Protein 4B3F (pdb70)

Radius of gyration: 26.04 Å; Cα contacts (8 Å, |Δi|>4): 1246; chains: 1; bounding box: 72×70×63 Å

Nearest PDB structures (foldseek):
  4b3f-assembly1_X  TM=1.002E+00  e=0.000E+00  Homo sapiens
  4b3g-assembly2_B  TM=9.264E-01  e=0.000E+00  Homo sapiens
  4b3g-assembly1_A  TM=9.151E-01  e=0.000E+00  Homo sapiens
  8rd3-assembly1_A  TM=7.783E-01  e=5.101E-42  Saccharomyces cerevisiae S288C
  2xzl-assembly1_A  TM=6.946E-01  e=1.581E-42  Saccharomyces cerevisiae

Structure (mmCIF, N/CA/C/O backbone):
data_4B3F
#
_entry.id   4B3F
#
_cell.length_a   116.566
_cell.length_b   76.717
_cell.length_c   88.536
_cell.angle_alpha   90.00
_cell.angle_beta   107.33
_cell.angle_gamma   90.00
#
_symmetry.space_group_name_H-M   'C 1 2 1'
#
loop_
_entity.id
_entity.type
_entity.pdbx_description
1 polymer 'DNA-BINDING PROTEIN SMUBP-2'
2 non-polymer 'PHOSPHATE ION'
3 water water
#
loop_
_atom_site.group_PDB
_atom_site.id
_atom_site.type_symbol
_atom_site.label_atom_id
_atom_site.label_alt_id
_atom_site.label_comp_id
_atom_site.label_asym_id
_atom_site.label_entity_id
_atom_site.label_seq_id
_atom_site.pdbx_PDB_ins_code
_atom_site.Cartn_x
_atom_site.Cartn_y
_atom_site.Cartn_z
_atom_site.occupancy
_atom_site.B_iso_or_equiv
_atom_site.auth_seq_id
_atom_site.auth_comp_id
_atom_site.auth_asym_id
_atom_site.auth_atom_id
_atom_site.pdbx_PDB_model_num
ATOM 1 N N . SER A 1 1 ? 33.593 31.906 -2.792 1.00 105.36 3 SER X N 1
ATOM 2 C CA . SER A 1 1 ? 33.492 33.104 -3.618 1.00 110.87 3 SER X CA 1
ATOM 3 C C . SER A 1 1 ? 32.039 33.423 -3.935 1.00 120.39 3 SER X C 1
ATOM 4 O O . SER A 1 1 ? 31.719 34.519 -4.396 1.00 123.43 3 SER X O 1
ATOM 7 N N . ALA A 1 2 ? 31.161 32.456 -3.691 1.00 124.59 4 ALA X N 1
ATOM 8 C CA . ALA A 1 2 ? 29.733 32.644 -3.929 1.00 125.06 4 ALA X CA 1
ATOM 9 C C . ALA A 1 2 ? 29.022 33.037 -2.636 1.00 122.97 4 ALA X C 1
ATOM 10 O O . ALA A 1 2 ? 28.382 34.090 -2.558 1.00 117.46 4 ALA X O 1
ATOM 12 N N . ALA A 1 3 ? 29.139 32.178 -1.626 1.00 124.13 5 ALA X N 1
ATOM 13 C CA . ALA A 1 3 ? 28.620 32.471 -0.297 1.00 121.75 5 ALA X CA 1
ATOM 14 C C . ALA A 1 3 ? 29.197 33.796 0.185 1.00 120.11 5 ALA X C 1
ATOM 15 O O . ALA A 1 3 ? 28.577 34.513 0.976 1.00 119.80 5 ALA X O 1
ATOM 17 N N . VAL A 1 4 ? 30.392 34.109 -0.311 1.00 114.97 6 VAL X N 1
ATOM 18 C CA . VAL A 1 4 ? 31.072 35.357 0.003 1.00 107.91 6 VAL X CA 1
ATOM 19 C C . VAL A 1 4 ? 30.434 36.533 -0.722 1.00 107.47 6 VAL X C 1
ATOM 20 O O . VAL A 1 4 ? 30.199 37.590 -0.134 1.00 104.88 6 VAL X O 1
ATOM 24 N N . GLU A 1 5 ? 30.164 36.346 -2.008 1.00 109.59 7 GLU X N 1
ATOM 25 C CA . GLU A 1 5 ? 29.583 37.407 -2.811 1.00 115.24 7 GLU X CA 1
ATOM 26 C C . GLU A 1 5 ? 28.288 37.891 -2.181 1.00 111.68 7 GLU X C 1
ATOM 27 O O . GLU A 1 5 ? 28.104 39.088 -1.959 1.00 109.75 7 GLU X O 1
ATOM 33 N N . SER A 1 6 ? 27.405 36.944 -1.881 1.00 110.72 8 SER X N 1
ATOM 34 C CA . SER A 1 6 ? 26.075 37.248 -1.360 1.00 106.28 8 SER X CA 1
ATOM 35 C C . SER A 1 6 ? 26.095 37.832 0.047 1.00 97.58 8 SER X C 1
ATOM 36 O O . SER A 1 6 ? 25.521 38.891 0.292 1.00 93.59 8 SER X O 1
ATOM 39 N N . PHE A 1 7 ? 26.730 37.131 0.977 1.00 93.79 9 PHE X N 1
ATOM 40 C CA . PHE A 1 7 ? 26.892 37.670 2.317 1.00 94.95 9 PHE X CA 1
ATOM 41 C C . PHE A 1 7 ? 27.329 39.128 2.240 1.00 98.68 9 PHE X C 1
ATOM 42 O O . PHE A 1 7 ? 26.774 39.990 2.921 1.00 99.02 9 PHE X O 1
ATOM 50 N N . VAL A 1 8 ? 28.317 39.399 1.390 1.00 101.32 10 VAL X N 1
ATOM 51 C CA . VAL A 1 8 ? 28.854 40.749 1.224 1.00 95.78 10 VAL X CA 1
ATOM 52 C C . VAL A 1 8 ? 27.820 41.760 0.728 1.00 102.79 10 VAL X C 1
ATOM 53 O O . VAL A 1 8 ? 27.590 42.777 1.380 1.00 106.54 10 VAL X O 1
ATOM 57 N N . THR A 1 9 ? 27.204 41.492 -0.421 1.00 106.12 11 THR X N 1
ATOM 58 C CA . THR A 1 9 ? 26.178 42.394 -0.949 1.00 108.17 11 THR X CA 1
ATOM 59 C C . THR A 1 9 ? 25.053 42.591 0.066 1.00 104.31 11 THR X C 1
ATOM 60 O O . THR A 1 9 ? 24.492 43.682 0.183 1.00 100.78 11 THR X O 1
ATOM 64 N N . LYS A 1 10 ? 24.732 41.532 0.801 1.00 102.07 12 LYS X N 1
ATOM 65 C CA . LYS A 1 10 ? 23.710 41.607 1.832 1.00 102.16 12 LYS X CA 1
ATOM 66 C C . LYS A 1 10 ? 24.140 42.627 2.874 1.00 96.36 12 LYS X C 1
ATOM 67 O O . LYS A 1 10 ? 23.375 43.523 3.234 1.00 93.43 12 LYS X O 1
ATOM 73 N N . GLN A 1 11 ? 25.379 42.484 3.342 1.00 89.63 13 GLN X N 1
ATOM 74 C CA . GLN A 1 11 ? 25.950 43.369 4.354 1.00 86.50 13 GLN X CA 1
ATOM 75 C C . GLN A 1 11 ? 26.015 44.826 3.901 1.00 91.73 13 GLN X C 1
ATOM 76 O O . GLN A 1 11 ? 25.604 45.733 4.627 1.00 93.22 13 GLN X O 1
ATOM 82 N N . LEU A 1 12 ? 26.542 45.048 2.702 1.00 91.36 14 LEU X N 1
ATOM 83 C CA . LEU A 1 12 ? 26.691 46.396 2.180 1.00 91.52 14 LEU X CA 1
ATOM 84 C C . LEU A 1 12 ? 25.349 47.125 2.195 1.00 99.17 14 LEU X C 1
ATOM 85 O O . LEU A 1 12 ? 25.295 48.339 2.417 1.00 102.36 14 LEU X O 1
ATOM 90 N N . ASP A 1 13 ? 24.271 46.375 1.966 1.00 98.09 15 ASP X N 1
ATOM 91 C CA . ASP A 1 13 ? 22.918 46.919 2.034 1.00 99.70 15 ASP X CA 1
ATOM 92 C C . ASP A 1 13 ? 22.541 47.252 3.466 1.00 101.21 15 ASP X C 1
ATOM 93 O O . ASP A 1 13 ? 22.119 48.367 3.770 1.00 101.51 15 ASP X O 1
ATOM 98 N N . LEU A 1 14 ? 22.683 46.263 4.340 1.00 101.39 16 LEU X N 1
ATOM 99 C CA . LEU A 1 14 ? 22.329 46.423 5.740 1.00 99.03 16 LEU X CA 1
ATOM 100 C C . LEU A 1 14 ? 23.012 47.653 6.318 1.00 105.04 16 LEU X C 1
ATOM 101 O O . LEU A 1 14 ? 22.501 48.277 7.250 1.00 112.23 16 LEU X O 1
ATOM 106 N N . LEU A 1 15 ? 24.164 48.004 5.753 1.00 99.93 17 LEU X N 1
ATOM 107 C CA . LEU A 1 15 ? 24.933 49.141 6.241 1.00 96.73 17 LEU X CA 1
ATOM 108 C C . LEU A 1 15 ? 24.273 50.478 5.908 1.00 106.58 17 LEU X C 1
ATOM 109 O O . LEU A 1 15 ? 23.901 51.224 6.812 1.00 110.70 17 LEU X O 1
ATOM 114 N N . GLU A 1 16 ? 24.125 50.784 4.621 1.00 109.21 18 GLU X N 1
ATOM 115 C CA . GLU A 1 16 ? 23.539 52.067 4.230 1.00 114.42 18 GLU X CA 1
ATOM 116 C C . GLU A 1 16 ? 22.172 52.259 4.869 1.00 107.32 18 GLU X C 1
ATOM 117 O O . GLU A 1 16 ? 21.734 53.381 5.113 1.00 102.98 18 GLU X O 1
ATOM 123 N N . LEU A 1 17 ? 21.504 51.148 5.143 1.00 104.99 19 LEU X N 1
ATOM 124 C CA . LEU A 1 17 ? 20.285 51.184 5.921 1.00 101.00 19 LEU X CA 1
ATOM 125 C C . LEU A 1 17 ? 20.628 51.793 7.269 1.00 98.50 19 LEU X C 1
ATOM 126 O O . LEU A 1 17 ? 20.069 52.816 7.660 1.00 95.44 19 LEU X O 1
ATOM 131 N N . GLU A 1 18 ? 21.567 51.157 7.966 1.00 97.44 20 GLU X N 1
ATOM 132 C CA . GLU A 1 18 ? 22.058 51.653 9.244 1.00 89.82 20 GLU X CA 1
ATOM 133 C C . GLU A 1 18 ? 22.539 53.090 9.129 1.00 91.04 20 GLU X C 1
ATOM 134 O O . GLU A 1 18 ? 22.075 53.963 9.860 1.00 92.29 20 GLU X O 1
ATOM 140 N N . ARG A 1 19 ? 23.468 53.337 8.210 1.00 91.26 21 ARG X N 1
ATOM 141 C CA . ARG A 1 19 ? 24.049 54.667 8.078 1.00 94.76 21 ARG X CA 1
ATOM 142 C C . ARG A 1 19 ? 22.963 55.709 7.863 1.00 97.15 21 ARG X C 1
ATOM 143 O O . ARG A 1 19 ? 22.899 56.709 8.578 1.00 95.66 21 ARG X O 1
ATOM 151 N N . ASP A 1 20 ? 22.109 55.470 6.876 1.00 100.68 22 ASP X N 1
ATOM 152 C CA . ASP A 1 20 ? 20.987 56.363 6.636 1.00 99.68 22 ASP X CA 1
ATOM 153 C C . ASP A 1 20 ? 20.146 56.488 7.901 1.00 91.35 22 ASP X C 1
ATOM 154 O O . ASP A 1 20 ? 19.779 57.589 8.302 1.00 93.43 22 ASP X O 1
ATOM 159 N N . ALA A 1 21 ? 19.878 55.359 8.546 1.00 82.90 23 ALA X N 1
ATOM 160 C CA . ALA A 1 21 ? 19.059 55.353 9.750 1.00 82.48 23 ALA X CA 1
ATOM 161 C C . ALA A 1 21 ? 19.683 56.181 10.851 1.00 83.79 23 ALA X C 1
ATOM 162 O O . ALA A 1 21 ? 19.018 57.004 11.466 1.00 88.79 23 ALA X O 1
ATOM 164 N N . GLU A 1 22 ? 20.962 55.952 11.110 1.00 89.29 24 GLU X N 1
ATOM 165 C CA . GLU A 1 22 ? 21.661 56.704 12.145 1.00 95.74 24 GLU X CA 1
ATOM 166 C C . GLU A 1 22 ? 21.697 58.193 11.799 1.00 97.19 24 GLU X C 1
ATOM 167 O O . GLU A 1 22 ? 21.460 59.043 12.655 1.00 94.35 24 GLU X O 1
ATOM 173 N N . VAL A 1 23 ? 21.989 58.504 10.540 1.00 96.61 25 VAL X N 1
ATOM 174 C CA . VAL A 1 23 ? 22.050 59.892 10.106 1.00 96.18 25 VAL X CA 1
ATOM 175 C C . VAL A 1 23 ? 20.751 60.622 10.423 1.00 100.84 25 VAL X C 1
ATOM 176 O O . VAL A 1 23 ? 20.739 61.557 11.222 1.00 101.94 25 VAL X O 1
ATOM 180 N N . GLU A 1 24 ? 19.654 60.192 9.811 1.00 104.76 26 GLU X N 1
ATOM 181 C CA . GLU A 1 24 ? 18.370 60.825 10.070 1.00 110.40 26 GLU X CA 1
ATOM 182 C C . GLU A 1 24 ? 18.073 60.831 11.569 1.00 111.48 26 GLU X C 1
ATOM 183 O O . GLU A 1 24 ? 17.582 61.818 12.110 1.00 118.55 26 GLU X O 1
ATOM 189 N N . GLU A 1 25 ? 18.387 59.732 12.242 1.00 108.13 27 GLU X N 1
ATOM 190 C CA . GLU A 1 25 ? 18.211 59.657 13.687 1.00 111.03 27 GLU X CA 1
ATOM 191 C C . GLU A 1 25 ? 18.797 60.885 14.374 1.00 107.49 27 GLU X C 1
ATOM 192 O O . GLU A 1 25 ? 18.163 61.485 15.236 1.00 106.58 27 GLU X O 1
ATOM 198 N N . ARG A 1 26 ? 20.012 61.258 13.987 1.00 109.97 28 ARG X N 1
ATOM 199 C CA . ARG A 1 26 ? 20.680 62.398 14.605 1.00 112.85 28 ARG X CA 1
ATOM 200 C C . ARG A 1 26 ? 20.095 63.721 14.123 1.00 120.01 28 ARG X C 1
ATOM 201 O O . ARG A 1 26 ? 20.036 64.689 14.879 1.00 123.95 28 ARG X O 1
ATOM 209 N N . ARG A 1 27 ? 19.667 63.772 12.868 1.00 120.05 29 ARG X N 1
ATOM 210 C CA . ARG A 1 27 ? 19.082 65.002 12.354 1.00 122.55 29 ARG X CA 1
ATOM 211 C C . ARG A 1 27 ? 17.922 65.440 13.239 1.00 120.13 29 ARG X C 1
ATOM 212 O O . ARG A 1 27 ? 17.830 66.609 13.597 1.00 122.07 29 ARG X O 1
ATOM 220 N N . SER A 1 28 ? 17.057 64.501 13.615 1.00 114.52 30 SER X N 1
ATOM 221 C CA . SER A 1 28 ? 15.917 64.835 14.463 1.00 115.10 30 SER X CA 1
ATOM 222 C C . SER A 1 28 ? 16.370 65.410 15.807 1.00 110.23 30 SER X C 1
ATOM 223 O O . SER A 1 28 ? 15.888 66.464 16.229 1.00 108.97 30 SER X O 1
ATOM 226 N N . TRP A 1 29 ? 17.301 64.724 16.468 1.00 109.32 31 TRP X N 1
ATOM 227 C CA . TRP A 1 29 ? 17.838 65.191 17.748 1.00 109.39 31 TRP X CA 1
ATOM 228 C C . TRP A 1 29 ? 18.402 66.609 17.607 1.00 114.06 31 TRP X C 1
ATOM 229 O O . TRP A 1 29 ? 18.207 67.458 18.476 1.00 116.29 31 TRP X O 1
ATOM 240 N N . GLN A 1 30 ? 19.105 66.855 16.505 1.00 115.10 32 GLN X N 1
ATOM 241 C CA . GLN A 1 30 ? 19.746 68.144 16.269 1.00 113.90 32 GLN X CA 1
ATOM 242 C C . GLN A 1 30 ? 18.692 69.180 15.905 1.00 113.41 32 GLN X C 1
ATOM 243 O O . GLN A 1 30 ? 18.893 70.381 16.089 1.00 108.00 32 GLN X O 1
ATOM 249 N N . GLU A 1 31 ? 17.563 68.694 15.397 1.00 117.68 33 GLU X N 1
ATOM 250 C CA . GLU A 1 31 ? 16.442 69.543 15.016 1.00 117.14 33 GLU X CA 1
ATOM 251 C C . GLU A 1 31 ? 15.623 69.929 16.234 1.00 115.96 33 GLU X C 1
ATOM 252 O O . GLU A 1 31 ? 15.814 70.992 16.825 1.00 117.57 33 GLU X O 1
ATOM 258 N N . ASN A 1 32 ? 14.709 69.046 16.607 1.00 114.37 34 ASN X N 1
ATOM 259 C CA . ASN A 1 32 ? 13.746 69.342 17.652 1.00 115.19 34 ASN X CA 1
ATOM 260 C C . ASN A 1 32 ? 14.293 69.199 19.072 1.00 108.56 34 ASN X C 1
ATOM 261 O O . ASN A 1 32 ? 13.549 68.857 19.992 1.00 109.22 34 ASN X O 1
ATOM 266 N N . ILE A 1 33 ? 15.582 69.465 19.259 1.00 101.43 35 ILE X N 1
ATOM 267 C CA . ILE A 1 33 ? 16.173 69.349 20.594 1.00 100.82 35 ILE X CA 1
ATOM 268 C C . ILE A 1 33 ? 17.243 70.403 20.910 1.00 104.85 35 ILE X C 1
ATOM 269 O O . ILE A 1 33 ? 18.208 70.577 20.163 1.00 102.17 35 ILE X O 1
ATOM 274 N N . SER A 1 34 ? 17.058 71.095 22.035 1.00 109.91 36 SER X N 1
ATOM 275 C CA . SER A 1 34 ? 17.907 72.225 22.416 1.00 104.15 36 SER X CA 1
ATOM 276 C C . SER A 1 34 ? 19.349 71.815 22.693 1.00 101.93 36 SER X C 1
ATOM 277 O O . SER A 1 34 ? 19.624 70.712 23.181 1.00 97.74 36 SER X O 1
ATOM 280 N N . LEU A 1 35 ? 20.264 72.724 22.376 1.00 99.91 37 LEU X N 1
ATOM 281 C CA . LEU A 1 35 ? 21.675 72.537 22.665 1.00 100.75 37 LEU X CA 1
ATOM 282 C C . LEU A 1 35 ? 21.891 72.298 24.159 1.00 112.85 37 LEU X C 1
ATOM 283 O O . LEU A 1 35 ? 22.814 71.588 24.560 1.00 115.87 37 LEU X O 1
ATOM 288 N N . LYS A 1 36 ? 21.024 72.882 24.979 1.00 121.05 38 LYS X N 1
ATOM 289 C CA . LYS A 1 36 ? 21.231 72.885 26.424 1.00 124.98 38 LYS X CA 1
ATOM 290 C C . LYS A 1 36 ? 21.022 71.514 27.079 1.00 113.82 38 LYS X C 1
ATOM 291 O O . LYS A 1 36 ? 21.750 71.142 28.005 1.00 107.93 38 LYS X O 1
ATOM 297 N N . GLU A 1 37 ? 20.036 70.761 26.606 1.00 107.92 39 GLU X N 1
ATOM 298 C CA . GLU A 1 37 ? 19.791 69.446 27.186 1.00 100.90 39 GLU X CA 1
ATOM 299 C C . GLU A 1 37 ? 20.266 68.302 26.296 1.00 86.80 39 GLU X C 1
ATOM 300 O O . GLU A 1 37 ? 20.183 67.139 26.680 1.00 84.37 39 GLU X O 1
ATOM 306 N N . LEU A 1 38 ? 20.763 68.637 25.107 1.00 85.81 40 LEU X N 1
ATOM 307 C CA . LEU A 1 38 ? 21.514 67.674 24.306 1.00 83.75 40 LEU X CA 1
ATOM 308 C C . LEU A 1 38 ? 22.749 67.327 25.108 1.00 85.40 40 LEU X C 1
ATOM 309 O O . LEU A 1 38 ? 23.132 66.161 25.236 1.00 84.47 40 LEU X O 1
ATOM 314 N N . GLN A 1 39 ? 23.361 68.371 25.650 1.00 86.10 41 GLN X N 1
ATOM 315 C CA . GLN A 1 39 ? 24.440 68.226 26.603 1.00 89.83 41 GLN X CA 1
ATOM 316 C C . GLN A 1 39 ? 23.945 67.489 27.834 1.00 97.72 41 GLN X C 1
ATOM 317 O O . GLN A 1 39 ? 24.674 66.686 28.411 1.00 101.31 41 GLN X O 1
ATOM 323 N N . SER A 1 40 ? 22.706 67.766 28.238 1.00 105.26 42 SER X N 1
ATOM 324 C CA . SER A 1 40 ? 22.111 67.090 29.388 1.00 102.84 42 SER X CA 1
ATOM 325 C C . SER A 1 40 ? 22.149 65.587 29.190 1.00 95.15 42 SER X C 1
ATOM 326 O O . SER A 1 40 ? 22.243 64.831 30.155 1.00 96.52 42 SER X O 1
ATOM 329 N N . ARG A 1 41 ? 22.079 65.161 27.933 1.00 92.13 43 ARG X N 1
ATOM 330 C CA . ARG A 1 41 ? 22.157 63.742 27.601 1.00 93.14 43 ARG X CA 1
ATOM 331 C C . ARG A 1 41 ? 23.598 63.262 27.380 1.00 90.71 43 ARG X C 1
ATOM 332 O O . ARG A 1 41 ? 23.841 62.066 27.224 1.00 90.25 43 ARG X O 1
ATOM 340 N N . GLY A 1 42 ? 24.547 64.196 27.368 1.00 86.11 44 GLY X N 1
ATOM 341 C CA . GLY A 1 42 ? 25.957 63.868 27.212 1.00 77.44 44 GLY X CA 1
ATOM 342 C C . GLY A 1 42 ? 26.364 63.640 25.767 1.00 70.69 44 GLY X C 1
ATOM 343 O O . GLY A 1 42 ? 27.267 62.852 25.473 1.00 68.34 44 GLY X O 1
ATOM 344 N N . VAL A 1 43 ? 25.696 64.339 24.860 1.00 67.50 45 VAL X N 1
ATOM 345 C CA . VAL A 1 43 ? 25.932 64.143 23.440 1.00 70.52 45 VAL X CA 1
ATOM 346 C C . VAL A 1 43 ? 26.352 65.445 22.761 1.00 79.01 45 VAL X C 1
ATOM 347 O O . VAL A 1 43 ? 26.493 65.516 21.538 1.00 87.06 45 VAL X O 1
ATOM 351 N N . CYS A 1 44 ? 26.559 66.478 23.565 1.00 73.10 46 CYS X N 1
ATOM 352 C CA . CYS A 1 44 ? 27.170 67.701 23.072 1.00 66.68 46 CYS X CA 1
ATOM 353 C C . CYS A 1 44 ? 27.830 68.413 24.232 1.00 70.28 46 CYS X C 1
ATOM 354 O O . CYS A 1 44 ? 27.326 68.382 25.346 1.00 70.66 46 CYS X O 1
ATOM 357 N N . LEU A 1 45 ? 28.965 69.047 23.974 1.00 74.88 47 LEU X N 1
ATOM 358 C CA . LEU A 1 45 ? 29.667 69.767 25.021 1.00 82.77 47 LEU X CA 1
ATOM 359 C C . LEU A 1 45 ? 29.745 71.247 24.698 1.00 94.79 47 LEU X C 1
ATOM 360 O O . LEU A 1 45 ? 30.079 71.640 23.578 1.00 98.46 47 LEU X O 1
ATOM 365 N N . LEU A 1 46 ? 29.431 72.063 25.694 1.00 94.83 48 LEU X N 1
ATOM 366 C CA . LEU A 1 46 ? 29.481 73.504 25.549 1.00 95.62 48 LEU X CA 1
ATOM 367 C C . LEU A 1 46 ? 29.368 74.109 26.930 1.00 103.80 48 LEU X C 1
ATOM 368 O O . LEU A 1 46 ? 28.914 73.441 27.862 1.00 105.23 48 LEU X O 1
ATOM 373 N N . LYS A 1 47 ? 29.827 75.349 27.078 1.00 107.15 49 LYS X N 1
ATOM 374 C CA . LYS A 1 47 ? 30.627 76.000 26.055 1.00 102.72 49 LYS X CA 1
ATOM 375 C C . LYS A 1 47 ? 32.085 75.812 26.436 1.00 94.35 49 LYS X C 1
ATOM 376 O O . LYS A 1 47 ? 32.454 75.880 27.610 1.00 91.00 49 LYS X O 1
ATOM 382 N N . LEU A 1 48 ? 32.915 75.560 25.439 1.00 88.26 50 LEU X N 1
ATOM 383 C CA . LEU A 1 48 ? 34.248 75.072 25.713 1.00 87.07 50 LEU X CA 1
ATOM 384 C C . LEU A 1 48 ? 35.298 76.096 25.322 1.00 87.57 50 LEU X C 1
ATOM 385 O O . LEU A 1 48 ? 35.031 77.022 24.558 1.00 92.51 50 LEU X O 1
ATOM 390 N N . GLN A 1 49 ? 36.496 75.922 25.858 1.00 81.38 51 GLN X N 1
ATOM 391 C CA . GLN A 1 49 ? 37.569 76.859 25.620 1.00 84.51 51 GLN X CA 1
ATOM 392 C C . GLN A 1 49 ? 38.822 76.097 25.275 1.00 83.73 51 GLN X C 1
ATOM 393 O O . GLN A 1 49 ? 39.121 75.077 25.894 1.00 82.13 51 GLN X O 1
ATOM 399 N N . VAL A 1 50 ? 39.558 76.599 24.289 1.00 85.04 52 VAL X N 1
ATOM 400 C CA . VAL A 1 50 ? 40.809 75.977 23.871 1.00 77.47 52 VAL X CA 1
ATOM 401 C C . VAL A 1 50 ? 41.883 76.070 24.966 1.00 85.84 52 VAL X C 1
ATOM 402 O O . VAL A 1 50 ? 42.173 77.151 25.487 1.00 88.07 52 VAL X O 1
ATOM 406 N N . SER A 1 51 ? 42.461 74.925 25.319 1.00 90.47 53 SER X N 1
ATOM 407 C CA . SER A 1 51 ? 43.483 74.871 26.359 1.00 90.74 53 SER X CA 1
ATOM 408 C C . SER A 1 51 ? 44.875 74.681 25.762 1.00 83.44 53 SER X C 1
ATOM 409 O O . SER A 1 51 ? 45.875 75.098 26.347 1.00 74.83 53 SER X O 1
ATOM 412 N N . SER A 1 52 ? 44.925 74.046 24.597 1.00 83.55 54 SER X N 1
ATOM 413 C CA . SER A 1 52 ? 46.177 73.825 23.887 1.00 84.16 54 SER X CA 1
ATOM 414 C C . SER A 1 52 ? 45.896 73.347 22.474 1.00 81.25 54 SER X C 1
ATOM 415 O O . SER A 1 52 ? 44.881 72.695 22.229 1.00 82.06 54 SER X O 1
ATOM 418 N N . GLN A 1 53 ? 46.787 73.688 21.547 1.00 81.18 55 GLN X N 1
ATOM 419 C CA . GLN A 1 53 ? 46.717 73.164 20.183 1.00 84.31 55 GLN X CA 1
ATOM 420 C C . GLN A 1 53 ? 48.108 72.877 19.610 1.00 86.53 55 GLN X C 1
ATOM 421 O O . GLN A 1 53 ? 48.864 73.788 19.270 1.00 91.06 55 GLN X O 1
ATOM 427 N N . ARG A 1 54 ? 48.435 71.593 19.521 1.00 86.24 56 ARG X N 1
ATOM 428 C CA . ARG A 1 54 ? 49.723 71.147 19.013 1.00 87.28 56 ARG X CA 1
ATOM 429 C C . ARG A 1 54 ? 49.534 70.110 17.937 1.00 86.66 56 ARG X C 1
ATOM 430 O O . ARG A 1 54 ? 48.748 69.179 18.091 1.00 87.02 56 ARG X O 1
ATOM 438 N N . THR A 1 55 ? 50.260 70.271 16.844 1.00 86.14 57 THR X N 1
ATOM 439 C CA . THR A 1 55 ? 50.275 69.252 15.824 1.00 86.08 57 THR X CA 1
ATOM 440 C C . THR A 1 55 ? 50.817 67.985 16.482 1.00 81.97 57 THR X C 1
ATOM 441 O O . THR A 1 55 ? 51.829 68.021 17.172 1.00 80.28 57 THR X O 1
ATOM 445 N N . GLY A 1 56 ? 50.113 66.874 16.309 1.00 82.89 58 GLY X N 1
ATOM 446 C CA . GLY A 1 56 ? 50.475 65.642 16.985 1.00 80.88 58 GLY X CA 1
ATOM 447 C C . GLY A 1 56 ? 50.869 64.533 16.033 1.00 76.63 58 GLY X C 1
ATOM 448 O O . GLY A 1 56 ? 51.562 64.773 15.048 1.00 75.21 58 GLY X O 1
ATOM 449 N N . LEU A 1 57 ? 50.429 63.317 16.344 1.00 78.40 59 LEU X N 1
ATOM 450 C CA . LEU A 1 57 ? 50.662 62.140 15.507 1.00 75.47 59 LEU X CA 1
ATOM 451 C C . LEU A 1 57 ? 50.015 62.337 14.141 1.00 76.73 59 LEU X C 1
ATOM 452 O O . LEU A 1 57 ? 48.890 62.822 14.047 1.00 80.54 59 LEU X O 1
ATOM 457 N N . TYR A 1 58 ? 50.728 61.960 13.084 1.00 84.05 60 TYR X N 1
ATOM 458 C CA . TYR A 1 58 ? 50.359 62.350 11.727 1.00 91.02 60 TYR X CA 1
ATOM 459 C C . TYR A 1 58 ? 50.290 63.864 11.707 1.00 95.13 60 TYR X C 1
ATOM 460 O O . TYR A 1 58 ? 50.481 64.516 12.734 1.00 100.21 60 TYR X O 1
ATOM 469 N N . GLY A 1 59 ? 50.004 64.437 10.549 1.00 94.72 61 GLY X N 1
ATOM 470 C CA . GLY A 1 59 ? 49.914 65.883 10.468 1.00 97.44 61 GLY X CA 1
ATOM 471 C C . GLY A 1 59 ? 48.853 66.448 11.390 1.00 89.88 61 GLY X C 1
ATOM 472 O O . GLY A 1 59 ? 48.801 67.654 11.619 1.00 94.71 61 GLY X O 1
ATOM 473 N N . ARG A 1 60 ? 48.020 65.567 11.933 1.00 80.49 62 ARG X N 1
ATOM 474 C CA . ARG A 1 60 ? 46.807 65.986 12.617 1.00 88.37 62 ARG X CA 1
ATOM 475 C C . ARG A 1 60 ? 47.052 67.028 13.707 1.00 92.99 62 ARG X C 1
ATOM 476 O O . ARG A 1 60 ? 48.001 66.922 14.485 1.00 97.20 62 ARG X O 1
ATOM 484 N N . LEU A 1 61 ? 46.194 68.044 13.737 1.00 85.34 63 LEU X N 1
ATOM 485 C CA . LEU A 1 61 ? 46.294 69.101 14.731 1.00 83.29 63 LEU X CA 1
ATOM 486 C C . LEU A 1 61 ? 45.461 68.747 15.951 1.00 77.10 63 LEU X C 1
ATOM 487 O O . LEU A 1 61 ? 44.244 68.633 15.865 1.00 74.52 63 LEU X O 1
ATOM 492 N N . LEU A 1 62 ? 46.129 68.567 17.083 1.00 74.18 64 LEU X N 1
ATOM 493 C CA . LEU A 1 62 ? 45.468 68.160 18.315 1.00 73.27 64 LEU X CA 1
ATOM 494 C C . LEU A 1 62 ? 45.020 69.345 19.165 1.00 81.69 64 LEU X C 1
ATOM 495 O O . LEU A 1 62 ? 45.837 70.040 19.772 1.00 80.46 64 LEU X O 1
ATOM 500 N N . VAL A 1 63 ? 43.716 69.574 19.231 1.00 85.94 65 VAL X N 1
ATOM 501 C CA . VAL A 1 63 ? 43.223 70.658 20.061 1.00 83.51 65 VAL X CA 1
ATOM 502 C C . VAL A 1 63 ? 42.559 70.116 21.313 1.00 81.39 65 VAL X C 1
ATOM 503 O O . VAL A 1 63 ? 41.797 69.156 21.263 1.00 80.69 65 VAL X O 1
ATOM 507 N N . THR A 1 64 ? 42.870 70.734 22.443 1.00 83.93 66 THR X N 1
ATOM 508 C CA . THR A 1 64 ? 42.322 70.297 23.714 1.00 82.85 66 THR X CA 1
ATOM 509 C C . THR A 1 64 ? 41.336 71.335 24.231 1.00 85.23 66 THR X C 1
ATOM 510 O O . THR A 1 64 ? 41.620 72.534 24.248 1.00 90.21 66 THR X O 1
ATOM 514 N N . PHE A 1 65 ? 40.173 70.856 24.648 1.00 77.23 67 PHE X N 1
ATOM 515 C CA . PHE A 1 65 ? 39.089 71.719 25.053 1.00 71.42 67 PHE X CA 1
ATOM 516 C C . PHE A 1 65 ? 38.751 71.493 26.513 1.00 79.19 67 PHE X C 1
ATOM 517 O O . PHE A 1 65 ? 38.614 70.356 26.950 1.00 86.23 67 PHE X O 1
ATOM 525 N N . GLU A 1 66 ? 38.604 72.580 27.262 1.00 94.52 68 GLU X N 1
ATOM 526 C CA . GLU A 1 66 ? 38.157 72.513 28.651 1.00 95.45 68 GLU X CA 1
ATOM 527 C C . GLU A 1 66 ? 37.040 73.530 28.884 1.00 97.15 68 GLU X C 1
ATOM 528 O O . GLU A 1 66 ? 36.919 74.505 28.135 1.00 101.69 68 GLU X O 1
ATOM 534 N N . PRO A 1 67 ? 36.217 73.310 29.922 1.00 92.69 69 PRO X N 1
ATOM 535 C CA . PRO A 1 67 ? 35.203 74.305 30.291 1.00 91.70 69 PRO X CA 1
ATOM 536 C C . PRO A 1 67 ? 35.834 75.692 30.481 1.00 101.36 69 PRO X C 1
ATOM 537 O O . PRO A 1 67 ? 36.888 75.798 31.110 1.00 103.03 69 PRO X O 1
ATOM 541 N N . ARG A 1 68 ? 35.210 76.733 29.937 1.00 102.54 70 ARG X N 1
ATOM 542 C CA . ARG A 1 68 ? 35.739 78.082 30.088 1.00 109.14 70 ARG X CA 1
ATOM 543 C C . ARG A 1 68 ? 36.196 78.264 31.530 1.00 117.87 70 ARG X C 1
ATOM 544 O O . ARG A 1 68 ? 35.742 77.548 32.421 1.00 117.89 70 ARG X O 1
ATOM 552 N N . ARG A 1 69 ? 37.104 79.207 31.759 1.00 127.88 71 ARG X N 1
ATOM 553 C CA . ARG A 1 69 ? 37.566 79.504 33.113 1.00 137.97 71 ARG X CA 1
ATOM 554 C C . ARG A 1 69 ? 36.382 79.571 34.083 1.00 146.68 71 ARG X C 1
ATOM 555 O O . ARG A 1 69 ? 35.544 80.474 33.993 1.00 153.37 71 ARG X O 1
ATOM 563 N N . TYR A 1 70 ? 36.316 78.617 35.009 1.00 142.66 72 TYR X N 1
ATOM 564 C CA . TYR A 1 70 ? 35.182 78.523 35.930 1.00 135.90 72 TYR X CA 1
ATOM 565 C C . TYR A 1 70 ? 35.514 79.073 37.317 1.00 122.90 72 TYR X C 1
ATOM 566 O O . TYR A 1 70 ? 34.735 78.926 38.260 1.00 111.21 72 TYR X O 1
ATOM 575 N N . ALA A 1 74 ? 37.031 72.939 37.654 1.00 83.04 76 ALA X N 1
ATOM 576 C CA . ALA A 1 74 ? 36.079 72.997 36.552 1.00 89.09 76 ALA X CA 1
ATOM 577 C C . ALA A 1 74 ? 36.123 71.709 35.737 1.00 99.98 76 ALA X C 1
ATOM 578 O O . ALA A 1 74 ? 37.010 71.521 34.902 1.00 105.68 76 ALA X O 1
ATOM 580 N N . ALA A 1 75 ? 35.164 70.823 35.992 1.00 104.41 77 ALA X N 1
ATOM 581 C CA . ALA A 1 75 ? 35.082 69.542 35.294 1.00 104.32 77 ALA X CA 1
ATOM 582 C C . ALA A 1 75 ? 33.947 69.549 34.269 1.00 111.13 77 ALA X C 1
ATOM 583 O O . ALA A 1 75 ? 33.018 70.355 34.374 1.00 124.69 77 ALA X O 1
ATOM 585 N N . LEU A 1 76 ? 34.021 68.654 33.285 1.00 99.72 78 LEU X N 1
ATOM 586 C CA . LEU A 1 76 ? 32.998 68.562 32.238 1.00 90.88 78 LEU X CA 1
ATOM 587 C C . LEU A 1 76 ? 31.663 67.982 32.723 1.00 93.12 78 LEU X C 1
ATOM 588 O O . LEU A 1 76 ? 31.637 67.127 33.608 1.00 93.66 78 LEU X O 1
ATOM 593 N N . PRO A 1 77 ? 30.548 68.456 32.141 1.00 92.44 79 PRO X N 1
ATOM 594 C CA . PRO A 1 77 ? 29.234 67.851 32.375 1.00 94.74 79 PRO X CA 1
ATOM 595 C C . PRO A 1 77 ? 29.184 66.445 31.782 1.00 95.81 79 PRO X C 1
ATOM 596 O O . PRO A 1 77 ? 29.522 66.280 30.611 1.00 99.14 79 PRO X O 1
ATOM 600 N N . SER A 1 78 ? 28.764 65.460 32.579 1.00 94.83 80 SER X N 1
ATOM 601 C CA . SER A 1 78 ? 28.836 64.037 32.214 1.00 89.40 80 SER X CA 1
ATOM 602 C C . SER A 1 78 ? 28.343 63.716 30.797 1.00 81.51 80 SER X C 1
ATOM 603 O O . SER A 1 78 ? 27.344 64.274 30.332 1.00 74.80 80 SER X O 1
ATOM 606 N N . ASN A 1 79 ? 29.042 62.803 30.120 1.00 76.44 81 ASN X N 1
ATOM 607 C CA . ASN A 1 79 ? 28.783 62.561 28.705 1.00 72.77 81 ASN X CA 1
ATOM 608 C C . ASN A 1 79 ? 29.205 61.193 28.197 1.00 69.43 81 ASN X C 1
ATOM 609 O O . ASN A 1 79 ? 29.903 60.434 28.874 1.00 70.57 81 ASN X O 1
ATOM 614 N N . SER A 1 80 ? 28.796 60.908 26.968 1.00 64.83 82 SER X N 1
ATOM 615 C CA . SER A 1 80 ? 29.077 59.636 26.338 1.00 65.46 82 SER X CA 1
ATOM 616 C C . SER A 1 80 ? 30.088 59.843 25.226 1.00 70.91 82 SER X C 1
ATOM 617 O O . SER A 1 80 ? 30.100 59.117 24.226 1.00 69.13 82 SER X O 1
ATOM 620 N N . PHE A 1 81 ? 30.931 60.852 25.389 1.00 68.83 83 PHE X N 1
ATOM 621 C CA . PHE A 1 81 ? 32.019 61.025 24.448 1.00 69.33 83 PHE X CA 1
ATOM 622 C C . PHE A 1 81 ? 33.089 59.985 24.767 1.00 63.59 83 PHE X C 1
ATOM 623 O O . PHE A 1 81 ? 33.392 59.736 25.940 1.00 66.11 83 PHE X O 1
ATOM 631 N N . THR A 1 82 ? 33.641 59.364 23.729 1.00 60.63 84 THR X N 1
ATOM 632 C CA . THR A 1 82 ? 34.676 58.347 23.903 1.00 60.34 84 THR X CA 1
ATOM 633 C C . THR A 1 82 ? 35.710 58.420 22.789 1.00 64.16 84 THR X C 1
ATOM 634 O O . THR A 1 82 ? 35.378 58.705 21.637 1.00 67.39 84 THR X O 1
ATOM 638 N N . SER A 1 83 ? 36.968 58.165 23.134 1.00 67.69 85 SER X N 1
ATOM 639 C CA . SER A 1 83 ? 38.039 58.135 22.142 1.00 67.98 85 SER X CA 1
ATOM 640 C C . SER A 1 83 ? 37.555 57.441 20.890 1.00 64.83 85 SER X C 1
ATOM 641 O O . SER A 1 83 ? 36.947 56.379 20.965 1.00 67.83 85 SER X O 1
ATOM 644 N N . GLY A 1 84 ? 37.810 58.046 19.738 1.00 62.04 86 GLY X N 1
ATOM 645 C CA . GLY A 1 84 ? 37.366 57.483 18.477 1.00 56.32 86 GLY X CA 1
ATOM 646 C C . GLY A 1 84 ? 36.102 58.110 17.906 1.00 59.67 86 GLY X C 1
ATOM 647 O O . GLY A 1 84 ? 35.880 58.073 16.692 1.00 62.52 86 GLY X O 1
ATOM 648 N N . ASP A 1 85 ? 35.270 58.689 18.767 1.00 57.20 87 ASP X N 1
ATOM 649 C CA . ASP A 1 85 ? 34.048 59.347 18.302 1.00 67.84 87 ASP X CA 1
ATOM 650 C C . ASP A 1 85 ? 34.330 60.402 17.235 1.00 73.00 87 ASP X C 1
ATOM 651 O O . ASP A 1 85 ? 35.381 61.053 17.244 1.00 75.29 87 ASP X O 1
ATOM 656 N N . ILE A 1 86 ? 33.384 60.570 16.319 1.00 72.66 88 ILE X N 1
ATOM 657 C CA . ILE A 1 86 ? 33.423 61.687 15.387 1.00 72.07 88 ILE X CA 1
ATOM 658 C C . ILE A 1 86 ? 32.746 62.892 16.015 1.00 70.75 88 ILE X C 1
ATOM 659 O O . ILE A 1 86 ? 31.699 62.775 16.648 1.00 73.68 88 ILE X O 1
ATOM 664 N N . VAL A 1 87 ? 33.337 64.061 15.829 1.00 70.23 89 VAL X N 1
ATOM 665 C CA . VAL A 1 87 ? 32.882 65.225 16.559 1.00 68.98 89 VAL X CA 1
ATOM 666 C C . VAL A 1 87 ? 32.805 66.425 15.617 1.00 73.86 89 VAL X C 1
ATOM 667 O O . VAL A 1 87 ? 33.620 66.542 14.696 1.00 77.47 89 VAL X O 1
ATOM 671 N N . GLY A 1 88 ? 31.810 67.293 15.837 1.00 70.14 90 GLY X N 1
ATOM 672 C CA . GLY A 1 88 ? 31.606 68.495 15.041 1.00 57.61 90 GLY X CA 1
ATOM 673 C C . GLY A 1 88 ? 31.900 69.724 15.878 1.00 65.35 90 GLY X C 1
ATOM 674 O O . GLY A 1 88 ? 31.513 69.779 17.051 1.00 66.78 90 GLY X O 1
ATOM 675 N N . LEU A 1 89 ? 32.590 70.700 15.284 1.00 66.63 91 LEU X N 1
ATOM 676 C CA . LEU A 1 89 ? 33.056 71.888 16.013 1.00 75.62 91 LEU X CA 1
ATOM 677 C C . LEU A 1 89 ? 32.371 73.180 15.568 1.00 87.31 91 LEU X C 1
ATOM 678 O O . LEU A 1 89 ? 32.404 73.542 14.391 1.00 90.08 91 LEU X O 1
ATOM 683 N N . TYR A 1 90 ? 31.766 73.878 16.526 1.00 90.64 92 TYR X N 1
ATOM 684 C CA . TYR A 1 90 ? 31.035 75.111 16.251 1.00 85.68 92 TYR X CA 1
ATOM 685 C C . TYR A 1 90 ? 31.507 76.246 17.167 1.00 81.71 92 TYR X C 1
ATOM 686 O O . TYR A 1 90 ? 32.105 76.004 18.217 1.00 71.66 92 TYR X O 1
ATOM 695 N N . ASP A 1 91 ? 31.246 77.484 16.759 1.00 92.85 93 ASP X N 1
ATOM 696 C CA . ASP A 1 91 ? 31.562 78.654 17.582 1.00 103.09 93 ASP X CA 1
ATOM 697 C C . ASP A 1 91 ? 30.267 79.324 18.052 1.00 110.42 93 ASP X C 1
ATOM 698 O O . ASP A 1 91 ? 29.299 79.410 17.297 1.00 113.93 93 ASP X O 1
ATOM 703 N N . ALA A 1 92 ? 30.243 79.784 19.298 1.00 113.24 94 ALA X N 1
ATOM 704 C CA . ALA A 1 92 ? 29.044 80.411 19.844 1.00 118.05 94 ALA X CA 1
ATOM 705 C C . ALA A 1 92 ? 28.731 81.713 19.114 1.00 119.28 94 ALA X C 1
ATOM 706 O O . ALA A 1 92 ? 27.594 81.946 18.701 1.00 108.66 94 ALA X O 1
ATOM 708 N N . ALA A 1 93 ? 29.753 82.550 18.949 1.00 129.60 95 ALA X N 1
ATOM 709 C CA . ALA A 1 93 ? 29.603 83.839 18.279 1.00 135.98 95 ALA X CA 1
ATOM 710 C C . ALA A 1 93 ? 29.634 83.701 16.758 1.00 143.21 95 ALA X C 1
ATOM 711 O O . ALA A 1 93 ? 29.521 84.691 16.036 1.00 145.09 95 ALA X O 1
ATOM 713 N N . ASN A 1 94 ? 29.794 82.471 16.278 1.00 150.43 96 ASN X N 1
ATOM 714 C CA . ASN A 1 94 ? 29.747 82.182 14.846 1.00 156.92 96 ASN X CA 1
ATOM 715 C C . ASN A 1 94 ? 28.309 81.896 14.413 1.00 160.19 96 ASN X C 1
ATOM 716 O O . ASN A 1 94 ? 27.420 81.735 15.253 1.00 160.65 96 ASN X O 1
ATOM 721 N N . GLU A 1 95 ? 28.094 81.819 13.103 1.00 161.43 97 GLU X N 1
ATOM 722 C CA . GLU A 1 95 ? 26.754 81.677 12.534 1.00 159.35 97 GLU X CA 1
ATOM 723 C C . GLU A 1 95 ? 26.170 80.267 12.660 1.00 153.79 97 GLU X C 1
ATOM 724 O O . GLU A 1 95 ? 25.432 79.827 11.779 1.00 157.57 97 GLU X O 1
ATOM 730 N N . GLY A 1 96 ? 26.484 79.569 13.750 1.00 141.54 98 GLY X N 1
ATOM 731 C CA . GLY A 1 96 ? 26.022 78.202 13.935 1.00 129.82 98 GLY X CA 1
ATOM 732 C C . GLY A 1 96 ? 26.498 77.298 12.810 1.00 120.17 98 GLY X C 1
ATOM 733 O O . GLY A 1 96 ? 26.026 76.166 12.669 1.00 114.68 98 GLY X O 1
ATOM 734 N N . SER A 1 97 ? 27.429 77.814 12.004 1.00 115.99 99 SER X N 1
ATOM 735 C CA . SER A 1 97 ? 28.004 77.086 10.871 1.00 111.47 99 SER X CA 1
ATOM 736 C C . SER A 1 97 ? 29.074 76.125 11.361 1.00 103.26 99 SER X C 1
ATOM 737 O O . SER A 1 97 ? 29.884 76.482 12.218 1.00 105.42 99 SER X O 1
ATOM 740 N N . GLN A 1 98 ? 29.092 74.913 10.814 1.00 91.77 100 GLN X N 1
ATOM 741 C CA . GLN A 1 98 ? 30.013 73.895 11.306 1.00 85.57 100 GLN X CA 1
ATOM 742 C C . GLN A 1 98 ? 31.455 74.147 10.888 1.00 84.14 100 GLN X C 1
ATOM 743 O O . GLN A 1 98 ? 31.829 73.949 9.730 1.00 86.45 100 GLN X O 1
ATOM 749 N N . LEU A 1 99 ? 32.267 74.558 11.853 1.00 81.46 101 LEU X N 1
ATOM 750 C CA . LEU A 1 99 ? 33.638 74.971 11.585 1.00 84.81 101 LEU X CA 1
ATOM 751 C C . LEU A 1 99 ? 34.528 73.819 11.127 1.00 82.58 101 LEU X C 1
ATOM 752 O O . LEU A 1 99 ? 35.386 73.999 10.257 1.00 79.03 101 LEU X O 1
ATOM 757 N N . ALA A 1 100 ? 34.328 72.638 11.702 1.00 78.85 102 ALA X N 1
ATOM 758 C CA . ALA A 1 100 ? 35.181 71.513 11.362 1.00 75.48 102 ALA X CA 1
ATOM 759 C C . ALA A 1 100 ? 34.668 70.210 11.924 1.00 74.28 102 ALA X C 1
ATOM 760 O O . ALA A 1 100 ? 33.655 70.175 12.623 1.00 74.30 102 ALA X O 1
ATOM 762 N N . THR A 1 101 ? 35.401 69.145 11.614 1.00 75.04 103 THR X N 1
ATOM 763 C CA . THR A 1 101 ? 35.058 67.790 12.024 1.00 77.58 103 THR X CA 1
ATOM 764 C C . THR A 1 101 ? 36.302 67.096 12.553 1.00 73.88 103 THR X C 1
ATOM 765 O O . THR A 1 101 ? 37.403 67.349 12.072 1.00 74.80 103 THR X O 1
ATOM 769 N N . GLY A 1 102 ? 36.134 66.219 13.536 1.00 71.07 104 GLY X N 1
ATOM 770 C CA . GLY A 1 102 ? 37.289 65.645 14.193 1.00 71.04 104 GLY X CA 1
ATOM 771 C C . GLY A 1 102 ? 37.067 64.318 14.882 1.00 78.08 104 GLY X C 1
ATOM 772 O O . GLY A 1 102 ? 36.015 63.693 14.729 1.00 83.95 104 GLY X O 1
ATOM 773 N N . ILE A 1 103 ? 38.078 63.909 15.651 1.00 74.71 105 ILE X N 1
ATOM 774 C CA . ILE A 1 103 ? 38.137 62.606 16.295 1.00 65.46 105 ILE X CA 1
ATOM 775 C C . ILE A 1 103 ? 38.646 62.737 17.724 1.00 62.51 105 ILE X C 1
ATOM 776 O O . ILE A 1 103 ? 39.727 63.276 17.961 1.00 62.95 105 ILE X O 1
ATOM 781 N N . LEU A 1 104 ? 37.881 62.229 18.682 1.00 63.11 106 LEU X N 1
ATOM 782 C CA . LEU A 1 104 ? 38.344 62.222 20.062 1.00 67.60 106 LEU X CA 1
ATOM 783 C C . LEU A 1 104 ? 39.586 61.351 20.217 1.00 77.42 106 LEU X C 1
ATOM 784 O O . LEU A 1 104 ? 39.689 60.275 19.618 1.00 80.51 106 LEU X O 1
ATOM 789 N N . THR A 1 105 ? 40.534 61.817 21.017 1.00 72.54 107 THR X N 1
ATOM 790 C CA . THR A 1 105 ? 41.732 61.033 21.252 1.00 61.71 107 THR X CA 1
ATOM 791 C C . THR A 1 105 ? 41.910 60.833 22.737 1.00 64.04 107 THR X C 1
ATOM 792 O O . THR A 1 105 ? 42.766 60.073 23.176 1.00 74.25 107 THR X O 1
ATOM 796 N N . ARG A 1 106 ? 41.110 61.522 23.526 1.00 62.63 108 ARG X N 1
ATOM 797 C CA . ARG A 1 106 ? 41.321 61.451 24.954 1.00 66.96 108 ARG X CA 1
ATOM 798 C C . ARG A 1 106 ? 40.276 62.266 25.653 1.00 68.98 108 ARG X C 1
ATOM 799 O O . ARG A 1 106 ? 40.175 63.471 25.448 1.00 79.20 108 ARG X O 1
ATOM 807 N N . VAL A 1 107 ? 39.494 61.599 26.485 1.00 64.05 109 VAL X N 1
ATOM 808 C CA . VAL A 1 107 ? 38.373 62.247 27.124 1.00 68.75 109 VAL X CA 1
ATOM 809 C C . VAL A 1 107 ? 38.425 62.081 28.644 1.00 71.68 109 VAL X C 1
ATOM 810 O O . VAL A 1 107 ? 38.064 61.044 29.183 1.00 77.61 109 VAL X O 1
ATOM 814 N N . THR A 1 108 ? 38.889 63.117 29.328 1.00 68.44 110 THR X N 1
ATOM 815 C CA . THR A 1 108 ? 38.976 63.091 30.773 1.00 73.91 110 THR X CA 1
ATOM 816 C C . THR A 1 108 ? 37.748 63.755 31.380 1.00 90.83 110 THR X C 1
ATOM 817 O O . THR A 1 108 ? 36.964 64.407 30.685 1.00 97.09 110 THR X O 1
ATOM 821 N N . GLN A 1 109 ? 37.594 63.594 32.688 1.00 97.60 111 GLN X N 1
ATOM 822 C CA . GLN A 1 109 ? 36.470 64.176 33.412 1.00 100.40 111 GLN X CA 1
ATOM 823 C C . GLN A 1 109 ? 36.402 65.696 33.277 1.00 90.86 111 GLN X C 1
ATOM 824 O O . GLN A 1 109 ? 35.369 66.295 33.564 1.00 84.32 111 GLN X O 1
ATOM 830 N N . LYS A 1 110 ? 37.497 66.314 32.838 1.00 90.88 112 LYS X N 1
ATOM 831 C CA . LYS A 1 110 ? 37.546 67.770 32.725 1.00 96.18 112 LYS X CA 1
ATOM 832 C C . LYS A 1 110 ? 38.390 68.296 31.560 1.00 89.62 112 LYS X C 1
ATOM 833 O O . LYS A 1 110 ? 38.904 69.418 31.603 1.00 83.28 112 LYS X O 1
ATOM 839 N N . SER A 1 111 ? 38.522 67.485 30.518 1.00 82.18 113 SER X N 1
ATOM 840 C CA . SER A 1 111 ? 39.149 67.939 29.290 1.00 77.95 113 SER X CA 1
ATOM 841 C C . SER A 1 111 ? 38.726 67.022 28.166 1.00 73.06 113 SER X C 1
ATOM 842 O O . SER A 1 111 ? 38.261 65.918 28.419 1.00 78.84 113 SER X O 1
ATOM 845 N N . VAL A 1 112 ? 38.881 67.488 26.931 1.00 69.77 114 VAL X N 1
ATOM 846 C CA . VAL A 1 112 ? 38.526 66.708 25.747 1.00 70.32 114 VAL X CA 1
ATOM 847 C C . VAL A 1 112 ? 39.426 67.061 24.571 1.00 79.54 114 VAL X C 1
ATOM 848 O O . VAL A 1 112 ? 39.602 68.238 24.239 1.00 84.08 114 VAL X O 1
ATOM 852 N N . THR A 1 113 ? 39.989 66.038 23.933 1.00 74.41 115 THR X N 1
ATOM 853 C CA . THR A 1 113 ? 40.984 66.261 22.890 1.00 65.99 115 THR X CA 1
ATOM 854 C C . THR A 1 113 ? 40.523 65.744 21.538 1.00 63.59 115 THR X C 1
ATOM 855 O O . THR A 1 113 ? 40.122 64.588 21.396 1.00 72.13 115 THR X O 1
ATOM 859 N N . VAL A 1 114 ? 40.598 66.616 20.541 1.00 65.08 116 VAL X N 1
ATOM 860 C CA . VAL A 1 114 ? 40.135 66.309 19.198 1.00 69.59 116 VAL X CA 1
ATOM 861 C C . VAL A 1 114 ? 41.312 66.416 18.229 1.00 78.67 116 VAL X C 1
ATOM 862 O O . VAL A 1 114 ? 42.150 67.313 18.360 1.00 83.70 116 VAL X O 1
ATOM 866 N N . ALA A 1 115 ? 41.391 65.494 17.271 1.00 75.63 117 ALA X N 1
ATOM 867 C CA . ALA A 1 115 ? 42.393 65.576 16.211 1.00 75.37 117 ALA X CA 1
ATOM 868 C C . ALA A 1 115 ? 41.727 66.056 14.923 1.00 79.93 117 ALA X C 1
ATOM 869 O O . ALA A 1 115 ? 40.591 65.675 14.635 1.00 82.97 117 ALA X O 1
ATOM 871 N N . PHE A 1 116 ? 42.428 66.878 14.144 1.00 77.21 118 PHE X N 1
ATOM 872 C CA . PHE A 1 116 ? 41.812 67.482 12.968 1.00 80.51 118 PHE X CA 1
ATOM 873 C C . PHE A 1 116 ? 42.517 67.197 11.635 1.00 90.05 118 PHE X C 1
ATOM 874 O O . PHE A 1 116 ? 43.502 66.463 11.578 1.00 93.13 118 PHE X O 1
ATOM 882 N N . ASP A 1 117 ? 41.983 67.795 10.568 1.00 100.41 119 ASP X N 1
ATOM 883 C CA . ASP A 1 117 ? 42.474 67.632 9.192 1.00 104.01 119 ASP X CA 1
ATOM 884 C C . ASP A 1 117 ? 42.309 66.204 8.674 1.00 99.72 119 ASP X C 1
ATOM 885 O O . ASP A 1 117 ? 43.132 65.333 8.955 1.00 97.24 119 ASP X O 1
ATOM 890 N N . SER A 1 125 ? 41.406 81.325 12.734 1.00 121.53 127 SER X N 1
ATOM 891 C CA . SER A 1 125 ? 41.240 79.932 13.136 1.00 115.81 127 SER X CA 1
ATOM 892 C C . SER A 1 125 ? 40.735 79.829 14.576 1.00 116.45 127 SER X C 1
ATOM 893 O O . SER A 1 125 ? 39.739 80.460 14.939 1.00 118.14 127 SER X O 1
ATOM 896 N N . LEU A 1 126 ? 41.423 79.043 15.399 1.00 114.08 128 LEU X N 1
ATOM 897 C CA . LEU A 1 126 ? 40.964 78.810 16.766 1.00 112.51 128 LEU X CA 1
ATOM 898 C C . LEU A 1 126 ? 41.600 79.729 17.807 1.00 119.51 128 LEU X C 1
ATOM 899 O O . LEU A 1 126 ? 42.823 79.757 17.969 1.00 116.20 128 LEU X O 1
ATOM 904 N N . ASP A 1 127 ? 40.745 80.457 18.523 1.00 129.28 129 ASP X N 1
ATOM 905 C CA . ASP A 1 127 ? 41.175 81.434 19.520 1.00 134.84 129 ASP X CA 1
ATOM 906 C C . ASP A 1 127 ? 41.016 80.926 20.959 1.00 132.56 129 ASP X C 1
ATOM 907 O O . ASP A 1 127 ? 40.025 80.274 21.301 1.00 132.69 129 ASP X O 1
ATOM 912 N N . ARG A 1 128 ? 41.999 81.244 21.797 1.00 128.71 130 ARG X N 1
ATOM 913 C CA . ARG A 1 128 ? 42.015 80.821 23.194 1.00 125.48 130 ARG X CA 1
ATOM 914 C C . ARG A 1 128 ? 40.856 81.408 23.999 1.00 127.18 130 ARG X C 1
ATOM 915 O O . ARG A 1 128 ? 40.722 81.139 25.193 1.00 127.24 130 ARG X O 1
ATOM 923 N N . GLU A 1 129 ? 40.012 82.201 23.346 1.00 128.06 131 GLU X N 1
ATOM 924 C CA . GLU A 1 129 ? 38.953 82.904 24.057 1.00 132.02 131 GLU X CA 1
ATOM 925 C C . GLU A 1 129 ? 37.549 82.539 23.596 1.00 132.11 131 GLU X C 1
ATOM 926 O O . GLU A 1 129 ? 36.768 83.423 23.241 1.00 137.27 131 GLU X O 1
ATOM 932 N N . ASN A 1 130 ? 37.219 81.252 23.603 1.00 122.91 132 ASN X N 1
ATOM 933 C CA . ASN A 1 130 ? 35.828 80.851 23.426 1.00 115.44 132 ASN X CA 1
ATOM 934 C C . ASN A 1 130 ? 35.210 81.353 22.113 1.00 105.96 132 ASN X C 1
ATOM 935 O O . ASN A 1 130 ? 35.869 82.044 21.334 1.00 100.12 132 ASN X O 1
ATOM 940 N N . SER A 1 131 ? 33.954 80.985 21.859 1.00 104.10 133 SER X N 1
ATOM 941 C CA . SER A 1 131 ? 33.219 80.058 22.717 1.00 100.16 133 SER X CA 1
ATOM 942 C C . SER A 1 131 ? 32.714 78.864 21.937 1.00 97.48 133 SER X C 1
ATOM 943 O O . SER A 1 131 ? 31.722 78.957 21.214 1.00 104.61 133 SER X O 1
ATOM 946 N N . TYR A 1 132 ? 33.378 77.730 22.116 1.00 84.58 134 TYR X N 1
ATOM 947 C CA . TYR A 1 132 ? 33.168 76.589 21.236 1.00 74.64 134 TYR X CA 1
ATOM 948 C C . TYR A 1 132 ? 32.129 75.573 21.714 1.00 70.89 134 TYR X C 1
ATOM 949 O O . TYR A 1 132 ? 31.825 75.471 22.903 1.00 63.14 134 TYR X O 1
ATOM 958 N N . ARG A 1 133 ? 31.588 74.837 20.749 1.00 79.35 135 ARG X N 1
ATOM 959 C CA . ARG A 1 133 ? 30.600 73.786 20.971 1.00 81.69 135 ARG X CA 1
ATOM 960 C C . ARG A 1 133 ? 31.179 72.486 20.416 1.00 67.44 135 ARG X C 1
ATOM 961 O O . ARG A 1 133 ? 32.034 72.520 19.538 1.00 63.72 135 ARG X O 1
ATOM 969 N N . LEU A 1 134 ? 30.711 71.345 20.907 1.00 67.98 136 LEU X N 1
ATOM 970 C CA . LEU A 1 134 ? 31.195 70.051 20.408 1.00 72.49 136 LEU X CA 1
ATOM 971 C C . LEU A 1 134 ? 30.027 69.086 20.267 1.00 77.50 136 LEU X C 1
ATOM 972 O O . LEU A 1 134 ? 29.331 68.790 21.239 1.00 76.98 136 LEU X O 1
ATOM 977 N N . LEU A 1 135 ? 29.823 68.593 19.050 1.00 77.94 137 LEU X N 1
ATOM 978 C CA . LEU A 1 135 ? 28.615 67.846 18.732 1.00 76.95 137 LEU X CA 1
ATOM 979 C C . LEU A 1 135 ? 28.903 66.452 18.183 1.00 76.98 137 LEU X C 1
ATOM 980 O O . LEU A 1 135 ? 29.507 66.304 17.119 1.00 75.17 137 LEU X O 1
ATOM 985 N N . LYS A 1 136 ? 28.453 65.434 18.911 1.00 77.35 138 LYS X N 1
ATOM 986 C CA . LYS A 1 136 ? 28.618 64.053 18.484 1.00 73.23 138 LYS X CA 1
ATOM 987 C C . LYS A 1 136 ? 27.851 63.754 17.210 1.00 77.43 138 LYS X C 1
ATOM 988 O O . LYS A 1 136 ? 26.629 63.887 17.156 1.00 75.17 138 LYS X O 1
ATOM 994 N N . LEU A 1 137 ? 28.583 63.324 16.190 1.00 84.16 139 LEU X N 1
ATOM 995 C CA . LEU A 1 137 ? 28.000 63.055 14.887 1.00 81.54 139 LEU X CA 1
ATOM 996 C C . LEU A 1 137 ? 28.230 61.603 14.486 1.00 80.60 139 LEU X C 1
ATOM 997 O O . LEU A 1 137 ? 29.070 60.917 15.061 1.00 78.15 139 LEU X O 1
ATOM 1002 N N . ALA A 1 138 ? 27.465 61.148 13.499 1.00 81.72 140 ALA X N 1
ATOM 1003 C CA . ALA A 1 138 ? 27.643 59.831 12.908 1.00 74.96 140 ALA X CA 1
ATOM 1004 C C . ALA A 1 138 ? 29.117 59.570 12.621 1.00 79.18 140 ALA X C 1
ATOM 1005 O O . ALA A 1 138 ? 29.837 60.480 12.216 1.00 84.74 140 ALA X O 1
ATOM 1007 N N . ASN A 1 139 ? 29.567 58.334 12.829 1.00 73.50 141 ASN X N 1
ATOM 1008 C CA . ASN A 1 139 ? 30.961 57.997 12.569 1.00 69.93 141 ASN X CA 1
ATOM 1009 C C . ASN A 1 139 ? 31.153 57.494 11.144 1.00 75.62 141 ASN X C 1
ATOM 1010 O O . ASN A 1 139 ? 31.059 56.295 10.877 1.00 77.31 141 ASN X O 1
ATOM 1015 N N . ASP A 1 140 ? 31.424 58.423 10.234 1.00 74.56 142 ASP X N 1
ATOM 1016 C CA . ASP A 1 140 ? 31.512 58.099 8.823 1.00 77.36 142 ASP X CA 1
ATOM 1017 C C . ASP A 1 140 ? 32.768 57.313 8.513 1.00 77.00 142 ASP X C 1
ATOM 1018 O O . ASP A 1 140 ? 32.847 56.624 7.501 1.00 82.71 142 ASP X O 1
ATOM 1023 N N . VAL A 1 141 ? 33.758 57.411 9.387 1.00 78.45 143 VAL X N 1
ATOM 1024 C CA . VAL A 1 141 ? 34.989 56.649 9.204 1.00 83.72 143 VAL X CA 1
ATOM 1025 C C . VAL A 1 141 ? 34.716 55.155 9.358 1.00 85.81 143 VAL X C 1
ATOM 1026 O O . VAL A 1 141 ? 35.124 54.345 8.518 1.00 83.03 143 VAL X O 1
ATOM 1030 N N . THR A 1 142 ? 34.023 54.801 10.440 1.00 82.55 144 THR X N 1
ATOM 1031 C CA . THR A 1 142 ? 33.625 53.423 10.685 1.00 70.82 144 THR X CA 1
ATOM 1032 C C . THR A 1 142 ? 32.849 52.899 9.487 1.00 68.71 144 THR X C 1
ATOM 1033 O O . THR A 1 142 ? 33.162 51.839 8.947 1.00 69.72 144 THR X O 1
ATOM 1037 N N . TYR A 1 143 ? 31.845 53.649 9.054 1.00 70.19 145 TYR X N 1
ATOM 1038 C CA . TYR A 1 143 ? 31.086 53.237 7.881 1.00 79.85 145 TYR X CA 1
ATOM 1039 C C . TYR A 1 143 ? 32.004 52.986 6.704 1.00 81.25 145 TYR X C 1
ATOM 1040 O O . TYR A 1 143 ? 31.916 51.944 6.056 1.00 84.91 145 TYR X O 1
ATOM 1049 N N . ARG A 1 144 ? 32.907 53.928 6.451 1.00 83.34 146 ARG X N 1
ATOM 1050 C CA . ARG A 1 144 ? 33.822 53.827 5.315 1.00 85.44 146 ARG X CA 1
ATOM 1051 C C . ARG A 1 144 ? 34.784 52.634 5.414 1.00 76.55 146 ARG X C 1
ATOM 1052 O O . ARG A 1 144 ? 35.070 51.984 4.409 1.00 75.12 146 ARG X O 1
ATOM 1060 N N . ARG A 1 145 ? 35.257 52.338 6.624 1.00 75.76 147 ARG X N 1
ATOM 1061 C CA . ARG A 1 145 ? 36.100 51.159 6.861 1.00 78.49 147 ARG X CA 1
ATOM 1062 C C . ARG A 1 145 ? 35.333 49.848 6.685 1.00 79.68 147 ARG X C 1
ATOM 1063 O O . ARG A 1 145 ? 35.714 49.008 5.874 1.00 83.03 147 ARG X O 1
ATOM 1071 N N . LEU A 1 146 ? 34.260 49.676 7.453 1.00 78.32 148 LEU X N 1
ATOM 1072 C CA . LEU A 1 146 ? 33.378 48.519 7.310 1.00 75.41 148 LEU X CA 1
ATOM 1073 C C . LEU A 1 146 ? 33.051 48.225 5.853 1.00 77.11 148 LEU X C 1
ATOM 1074 O O . LEU A 1 146 ? 33.123 47.082 5.410 1.00 73.11 148 LEU X O 1
ATOM 1079 N N . LYS A 1 147 ? 32.677 49.261 5.110 1.00 81.67 149 LYS X N 1
ATOM 1080 C CA . LYS A 1 147 ? 32.326 49.094 3.704 1.00 86.65 149 LYS X CA 1
ATOM 1081 C C . LYS A 1 147 ? 33.495 48.519 2.904 1.00 87.51 149 LYS X C 1
ATOM 1082 O O . LYS A 1 147 ? 33.296 47.886 1.872 1.00 86.68 149 LYS X O 1
ATOM 1088 N N . LYS A 1 148 ? 34.712 48.732 3.396 1.00 89.36 150 LYS X N 1
ATOM 1089 C CA . LYS A 1 148 ? 35.913 48.382 2.644 1.00 86.32 150 LYS X CA 1
ATOM 1090 C C . LYS A 1 148 ? 36.495 47.029 3.016 1.00 84.56 150 LYS X C 1
ATOM 1091 O O . LYS A 1 148 ? 36.978 46.307 2.152 1.00 90.96 150 LYS X O 1
ATOM 1097 N N . ALA A 1 149 ? 36.465 46.679 4.294 1.00 80.54 151 ALA X N 1
ATOM 1098 C CA . ALA A 1 149 ? 36.882 45.338 4.678 1.00 81.65 151 ALA X CA 1
ATOM 1099 C C . ALA A 1 149 ? 35.917 44.363 4.034 1.00 83.04 151 ALA X C 1
ATOM 1100 O O . ALA A 1 149 ? 36.233 43.186 3.857 1.00 84.13 151 ALA X O 1
ATOM 1102 N N . LEU A 1 150 ? 34.736 44.869 3.683 1.00 81.27 152 LEU X N 1
ATOM 1103 C CA . LEU A 1 150 ? 33.699 44.061 3.048 1.00 84.03 152 LEU X CA 1
ATOM 1104 C C . LEU A 1 150 ? 33.984 43.828 1.569 1.00 88.43 152 LEU X C 1
ATOM 1105 O O . LEU A 1 150 ? 33.862 42.707 1.075 1.00 91.64 152 LEU X O 1
ATOM 1110 N N . ILE A 1 151 ? 34.365 44.885 0.862 1.00 93.36 153 ILE X N 1
ATOM 1111 C CA . ILE A 1 151 ? 34.779 44.735 -0.527 1.00 101.07 153 ILE X CA 1
ATOM 1112 C C . ILE A 1 151 ? 36.088 43.941 -0.583 1.00 101.80 153 ILE X C 1
ATOM 1113 O O . ILE A 1 151 ? 36.262 43.070 -1.435 1.00 105.18 153 ILE X O 1
ATOM 1118 N N . ALA A 1 152 ? 36.995 44.238 0.344 1.00 99.23 154 ALA X N 1
ATOM 1119 C CA . ALA A 1 152 ? 38.302 43.583 0.397 1.00 99.52 154 ALA X CA 1
ATOM 1120 C C . ALA A 1 152 ? 38.167 42.083 0.624 1.00 95.94 154 ALA X C 1
ATOM 1121 O O . ALA A 1 152 ? 38.939 41.288 0.080 1.00 95.46 154 ALA X O 1
ATOM 1123 N N . LEU A 1 153 ? 37.185 41.707 1.438 1.00 90.89 155 LEU X N 1
ATOM 1124 C CA . LEU A 1 153 ? 36.871 40.308 1.656 1.00 90.70 155 LEU X CA 1
ATOM 1125 C C . LEU A 1 153 ? 36.423 39.659 0.353 1.00 103.29 155 LEU X C 1
ATOM 1126 O O . LEU A 1 153 ? 37.073 38.740 -0.148 1.00 105.28 155 LEU X O 1
ATOM 1131 N N . LYS A 1 154 ? 35.308 40.142 -0.190 1.00 110.06 156 LYS X N 1
ATOM 1132 C CA . LYS A 1 154 ? 34.733 39.552 -1.395 1.00 117.52 156 LYS X CA 1
ATOM 1133 C C . LYS A 1 154 ? 35.755 39.502 -2.530 1.00 121.89 156 LYS X C 1
ATOM 1134 O O . LYS A 1 154 ? 35.712 38.607 -3.376 1.00 122.12 156 LYS X O 1
ATOM 1140 N N . LYS A 1 155 ? 36.682 40.457 -2.532 1.00 123.33 157 LYS X N 1
ATOM 1141 C CA . LYS A 1 155 ? 37.756 40.479 -3.521 1.00 123.31 157 LYS X CA 1
ATOM 1142 C C . LYS A 1 155 ? 39.045 39.891 -2.954 1.00 118.28 157 LYS X C 1
ATOM 1143 O O . LYS A 1 155 ? 40.142 40.330 -3.306 1.00 113.50 157 LYS X O 1
ATOM 1149 N N . TYR A 1 156 ? 38.910 38.894 -2.081 1.00 115.08 158 TYR X N 1
ATOM 1150 C CA . TYR A 1 156 ? 40.079 38.237 -1.515 1.00 114.27 158 TYR X CA 1
ATOM 1151 C C . TYR A 1 156 ? 40.596 37.153 -2.441 1.00 119.57 158 TYR X C 1
ATOM 1152 O O . TYR A 1 156 ? 39.828 36.498 -3.144 1.00 121.50 158 TYR X O 1
ATOM 1161 N N . HIS A 1 157 ? 41.910 36.967 -2.410 1.00 125.49 159 HIS X N 1
ATOM 1162 C CA . HIS A 1 157 ? 42.629 36.152 -3.380 1.00 132.52 159 HIS X CA 1
ATOM 1163 C C . HIS A 1 157 ? 43.006 34.790 -2.815 1.00 127.38 159 HIS X C 1
ATOM 1164 O O . HIS A 1 157 ? 42.204 34.126 -2.163 1.00 129.12 159 HIS X O 1
ATOM 1171 N N . SER A 1 158 ? 44.237 34.379 -3.086 1.00 119.39 160 SER X N 1
ATOM 1172 C CA . SER A 1 158 ? 44.805 33.202 -2.457 1.00 115.44 160 SER X CA 1
ATOM 1173 C C . SER A 1 158 ? 45.818 33.662 -1.426 1.00 112.94 160 SER X C 1
ATOM 1174 O O . SER A 1 158 ? 46.858 34.215 -1.779 1.00 117.31 160 SER X O 1
ATOM 1177 N N . GLY A 1 159 ? 45.517 33.444 -0.151 1.00 107.77 161 GLY X N 1
ATOM 1178 C CA . GLY A 1 159 ? 46.420 33.859 0.905 1.00 103.31 161 GLY X CA 1
ATOM 1179 C C . GLY A 1 159 ? 46.252 33.085 2.196 1.00 98.62 161 GLY X C 1
ATOM 1180 O O . GLY A 1 159 ? 45.440 32.163 2.277 1.00 94.64 161 GLY X O 1
ATOM 1181 N N . PRO A 1 160 ? 47.031 33.459 3.220 1.00 99.47 162 PRO X N 1
ATOM 1182 C CA . PRO A 1 160 ? 46.975 32.840 4.547 1.00 101.44 162 PRO X CA 1
ATOM 1183 C C . PRO A 1 160 ? 45.539 32.726 5.036 1.00 98.76 162 PRO X C 1
ATOM 1184 O O . PRO A 1 160 ? 45.155 31.704 5.600 1.00 102.40 162 PRO X O 1
ATOM 1188 N N . ALA A 1 161 ? 44.756 33.773 4.806 1.00 91.99 163 ALA X N 1
ATOM 1189 C CA . ALA A 1 161 ? 43.375 33.817 5.267 1.00 95.97 163 ALA X CA 1
ATOM 1190 C C . ALA A 1 161 ? 42.437 32.848 4.530 1.00 95.04 163 ALA X C 1
ATOM 1191 O O . ALA A 1 161 ? 41.300 32.636 4.957 1.00 86.87 163 ALA X O 1
ATOM 1193 N N . SER A 1 162 ? 42.918 32.255 3.441 1.00 98.57 164 SER X N 1
ATOM 1194 C CA . SER A 1 162 ? 42.087 31.385 2.604 1.00 98.17 164 SER X CA 1
ATOM 1195 C C . SER A 1 162 ? 41.293 30.325 3.371 1.00 89.52 164 SER X C 1
ATOM 1196 O O . SER A 1 162 ? 40.068 30.258 3.261 1.00 82.52 164 SER X O 1
ATOM 1199 N N . SER A 1 163 ? 41.989 29.496 4.139 1.00 88.63 165 SER X N 1
ATOM 1200 C CA . SER A 1 163 ? 41.345 28.386 4.838 1.00 90.02 165 SER X CA 1
ATOM 1201 C C . SER A 1 163 ? 40.330 28.839 5.887 1.00 97.48 165 SER X C 1
ATOM 1202 O O . SER A 1 163 ? 39.224 28.295 5.974 1.00 101.57 165 SER X O 1
ATOM 1205 N N . LEU A 1 164 ? 40.710 29.825 6.690 1.00 95.14 166 LEU X N 1
ATOM 1206 C CA . LEU A 1 164 ? 39.817 30.334 7.715 1.00 91.59 166 LEU X CA 1
ATOM 1207 C C . LEU A 1 164 ? 38.463 30.677 7.109 1.00 89.68 166 LEU X C 1
ATOM 1208 O O . LEU A 1 164 ? 37.414 30.424 7.704 1.00 87.30 166 LEU X O 1
ATOM 1213 N N . ILE A 1 165 ? 38.503 31.245 5.910 1.00 87.70 167 ILE X N 1
ATOM 1214 C CA . ILE A 1 165 ? 37.309 31.751 5.255 1.00 86.29 167 ILE X CA 1
ATOM 1215 C C . ILE A 1 165 ? 36.364 30.636 4.836 1.00 92.91 167 ILE X C 1
ATOM 1216 O O . ILE A 1 165 ? 35.149 30.748 5.006 1.00 92.15 167 ILE X O 1
ATOM 1221 N N . GLU A 1 166 ? 36.926 29.569 4.277 1.00 103.50 168 GLU X N 1
ATOM 1222 C CA . GLU A 1 166 ? 36.146 28.389 3.936 1.00 107.62 168 GLU X CA 1
ATOM 1223 C C . GLU A 1 166 ? 35.382 27.957 5.174 1.00 99.88 168 GLU X C 1
ATOM 1224 O O . GLU A 1 166 ? 34.151 27.926 5.188 1.00 101.88 168 GLU X O 1
ATOM 1230 N N . VAL A 1 167 ? 36.133 27.632 6.218 1.00 88.64 169 VAL X N 1
ATOM 1231 C CA . VAL A 1 167 ? 35.553 27.182 7.467 1.00 81.64 169 VAL X CA 1
ATOM 1232 C C . VAL A 1 167 ? 34.492 28.150 7.962 1.00 84.28 169 VAL X C 1
ATOM 1233 O O . VAL A 1 167 ? 33.391 27.740 8.327 1.00 82.74 169 VAL X O 1
ATOM 1237 N N . LEU A 1 168 ? 34.827 29.435 7.963 1.00 84.49 170 LEU X N 1
ATOM 1238 C CA . LEU A 1 168 ? 33.906 30.467 8.422 1.00 89.55 170 LEU X CA 1
ATOM 1239 C C . LEU A 1 168 ? 32.622 30.531 7.590 1.00 99.00 170 LEU X C 1
ATOM 1240 O O . LEU A 1 168 ? 31.537 30.766 8.129 1.00 101.92 170 LEU X O 1
ATOM 1245 N N . PHE A 1 169 ? 32.747 30.319 6.283 1.00 100.84 171 PHE X N 1
ATOM 1246 C CA . PHE A 1 169 ? 31.588 30.360 5.393 1.00 101.43 171 PHE X CA 1
ATOM 1247 C C . PHE A 1 169 ? 31.061 28.979 4.981 1.00 102.57 171 PHE X C 1
ATOM 1248 O O . PHE A 1 169 ? 30.421 28.836 3.935 1.00 95.95 171 PHE X O 1
ATOM 1256 N N . GLY A 1 170 ? 31.333 27.972 5.806 1.00 107.47 172 GLY X N 1
ATOM 1257 C CA . GLY A 1 170 ? 30.770 26.648 5.612 1.00 115.54 172 GLY X CA 1
ATOM 1258 C C . GLY A 1 170 ? 31.317 25.837 4.448 1.00 121.46 172 GLY X C 1
ATOM 1259 O O . GLY A 1 170 ? 31.199 24.610 4.448 1.00 126.34 172 GLY X O 1
ATOM 1260 N N . ARG A 1 171 ? 31.907 26.504 3.458 1.00 122.81 173 ARG X N 1
ATOM 1261 C CA . ARG A 1 171 ? 32.439 25.810 2.280 1.00 126.56 173 ARG X CA 1
ATOM 1262 C C . ARG A 1 171 ? 33.309 24.599 2.645 1.00 126.72 173 ARG X C 1
ATOM 1263 O O . ARG A 1 171 ? 33.358 23.616 1.903 1.00 131.22 173 ARG X O 1
ATOM 1271 N N . SER A 1 172 ? 33.991 24.674 3.785 1.00 118.79 174 SER X N 1
ATOM 1272 C CA . SER A 1 172 ? 34.805 23.565 4.274 1.00 107.29 174 SER X CA 1
ATOM 1273 C C . SER A 1 172 ? 34.457 23.258 5.722 1.00 102.76 174 SER X C 1
ATOM 1274 O O . SER A 1 172 ? 33.443 23.728 6.236 1.00 104.60 174 SER X O 1
ATOM 1277 N N . ALA A 1 173 ? 35.309 22.482 6.382 1.00 98.20 175 ALA X N 1
ATOM 1278 C CA . ALA A 1 173 ? 35.063 22.092 7.766 1.00 95.82 175 ALA X CA 1
ATOM 1279 C C . ALA A 1 173 ? 36.305 22.238 8.639 1.00 90.11 175 ALA X C 1
ATOM 1280 O O . ALA A 1 173 ? 37.428 22.060 8.164 1.00 91.56 175 ALA X O 1
ATOM 1282 N N . PRO A 1 174 ? 36.098 22.565 9.924 1.00 83.31 176 PRO X N 1
ATOM 1283 C CA . PRO A 1 174 ? 37.179 22.676 10.906 1.00 86.18 176 PRO X CA 1
ATOM 1284 C C . PRO A 1 174 ? 38.164 21.526 10.780 1.00 97.28 176 PRO X C 1
ATOM 1285 O O . PRO A 1 174 ? 37.820 20.394 11.122 1.00 103.90 176 PRO X O 1
ATOM 1289 N N . SER A 1 175 ? 39.365 21.821 10.290 1.00 96.36 177 SER X N 1
ATOM 1290 C CA . SER A 1 175 ? 40.427 20.828 10.159 1.00 94.17 177 SER X CA 1
ATOM 1291 C C . SER A 1 175 ? 40.753 20.174 11.510 1.00 97.60 177 SER X C 1
ATOM 1292 O O . SER A 1 175 ? 40.514 20.768 12.561 1.00 105.13 177 SER X O 1
ATOM 1295 N N . PRO A 1 176 ? 41.281 18.936 11.486 1.00 93.47 178 PRO X N 1
ATOM 1296 C CA . PRO A 1 176 ? 41.623 18.195 12.710 1.00 88.48 178 PRO X CA 1
ATOM 1297 C C . PRO A 1 176 ? 42.588 18.939 13.627 1.00 86.10 178 PRO X C 1
ATOM 1298 O O . PRO A 1 176 ? 43.616 19.438 13.180 1.00 82.66 178 PRO X O 1
ATOM 1302 N N . ALA A 1 177 ? 42.255 18.986 14.912 1.00 87.37 179 ALA X N 1
ATOM 1303 C CA . ALA A 1 177 ? 43.007 19.773 15.881 1.00 92.63 179 ALA X CA 1
ATOM 1304 C C . ALA A 1 177 ? 44.375 19.186 16.222 1.00 93.90 179 ALA X C 1
ATOM 1305 O O . ALA A 1 177 ? 44.469 18.111 16.807 1.00 95.63 179 ALA X O 1
ATOM 1307 N N . SER A 1 178 ? 45.427 19.921 15.871 1.00 96.26 180 SER X N 1
ATOM 1308 C CA . SER A 1 178 ? 46.807 19.539 16.183 1.00 100.92 180 SER X CA 1
ATOM 1309 C C . SER A 1 178 ? 46.947 18.885 17.561 1.00 104.68 180 SER X C 1
ATOM 1310 O O . SER A 1 178 ? 46.173 19.169 18.475 1.00 105.74 180 SER X O 1
ATOM 1313 N N . GLU A 1 179 ? 47.942 18.015 17.710 1.00 105.41 181 GLU X N 1
ATOM 1314 C CA . GLU A 1 179 ? 48.121 17.294 18.964 1.00 102.47 181 GLU X CA 1
ATOM 1315 C C . GLU A 1 179 ? 48.535 18.221 20.096 1.00 101.04 181 GLU X C 1
ATOM 1316 O O . GLU A 1 179 ? 49.369 19.117 19.925 1.00 89.24 181 GLU X O 1
ATOM 1322 N N . ILE A 1 180 ? 47.943 17.975 21.258 1.00 111.16 182 ILE X N 1
ATOM 1323 C CA . ILE A 1 180 ? 48.107 18.828 22.429 1.00 114.16 182 ILE X CA 1
ATOM 1324 C C . ILE A 1 180 ? 49.441 18.590 23.156 1.00 113.01 182 ILE X C 1
ATOM 1325 O O . ILE A 1 180 ? 49.633 17.564 23.811 1.00 115.46 182 ILE X O 1
ATOM 1330 N N . HIS A 1 181 ? 50.361 19.542 23.026 1.00 105.59 183 HIS X N 1
ATOM 1331 C CA . HIS A 1 181 ? 51.670 19.448 23.672 1.00 104.46 183 HIS X CA 1
ATOM 1332 C C . HIS A 1 181 ? 51.675 20.173 25.028 1.00 93.70 183 HIS X C 1
ATOM 1333 O O . HIS A 1 181 ? 51.751 21.408 25.076 1.00 74.94 183 HIS X O 1
ATOM 1340 N N . PRO A 1 182 ? 51.637 19.390 26.128 1.00 91.22 184 PRO X N 1
ATOM 1341 C CA . PRO A 1 182 ? 51.345 19.769 27.520 1.00 89.20 184 PRO X CA 1
ATOM 1342 C C . PRO A 1 182 ? 51.665 21.223 27.859 1.00 95.95 184 PRO X C 1
ATOM 1343 O O . PRO A 1 182 ? 52.693 21.739 27.429 1.00 99.82 184 PRO X O 1
ATOM 1347 N N . LEU A 1 183 ? 50.794 21.872 28.629 1.00 80.68 185 LEU X N 1
ATOM 1348 C CA . LEU A 1 183 ? 50.982 23.284 28.932 1.00 77.50 185 LEU X CA 1
ATOM 1349 C C . LEU A 1 183 ? 51.398 23.597 30.363 1.00 76.40 185 LEU X C 1
ATOM 1350 O O . LEU A 1 183 ? 50.884 23.001 31.318 1.00 76.19 185 LEU X O 1
ATOM 1355 N N . THR A 1 184 ? 52.349 24.528 30.483 1.00 65.72 186 THR X N 1
ATOM 1356 C CA . THR A 1 184 ? 52.626 25.223 31.736 1.00 63.81 186 THR X CA 1
ATOM 1357 C C . THR A 1 184 ? 51.841 26.549 31.740 1.00 67.45 186 THR X C 1
ATOM 1358 O O . THR A 1 184 ? 51.992 27.380 30.840 1.00 59.31 186 THR X O 1
ATOM 1360 N N . PHE A 1 185 ? 50.989 26.738 32.742 1.00 71.14 187 PHE X N 1
ATOM 1361 C CA . PHE A 1 185 ? 50.148 27.933 32.799 1.00 66.48 187 PHE X CA 1
ATOM 1362 C C . PHE A 1 185 ? 50.825 29.095 33.516 1.00 64.52 187 PHE X C 1
ATOM 1363 O O . PHE A 1 185 ? 51.345 28.943 34.626 1.00 59.65 187 PHE X O 1
ATOM 1371 N N . PHE A 1 186 ? 50.816 30.259 32.875 1.00 69.88 188 PHE X N 1
ATOM 1372 C CA . PHE A 1 186 ? 51.345 31.461 33.505 1.00 65.04 188 PHE X CA 1
ATOM 1373 C C . PHE A 1 186 ? 50.454 31.744 34.703 1.00 65.09 188 PHE X C 1
ATOM 1374 O O . PHE A 1 186 ? 50.946 31.955 35.815 1.00 58.86 188 PHE X O 1
ATOM 1382 N N . ASN A 1 187 ? 49.137 31.707 34.478 1.00 68.95 189 ASN X N 1
ATOM 1383 C CA . ASN A 1 187 ? 48.173 31.870 35.569 1.00 68.60 189 ASN X CA 1
ATOM 1384 C C . ASN A 1 187 ? 47.925 30.554 36.289 1.00 67.01 189 ASN X C 1
ATOM 1385 O O . ASN A 1 187 ? 47.470 29.581 35.703 1.00 74.85 189 ASN X O 1
ATOM 1390 N N . THR A 1 188 ? 48.228 30.544 37.575 1.00 73.02 190 THR X N 1
ATOM 1391 C CA . THR A 1 188 ? 48.364 29.306 38.318 1.00 78.90 190 THR X CA 1
ATOM 1392 C C . THR A 1 188 ? 47.049 28.913 38.978 1.00 86.56 190 THR X C 1
ATOM 1393 O O . THR A 1 188 ? 46.877 27.770 39.410 1.00 92.37 190 THR X O 1
ATOM 1397 N N . CYS A 1 189 ? 46.115 29.861 39.023 1.00 82.40 191 CYS X N 1
ATOM 1398 C CA . CYS A 1 189 ? 44.860 29.681 39.746 1.00 77.43 191 CYS X CA 1
ATOM 1399 C C . CYS A 1 189 ? 43.666 29.429 38.823 1.00 67.16 191 CYS X C 1
ATOM 1400 O O . CYS A 1 189 ? 42.529 29.796 39.143 1.00 59.60 191 CYS X O 1
ATOM 1403 N N . LEU A 1 190 ? 43.923 28.802 37.683 1.00 58.13 192 LEU X N 1
ATOM 1404 C CA . LEU A 1 190 ? 42.871 28.530 36.711 1.00 49.53 192 LEU X CA 1
ATOM 1405 C C . LEU A 1 190 ? 42.059 27.282 37.036 1.00 52.39 192 LEU X C 1
ATOM 1406 O O . LEU A 1 190 ? 42.619 26.228 37.245 1.00 57.12 192 LEU X O 1
ATOM 1411 N N . ASP A 1 191 ? 40.734 27.402 37.056 1.00 55.99 193 ASP X N 1
ATOM 1412 C CA . ASP A 1 191 ? 39.871 26.233 37.209 1.00 58.58 193 ASP X CA 1
ATOM 1413 C C . ASP A 1 191 ? 39.969 25.282 35.998 1.00 55.62 193 ASP X C 1
ATOM 1414 O O . ASP A 1 191 ? 40.309 25.711 34.891 1.00 52.45 193 ASP X O 1
ATOM 1419 N N . THR A 1 192 ? 39.619 24.010 36.198 1.00 58.73 194 THR X N 1
ATOM 1420 C CA . THR A 1 192 ? 39.736 22.987 35.146 1.00 64.34 194 THR X CA 1
ATOM 1421 C C . THR A 1 192 ? 39.046 23.369 33.833 1.00 55.70 194 THR X C 1
ATOM 1422 O O . THR A 1 192 ? 39.560 23.105 32.737 1.00 58.98 194 THR X O 1
ATOM 1426 N N . SER A 1 193 ? 37.878 23.984 33.971 1.00 43.73 195 SER X N 1
ATOM 1427 C CA . SER A 1 193 ? 37.106 24.533 32.859 1.00 46.91 195 SER X CA 1
ATOM 1428 C C . SER A 1 193 ? 37.918 25.484 31.962 1.00 53.07 195 SER X C 1
ATOM 1429 O O . SER A 1 193 ? 37.782 25.451 30.729 1.00 52.61 195 SER X O 1
ATOM 1432 N N . GLN A 1 194 ? 38.762 26.321 32.575 1.00 47.67 196 GLN X N 1
ATOM 1433 C CA . GLN A 1 194 ? 39.552 27.308 31.830 1.00 49.26 196 GLN X CA 1
ATOM 1434 C C . GLN A 1 194 ? 40.790 26.678 31.235 1.00 53.49 196 GLN X C 1
ATOM 1435 O O . GLN A 1 194 ? 41.192 27.000 30.109 1.00 62.15 196 GLN X O 1
ATOM 1441 N N . LYS A 1 195 ? 41.405 25.787 32.002 1.00 47.76 197 LYS X N 1
ATOM 1442 C CA . LYS A 1 195 ? 42.592 25.082 31.534 1.00 50.78 197 LYS X CA 1
ATOM 1443 C C . LYS A 1 195 ? 42.317 24.348 30.235 1.00 58.29 197 LYS X C 1
ATOM 1444 O O . LYS A 1 195 ? 43.208 24.204 29.387 1.00 72.35 197 LYS X O 1
ATOM 1450 N N . GLU A 1 196 ? 41.088 23.875 30.084 1.00 55.41 198 GLU X N 1
ATOM 1451 C CA . GLU A 1 196 ? 40.722 23.105 28.907 1.00 59.34 198 GLU X CA 1
ATOM 1452 C C . GLU A 1 196 ? 40.379 23.996 27.718 1.00 67.97 198 GLU X C 1
ATOM 1453 O O . GLU A 1 196 ? 40.737 23.671 26.583 1.00 76.48 198 GLU X O 1
ATOM 1459 N N . ALA A 1 197 ? 39.676 25.105 27.978 1.00 53.79 199 ALA X N 1
ATOM 1460 C CA . ALA A 1 197 ? 39.445 26.121 26.958 1.00 46.68 199 ALA X CA 1
ATOM 1461 C C . ALA A 1 197 ? 40.773 26.592 26.376 1.00 49.46 199 ALA X C 1
ATOM 1462 O O . ALA A 1 197 ? 40.954 26.623 25.158 1.00 54.06 199 ALA X O 1
ATOM 1464 N N . VAL A 1 198 ? 41.708 26.957 27.245 1.00 46.13 200 VAL X N 1
ATOM 1465 C CA . VAL A 1 198 ? 43.049 27.314 26.794 1.00 45.04 200 VAL X CA 1
ATOM 1466 C C . VAL A 1 198 ? 43.668 26.238 25.892 1.00 58.35 200 VAL X C 1
ATOM 1467 O O . VAL A 1 198 ? 43.968 26.493 24.724 1.00 63.24 200 VAL X O 1
ATOM 1471 N N . LEU A 1 199 ? 43.864 25.041 26.444 1.00 70.96 201 LEU X N 1
ATOM 1472 C CA . LEU A 1 199 ? 44.424 23.904 25.701 1.00 66.55 201 LEU X CA 1
ATOM 1473 C C . LEU A 1 199 ? 43.711 23.690 24.369 1.00 67.21 201 LEU X C 1
ATOM 1474 O O . LEU A 1 199 ? 44.338 23.523 23.336 1.00 69.11 201 LEU X O 1
ATOM 1479 N N . PHE A 1 200 ? 42.388 23.666 24.395 1.00 59.98 202 PHE X N 1
ATOM 1480 C CA . PHE A 1 200 ? 41.646 23.467 23.161 1.00 66.12 202 PHE X CA 1
ATOM 1481 C C . PHE A 1 200 ? 42.012 24.538 22.136 1.00 73.66 202 PHE X C 1
ATOM 1482 O O . PHE A 1 200 ? 42.330 24.227 20.985 1.00 77.61 202 PHE X O 1
ATOM 1490 N N . ALA A 1 201 ? 41.991 25.794 22.584 1.00 68.30 203 ALA X N 1
ATOM 1491 C CA . ALA A 1 201 ? 42.130 26.962 21.713 1.00 66.44 203 ALA X CA 1
ATOM 1492 C C . ALA A 1 201 ? 43.458 27.011 20.992 1.00 68.20 203 ALA X C 1
ATOM 1493 O O . ALA A 1 201 ? 43.522 27.387 19.821 1.00 65.90 203 ALA X O 1
ATOM 1495 N N . LEU A 1 202 ? 44.519 26.648 21.702 1.00 68.73 204 LEU X N 1
ATOM 1496 C CA . LEU A 1 202 ? 45.835 26.573 21.099 1.00 67.50 204 LEU X CA 1
ATOM 1497 C C . LEU A 1 202 ? 45.911 25.474 20.041 1.00 78.67 204 LEU X C 1
ATOM 1498 O O . LEU A 1 202 ? 46.724 25.550 19.116 1.00 87.83 204 LEU X O 1
ATOM 1503 N N . SER A 1 203 ? 45.053 24.464 20.180 1.00 79.54 205 SER X N 1
ATOM 1504 C CA . SER A 1 203 ? 45.109 23.255 19.354 1.00 74.21 205 SER X CA 1
ATOM 1505 C C . SER A 1 203 ? 44.455 23.429 18.000 1.00 73.11 205 SER X C 1
ATOM 1506 O O . SER A 1 203 ? 44.908 22.868 17.006 1.00 75.57 205 SER X O 1
ATOM 1509 N N . GLN A 1 204 ? 43.375 24.195 17.966 1.00 73.72 206 GLN X N 1
ATOM 1510 C CA . GLN A 1 204 ? 42.706 24.456 16.708 1.00 80.17 206 GLN X CA 1
ATOM 1511 C C . GLN A 1 204 ? 43.722 25.068 15.770 1.00 86.05 206 GLN X C 1
ATOM 1512 O O . GLN A 1 204 ? 44.644 25.749 16.215 1.00 86.76 206 GLN X O 1
ATOM 1518 N N . LYS A 1 205 ? 43.578 24.821 14.477 1.00 95.17 207 LYS X N 1
ATOM 1519 C CA . LYS A 1 205 ? 44.439 25.505 13.524 1.00 110.80 207 LYS X CA 1
ATOM 1520 C C . LYS A 1 205 ? 43.597 26.202 12.471 1.00 110.45 207 LYS X C 1
ATOM 1521 O O . LYS A 1 205 ? 43.794 26.014 11.277 1.00 120.15 207 LYS X O 1
ATOM 1527 N N . GLU A 1 206 ? 42.663 27.025 12.928 1.00 103.74 208 GLU X N 1
ATOM 1528 C CA . GLU A 1 206 ? 41.663 27.585 12.039 1.00 96.33 208 GLU X CA 1
ATOM 1529 C C . GLU A 1 206 ? 40.751 28.567 12.781 1.00 82.29 208 GLU X C 1
ATOM 1530 O O . GLU A 1 206 ? 40.822 29.785 12.606 1.00 77.60 208 GLU X O 1
ATOM 1536 N N . LEU A 1 207 ? 39.896 27.999 13.620 1.00 71.68 209 LEU X N 1
ATOM 1537 C CA . LEU A 1 207 ? 38.841 28.726 14.282 1.00 70.13 209 LEU X CA 1
ATOM 1538 C C . LEU A 1 207 ? 38.652 28.161 15.679 1.00 76.05 209 LEU X C 1
ATOM 1539 O O . LEU A 1 207 ? 38.579 26.948 15.861 1.00 78.39 209 LEU X O 1
ATOM 1544 N N . ALA A 1 208 ? 38.588 29.043 16.670 1.00 74.37 210 ALA X N 1
ATOM 1545 C CA . ALA A 1 208 ? 38.275 28.618 18.024 1.00 61.02 210 ALA X CA 1
ATOM 1546 C C . ALA A 1 208 ? 37.364 29.644 18.650 1.00 56.91 210 ALA X C 1
ATOM 1547 O O . ALA A 1 208 ? 37.499 30.839 18.397 1.00 69.10 210 ALA X O 1
ATOM 1549 N N . ILE A 1 209 ? 36.422 29.163 19.450 1.00 50.68 211 ILE X N 1
ATOM 1550 C CA . ILE A 1 209 ? 35.500 30.021 20.165 1.00 55.68 211 ILE X CA 1
ATOM 1551 C C . ILE A 1 209 ? 35.452 29.604 21.615 1.00 59.16 211 ILE X C 1
ATOM 1552 O O . ILE A 1 209 ? 35.195 28.453 21.927 1.00 60.43 211 ILE X O 1
ATOM 1557 N N . ILE A 1 210 ? 35.690 30.532 22.519 1.00 62.07 212 ILE X N 1
ATOM 1558 C CA . ILE A 1 210 ? 35.514 30.179 23.902 1.00 60.24 212 ILE X CA 1
ATOM 1559 C C . ILE A 1 210 ? 34.356 31.002 24.409 1.00 61.76 212 ILE X C 1
ATOM 1560 O O . ILE A 1 210 ? 34.251 32.192 24.136 1.00 69.13 212 ILE X O 1
ATOM 1565 N N . HIS A 1 211 ? 33.463 30.336 25.116 1.00 51.56 213 HIS X N 1
ATOM 1566 C CA . HIS A 1 211 ? 32.210 30.910 25.501 1.00 43.36 213 HIS X CA 1
ATOM 1567 C C . HIS A 1 211 ? 32.264 31.142 26.994 1.00 55.34 213 HIS X C 1
ATOM 1568 O O . HIS A 1 211 ? 32.498 30.207 27.751 1.00 60.31 213 HIS X O 1
ATOM 1575 N N . GLY A 1 212 ? 32.047 32.388 27.419 1.00 53.02 214 GLY X N 1
ATOM 1576 C CA . GLY A 1 212 ? 32.172 32.744 28.820 1.00 42.14 214 GLY X CA 1
ATOM 1577 C C . GLY A 1 212 ? 30.918 33.382 29.405 1.00 50.29 214 GLY X C 1
ATOM 1578 O O . GLY A 1 212 ? 30.696 34.588 29.295 1.00 49.11 214 GLY X O 1
ATOM 1579 N N . PRO A 1 213 ? 30.088 32.569 30.061 1.00 52.05 215 PRO X N 1
ATOM 1580 C CA . PRO A 1 213 ? 28.898 33.088 30.744 1.00 48.27 215 PRO X CA 1
ATOM 1581 C C . PRO A 1 213 ? 29.311 34.092 31.822 1.00 50.25 215 PRO X C 1
ATOM 1582 O O . PRO A 1 213 ? 30.485 34.123 32.195 1.00 49.42 215 PRO X O 1
ATOM 1586 N N . PRO A 1 214 ? 28.364 34.915 32.301 1.00 47.04 216 PRO X N 1
ATOM 1587 C CA . PRO A 1 214 ? 28.578 35.865 33.391 1.00 47.13 216 PRO X CA 1
ATOM 1588 C C . PRO A 1 214 ? 29.487 35.328 34.508 1.00 48.02 216 PRO X C 1
ATOM 1589 O O . PRO A 1 214 ? 29.172 34.305 35.115 1.00 43.59 216 PRO X O 1
ATOM 1593 N N . GLY A 1 215 ? 30.589 36.019 34.790 1.00 37.04 217 GLY X N 1
ATOM 1594 C CA . GLY A 1 215 ? 31.375 35.727 35.982 1.00 30.06 217 GLY X CA 1
ATOM 1595 C C . GLY A 1 215 ? 32.294 34.518 35.900 1.00 36.60 217 GLY X C 1
ATOM 1596 O O . GLY A 1 215 ? 32.874 34.109 36.919 1.00 35.86 217 GLY X O 1
ATOM 1597 N N . THR A 1 216 ? 32.428 33.939 34.706 1.00 39.94 218 THR X N 1
ATOM 1598 C CA . THR A 1 216 ? 33.254 32.727 34.545 1.00 49.46 218 THR X CA 1
ATOM 1599 C C . THR A 1 216 ? 34.734 32.953 34.241 1.00 53.99 218 THR X C 1
ATOM 1600 O O . THR A 1 216 ? 35.477 31.986 34.129 1.00 66.86 218 THR X O 1
ATOM 1604 N N . GLY A 1 217 ? 35.170 34.202 34.086 1.00 52.77 219 GLY X N 1
ATOM 1605 C CA . GLY A 1 217 ? 36.593 34.459 33.906 1.00 38.03 219 GLY X CA 1
ATOM 1606 C C . GLY A 1 217 ? 37.057 34.321 32.472 1.00 38.05 219 GLY X C 1
ATOM 1607 O O . GLY A 1 217 ? 38.148 33.833 32.204 1.00 48.82 219 GLY X O 1
ATOM 1608 N N . LYS A 1 218 ? 36.220 34.757 31.541 1.00 38.14 220 LYS X N 1
ATOM 1609 C CA . LYS A 1 218 ? 36.589 34.762 30.132 1.00 40.74 220 LYS X CA 1
ATOM 1610 C C . LYS A 1 218 ? 37.925 35.472 29.913 1.00 50.54 220 LYS X C 1
ATOM 1611 O O . LYS A 1 218 ? 38.894 34.855 29.459 1.00 55.62 220 LYS X O 1
ATOM 1617 N N . THR A 1 219 ? 37.987 36.760 30.245 1.00 48.61 221 THR X N 1
ATOM 1618 C CA . THR A 1 219 ? 39.147 37.576 29.870 1.00 56.02 221 THR X CA 1
ATOM 1619 C C . THR A 1 219 ? 40.487 37.030 30.439 1.00 40.54 221 THR X C 1
ATOM 1620 O O . THR A 1 219 ? 41.460 36.909 29.708 1.00 46.67 221 THR X O 1
ATOM 1624 N N . THR A 1 220 ? 40.504 36.673 31.723 1.00 42.54 222 THR X N 1
ATOM 1625 C CA . THR A 1 220 ? 41.530 35.792 32.312 1.00 37.13 222 THR X CA 1
ATOM 1626 C C . THR A 1 220 ? 41.938 34.579 31.435 1.00 51.16 222 THR X C 1
ATOM 1627 O O . THR A 1 220 ? 43.108 34.197 31.396 1.00 57.54 222 THR X O 1
ATOM 1631 N N . THR A 1 221 ? 40.979 33.950 30.764 1.00 45.08 223 THR X N 1
ATOM 1632 C CA . THR A 1 221 ? 41.296 32.798 29.910 1.00 45.63 223 THR X CA 1
ATOM 1633 C C . THR A 1 221 ? 41.783 33.253 28.541 1.00 47.79 223 THR X C 1
ATOM 1634 O O . THR A 1 221 ? 42.597 32.576 27.904 1.00 44.12 223 THR X O 1
ATOM 1638 N N . VAL A 1 222 ? 41.274 34.394 28.075 1.00 52.81 224 VAL X N 1
ATOM 1639 C CA . VAL A 1 222 ? 41.776 34.982 26.830 1.00 57.37 224 VAL X CA 1
ATOM 1640 C C . VAL A 1 222 ? 43.239 35.388 27.002 1.00 58.39 224 VAL X C 1
ATOM 1641 O O . VAL A 1 222 ? 44.051 35.246 26.087 1.00 57.08 224 VAL X O 1
ATOM 1645 N N . VAL A 1 223 ? 43.572 35.872 28.193 1.00 52.84 225 VAL X N 1
ATOM 1646 C CA . VAL A 1 223 ? 44.913 36.355 28.472 1.00 51.82 225 VAL X CA 1
ATOM 1647 C C . VAL A 1 223 ? 45.925 35.218 28.497 1.00 62.29 225 VAL X C 1
ATOM 1648 O O . VAL A 1 223 ? 46.953 35.273 27.813 1.00 66.69 225 VAL X O 1
ATOM 1652 N N . GLU A 1 224 ? 45.624 34.184 29.274 1.00 62.50 226 GLU X N 1
ATOM 1653 C CA . GLU A 1 224 ? 46.434 32.972 29.273 1.00 56.44 226 GLU X CA 1
ATOM 1654 C C . GLU A 1 224 ? 46.684 32.476 27.854 1.00 47.87 226 GLU X C 1
ATOM 1655 O O . GLU A 1 224 ? 47.815 32.215 27.458 1.00 54.29 226 GLU X O 1
ATOM 1661 N N . ILE A 1 225 ? 45.614 32.343 27.089 1.00 45.00 227 ILE X N 1
ATOM 1662 C CA . ILE A 1 225 ? 45.737 31.874 25.722 1.00 47.61 227 ILE X CA 1
ATOM 1663 C C . ILE A 1 225 ? 46.714 32.726 24.950 1.00 43.47 227 ILE X C 1
ATOM 1664 O O . ILE A 1 225 ? 47.499 32.220 24.164 1.00 57.08 227 ILE X O 1
ATOM 1669 N N . ILE A 1 226 ? 46.668 34.030 25.178 1.00 53.61 228 ILE X N 1
ATOM 1670 C CA . ILE A 1 226 ? 47.564 34.950 24.488 1.00 50.44 228 ILE X CA 1
ATOM 1671 C C . ILE A 1 226 ? 48.992 34.781 24.954 1.00 51.05 228 ILE X C 1
ATOM 1672 O O . ILE A 1 226 ? 49.902 34.704 24.138 1.00 53.68 228 ILE X O 1
ATOM 1677 N N . LEU A 1 227 ? 49.190 34.722 26.265 1.00 53.19 229 LEU X N 1
ATOM 1678 C CA . LEU A 1 227 ? 50.513 34.403 26.795 1.00 53.97 229 LEU X CA 1
ATOM 1679 C C . LEU A 1 227 ? 51.066 33.113 26.201 1.00 58.85 229 LEU X C 1
ATOM 1680 O O . LEU A 1 227 ? 52.251 33.042 25.878 1.00 66.23 229 LEU X O 1
ATOM 1685 N N . GLN A 1 228 ? 50.223 32.092 26.051 1.00 53.09 230 GLN X N 1
ATOM 1686 C CA . GLN A 1 228 ? 50.715 30.814 25.524 1.00 55.59 230 GLN X CA 1
ATOM 1687 C C . GLN A 1 228 ? 51.135 30.941 24.068 1.00 62.17 230 GLN X C 1
ATOM 1688 O O . GLN A 1 228 ? 52.079 30.276 23.623 1.00 72.81 230 GLN X O 1
ATOM 1694 N N . ALA A 1 229 ? 50.432 31.782 23.318 1.00 56.41 231 ALA X N 1
ATOM 1695 C CA . ALA A 1 229 ? 50.758 31.948 21.906 1.00 63.09 231 ALA X CA 1
ATOM 1696 C C . ALA A 1 229 ? 52.039 32.771 21.716 1.00 66.32 231 ALA X C 1
ATOM 1697 O O . ALA A 1 229 ? 52.824 32.521 20.800 1.00 71.60 231 ALA X O 1
ATOM 1699 N N . VAL A 1 230 ? 52.263 33.743 22.589 1.00 61.19 232 VAL X N 1
ATOM 1700 C CA . VAL A 1 230 ? 53.530 34.453 22.567 1.00 62.41 232 VAL X CA 1
ATOM 1701 C C . VAL A 1 230 ? 54.668 33.507 22.914 1.00 64.48 232 VAL X C 1
ATOM 1702 O O . VAL A 1 230 ? 55.763 33.605 22.359 1.00 63.27 232 VAL X O 1
ATOM 1706 N N . LYS A 1 231 ? 54.393 32.594 23.841 1.00 65.41 233 LYS X N 1
ATOM 1707 C CA . LYS A 1 231 ? 55.389 31.638 24.304 1.00 74.55 233 LYS X CA 1
ATOM 1708 C C . LYS A 1 231 ? 55.789 30.651 23.198 1.00 75.76 233 LYS X C 1
ATOM 1709 O O . LYS A 1 231 ? 56.935 30.234 23.116 1.00 67.55 233 LYS X O 1
ATOM 1715 N N . GLN A 1 232 ? 54.840 30.298 22.339 1.00 80.27 234 GLN X N 1
ATOM 1716 C CA . GLN A 1 232 ? 55.145 29.521 21.140 1.00 82.62 234 GLN X CA 1
ATOM 1717 C C . GLN A 1 232 ? 55.860 30.386 20.105 1.00 80.57 234 GLN X C 1
ATOM 1718 O O . GLN A 1 232 ? 56.138 29.935 19.001 1.00 80.72 234 GLN X O 1
ATOM 1724 N N . GLY A 1 233 ? 56.133 31.638 20.453 1.00 83.09 235 GLY X N 1
ATOM 1725 C CA . GLY A 1 233 ? 56.772 32.559 19.530 1.00 80.91 235 GLY X CA 1
ATOM 1726 C C . GLY A 1 233 ? 55.893 32.974 18.362 1.00 77.37 235 GLY X C 1
ATOM 1727 O O . GLY A 1 233 ? 56.355 33.134 17.232 1.00 72.00 235 GLY X O 1
ATOM 1728 N N . LEU A 1 234 ? 54.608 33.152 18.621 1.00 78.42 236 LEU X N 1
ATOM 1729 C CA . LEU A 1 234 ? 53.710 33.579 17.556 1.00 78.84 236 LEU X CA 1
ATOM 1730 C C . LEU A 1 234 ? 53.367 35.069 17.715 1.00 72.66 236 LEU X C 1
ATOM 1731 O O . LEU A 1 234 ? 53.472 35.619 18.808 1.00 69.75 236 LEU X O 1
ATOM 1736 N N . LYS A 1 235 ? 52.989 35.715 16.615 1.00 67.09 237 LYS X N 1
ATOM 1737 C CA . LYS A 1 235 ? 52.564 37.106 16.637 1.00 63.47 237 LYS X CA 1
ATOM 1738 C C . LYS A 1 235 ? 51.044 37.162 16.649 1.00 67.25 237 LYS X C 1
ATOM 1739 O O . LYS A 1 235 ? 50.395 36.423 15.907 1.00 71.01 237 LYS X O 1
ATOM 1745 N N . VAL A 1 236 ? 50.494 38.046 17.481 1.00 62.37 238 VAL X N 1
ATOM 1746 C CA . VAL A 1 236 ? 49.056 38.128 17.736 1.00 58.44 238 VAL X CA 1
ATOM 1747 C C . VAL A 1 236 ? 48.478 39.539 17.536 1.00 58.71 238 VAL X C 1
ATOM 1748 O O . VAL A 1 236 ? 48.917 40.486 18.184 1.00 50.60 238 VAL X O 1
ATOM 1752 N N . LEU A 1 237 ? 47.488 39.667 16.656 1.00 53.83 239 LEU X N 1
ATOM 1753 C CA . LEU A 1 237 ? 46.684 40.877 16.572 1.00 52.94 239 LEU X CA 1
ATOM 1754 C C . LEU A 1 237 ? 45.460 40.600 17.422 1.00 59.27 239 LEU X C 1
ATOM 1755 O O . LEU A 1 237 ? 44.677 39.695 17.136 1.00 60.46 239 LEU X O 1
ATOM 1757 N N . CYS A 1 238 ? 45.296 41.351 18.489 1.00 53.22 240 CYS X N 1
ATOM 1758 C CA . CYS A 1 238 ? 44.200 41.079 19.397 1.00 52.12 240 CYS X CA 1
ATOM 1759 C C . CYS A 1 238 ? 43.190 42.228 19.345 1.00 60.28 240 CYS X C 1
ATOM 1760 O O . CYS A 1 238 ? 43.553 43.397 19.501 1.00 62.35 240 CYS X O 1
ATOM 1763 N N . CYS A 1 239 ? 41.926 41.908 19.118 1.00 54.20 241 CYS X N 1
ATOM 1764 C CA . CYS A 1 239 ? 40.948 42.965 18.958 1.00 55.69 241 CYS X CA 1
ATOM 1765 C C . CYS A 1 239 ? 39.708 42.779 19.805 1.00 63.92 241 CYS X C 1
ATOM 1766 O O . CYS A 1 239 ? 39.451 41.694 20.330 1.00 68.15 241 CYS X O 1
ATOM 1769 N N . ALA A 1 240 ? 38.961 43.871 19.944 1.00 58.82 242 ALA X N 1
ATOM 1770 C CA . ALA A 1 240 ? 37.608 43.842 20.466 1.00 54.42 242 ALA X CA 1
ATOM 1771 C C . ALA A 1 240 ? 36.835 44.959 19.763 1.00 60.44 242 ALA X C 1
ATOM 1772 O O . ALA A 1 240 ? 37.437 45.825 19.135 1.00 63.07 242 ALA X O 1
ATOM 1774 N N . PRO A 1 241 ? 35.499 44.925 19.840 1.00 66.05 243 PRO X N 1
ATOM 1775 C CA . PRO A 1 241 ? 34.675 46.017 19.301 1.00 66.96 243 PRO X CA 1
ATOM 1776 C C . PRO A 1 241 ? 34.696 47.313 20.125 1.00 58.25 243 PRO X C 1
ATOM 1777 O O . PRO A 1 241 ? 34.404 48.357 19.560 1.00 59.38 243 PRO X O 1
ATOM 1781 N N . SER A 1 242 ? 35.037 47.260 21.410 1.00 54.91 244 SER X N 1
ATOM 1782 C CA . SER A 1 242 ? 35.050 48.471 22.238 1.00 52.21 244 SER X CA 1
ATOM 1783 C C . SER A 1 242 ? 36.434 48.839 22.770 1.00 59.30 244 SER X C 1
ATOM 1784 O O . SER A 1 242 ? 37.270 47.976 23.035 1.00 63.59 244 SER X O 1
ATOM 1787 N N . ASN A 1 243 ? 36.655 50.136 22.933 1.00 57.07 245 ASN X N 1
ATOM 1788 C CA . ASN A 1 243 ? 37.837 50.639 23.597 1.00 60.42 245 ASN X CA 1
ATOM 1789 C C . ASN A 1 243 ? 38.016 49.956 24.930 1.00 61.63 245 ASN X C 1
ATOM 1790 O O . ASN A 1 243 ? 39.120 49.564 25.289 1.00 60.03 245 ASN X O 1
ATOM 1795 N N . ILE A 1 244 ? 36.923 49.853 25.681 1.00 58.38 246 ILE X N 1
ATOM 1796 C CA . ILE A 1 244 ? 37.005 49.399 27.058 1.00 51.66 246 ILE X CA 1
ATOM 1797 C C . ILE A 1 244 ? 37.458 47.956 27.107 1.00 48.80 246 ILE X C 1
ATOM 1798 O O . ILE A 1 244 ? 38.207 47.572 28.009 1.00 49.65 246 ILE X O 1
ATOM 1803 N N . ALA A 1 245 ? 36.990 47.161 26.142 1.00 40.86 247 ALA X N 1
ATOM 1804 C CA . ALA A 1 245 ? 37.355 45.758 26.084 1.00 49.43 247 ALA X CA 1
ATOM 1805 C C . ALA A 1 245 ? 38.842 45.692 25.792 1.00 55.30 247 ALA X C 1
ATOM 1806 O O . ALA A 1 245 ? 39.567 44.956 26.456 1.00 55.89 247 ALA X O 1
ATOM 1808 N N . VAL A 1 246 ? 39.287 46.486 24.815 1.00 53.39 248 VAL X N 1
ATOM 1809 C CA . VAL A 1 246 ? 40.705 46.560 24.441 1.00 60.10 248 VAL X CA 1
ATOM 1810 C C . VAL A 1 246 ? 41.610 46.977 25.618 1.00 56.12 248 VAL X C 1
ATOM 1811 O O . VAL A 1 246 ? 42.691 46.412 25.811 1.00 60.74 248 VAL X O 1
ATOM 1815 N N . ASP A 1 247 ? 41.149 47.939 26.414 1.00 48.50 249 ASP X N 1
ATOM 1816 C CA . ASP A 1 247 ? 41.948 48.494 27.511 1.00 52.13 249 ASP X CA 1
ATOM 1817 C C . ASP A 1 247 ? 42.069 47.514 28.663 1.00 53.10 249 ASP X C 1
ATOM 1818 O O . ASP A 1 247 ? 43.002 47.594 29.458 1.00 52.36 249 ASP X O 1
ATOM 1823 N N . ASN A 1 248 ? 41.095 46.629 28.807 1.00 51.00 250 ASN X N 1
ATOM 1824 C CA . ASN A 1 248 ? 41.163 45.711 29.922 1.00 48.73 250 ASN X CA 1
ATOM 1825 C C . ASN A 1 248 ? 42.201 44.656 29.621 1.00 48.48 250 ASN X C 1
ATOM 1826 O O . ASN A 1 248 ? 42.912 44.196 30.511 1.00 50.16 250 ASN X O 1
ATOM 1831 N N . LEU A 1 249 ? 42.284 44.296 28.347 1.00 41.44 251 LEU X N 1
ATOM 1832 C CA . LEU A 1 249 ? 43.269 43.355 27.884 1.00 44.28 251 LEU X CA 1
ATOM 1833 C C . LEU A 1 249 ? 44.622 44.010 28.030 1.00 60.24 251 LEU X C 1
ATOM 1834 O O . LEU A 1 249 ? 45.570 43.375 28.488 1.00 71.96 251 LEU X O 1
ATOM 1839 N N . VAL A 1 250 ? 44.714 45.289 27.670 1.00 51.59 252 VAL X N 1
ATOM 1840 C CA . VAL A 1 250 ? 46.003 45.968 27.727 1.00 46.89 252 VAL X CA 1
ATOM 1841 C C . VAL A 1 250 ? 46.526 45.962 29.163 1.00 44.44 252 VAL X C 1
ATOM 1842 O O . VAL A 1 250 ? 47.660 45.562 29.434 1.00 46.12 252 VAL X O 1
ATOM 1846 N N . GLU A 1 251 ? 45.671 46.363 30.086 1.00 44.07 253 GLU X N 1
ATOM 1847 C CA . GLU A 1 251 ? 45.987 46.328 31.506 1.00 48.88 253 GLU X CA 1
ATOM 1848 C C . GLU A 1 251 ? 46.527 44.946 31.915 1.00 56.78 253 GLU X C 1
ATOM 1849 O O . GLU A 1 251 ? 47.576 44.843 32.546 1.00 61.31 253 GLU X O 1
ATOM 1855 N N . ARG A 1 252 ? 45.813 43.887 31.538 1.00 51.16 254 ARG X N 1
ATOM 1856 C CA . ARG A 1 252 ? 46.154 42.525 31.949 1.00 39.69 254 ARG X CA 1
ATOM 1857 C C . ARG A 1 252 ? 47.518 42.091 31.413 1.00 46.69 254 ARG X C 1
ATOM 1858 O O . ARG A 1 252 ? 48.420 41.726 32.175 1.00 53.49 254 ARG X O 1
ATOM 1866 N N . LEU A 1 253 ? 47.648 42.119 30.090 1.00 47.17 255 LEU X N 1
ATOM 1867 C CA . LEU A 1 253 ? 48.907 41.825 29.427 1.00 52.61 255 LEU X CA 1
ATOM 1868 C C . LEU A 1 253 ? 50.062 42.627 30.029 1.00 65.33 255 LEU X C 1
ATOM 1869 O O . LEU A 1 253 ? 51.148 42.094 30.230 1.00 73.03 255 LEU X O 1
ATOM 1874 N N . ALA A 1 254 ? 49.819 43.901 30.326 1.00 63.76 256 ALA X N 1
ATOM 1875 C CA . ALA A 1 254 ? 50.845 44.767 30.901 1.00 56.01 256 ALA X CA 1
ATOM 1876 C C . ALA A 1 254 ? 51.296 44.269 32.264 1.00 49.51 256 ALA X C 1
ATOM 1877 O O . ALA A 1 254 ? 52.486 44.263 32.561 1.00 62.79 256 ALA X O 1
ATOM 1879 N N . LEU A 1 255 ? 50.354 43.864 33.104 1.00 41.19 257 LEU X N 1
ATOM 1880 C CA . LEU A 1 255 ? 50.727 43.328 34.406 1.00 50.00 257 LEU X CA 1
ATOM 1881 C C . LEU A 1 255 ? 51.547 42.039 34.258 1.00 54.95 257 LEU X C 1
ATOM 1882 O O . LEU A 1 255 ? 52.398 41.731 35.095 1.00 55.06 257 LEU X O 1
ATOM 1887 N N . CYS A 1 256 ? 51.287 41.299 33.184 1.00 39.01 258 CYS X N 1
ATOM 1888 C CA . CYS A 1 256 ? 52.019 40.082 32.886 1.00 44.73 258 CYS X CA 1
ATOM 1889 C C . CYS A 1 256 ? 53.258 40.377 32.049 1.00 57.39 258 CYS X C 1
ATOM 1890 O O . CYS A 1 256 ? 53.744 39.529 31.293 1.00 47.47 258 CYS X O 1
ATOM 1893 N N . LYS A 1 257 ? 53.744 41.609 32.205 1.00 62.42 259 LYS X N 1
ATOM 1894 C CA . LYS A 1 257 ? 54.948 42.111 31.557 1.00 53.50 259 LYS X CA 1
ATOM 1895 C C . LYS A 1 257 ? 55.154 41.623 30.113 1.00 55.96 259 LYS X C 1
ATOM 1896 O O . LYS A 1 257 ? 56.226 41.144 29.749 1.00 55.92 259 LYS X O 1
ATOM 1902 N N . GLN A 1 258 ? 54.117 41.763 29.293 1.00 57.25 260 GLN X N 1
ATOM 1903 C CA . GLN A 1 258 ? 54.193 41.375 27.886 1.00 60.41 260 GLN X CA 1
ATOM 1904 C C . GLN A 1 258 ? 54.559 42.541 26.961 1.00 60.86 260 GLN X C 1
ATOM 1905 O O . GLN A 1 258 ? 54.459 43.725 27.330 1.00 61.30 260 GLN X O 1
ATOM 1911 N N . ARG A 1 259 ? 54.964 42.190 25.747 1.00 53.45 261 ARG X N 1
ATOM 1912 C CA . ARG A 1 259 ? 55.461 43.166 24.791 1.00 58.91 261 ARG X CA 1
ATOM 1913 C C . ARG A 1 259 ? 54.354 43.520 23.826 1.00 59.41 261 ARG X C 1
ATOM 1914 O O . ARG A 1 259 ? 54.140 42.829 22.828 1.00 54.61 261 ARG X O 1
ATOM 1922 N N . ILE A 1 260 ? 53.658 44.608 24.134 1.00 63.88 262 ILE X N 1
ATOM 1923 C CA . ILE A 1 260 ? 52.414 44.940 23.462 1.00 53.84 262 ILE X CA 1
ATOM 1924 C C . ILE A 1 260 ? 52.399 46.349 22.930 1.00 57.06 262 ILE X C 1
ATOM 1925 O O . ILE A 1 260 ? 53.170 47.217 23.343 1.00 59.42 262 ILE X O 1
ATOM 1930 N N . LEU A 1 261 ? 51.490 46.577 22.004 1.00 62.26 263 LEU X N 1
ATOM 1931 C CA . LEU A 1 261 ? 51.326 47.893 21.439 1.00 60.92 263 LEU X CA 1
ATOM 1932 C C . LEU A 1 261 ? 49.860 48.067 21.133 1.00 60.15 263 LEU X C 1
ATOM 1933 O O . LEU A 1 261 ? 49.274 47.294 20.382 1.00 59.93 263 LEU X O 1
ATOM 1938 N N . ARG A 1 262 ? 49.263 49.078 21.738 1.00 62.61 264 ARG X N 1
ATOM 1939 C CA . ARG A 1 262 ? 47.875 49.376 21.474 1.00 62.20 264 ARG X CA 1
ATOM 1940 C C . ARG A 1 262 ? 47.788 50.491 20.448 1.00 62.87 264 ARG X C 1
ATOM 1941 O O . ARG A 1 262 ? 48.275 51.590 20.672 1.00 60.03 264 ARG X O 1
ATOM 1949 N N . LEU A 1 263 ? 47.194 50.189 19.304 1.00 69.59 265 LEU X N 1
ATOM 1950 C CA . LEU A 1 263 ? 46.783 51.224 18.376 1.00 67.15 265 LEU X CA 1
ATOM 1951 C C . LEU A 1 263 ? 45.718 52.044 19.100 1.00 70.33 265 LEU X C 1
ATOM 1952 O O . LEU A 1 263 ? 44.560 51.625 19.184 1.00 60.50 265 LEU X O 1
ATOM 1957 N N . GLY A 1 264 ? 46.140 53.198 19.635 1.00 86.33 266 GLY X N 1
ATOM 1958 C CA . GLY A 1 264 ? 45.367 54.020 20.566 1.00 83.33 266 GLY X CA 1
ATOM 1959 C C . GLY A 1 264 ? 44.094 54.574 19.973 1.00 86.62 266 GLY X C 1
ATOM 1960 O O . GLY A 1 264 ? 43.784 54.268 18.823 1.00 97.85 266 GLY X O 1
ATOM 1961 N N . HIS A 1 265 ? 43.350 55.382 20.731 1.00 78.95 267 HIS X N 1
ATOM 1962 C CA . HIS A 1 265 ? 43.710 55.782 22.090 1.00 76.05 267 HIS X CA 1
ATOM 1963 C C . HIS A 1 265 ? 42.798 55.088 23.092 1.00 69.28 267 HIS X C 1
ATOM 1964 O O . HIS A 1 265 ? 41.706 54.665 22.737 1.00 69.01 267 HIS X O 1
ATOM 1971 N N . PRO A 1 266 ? 43.241 54.982 24.354 1.00 65.13 268 PRO X N 1
ATOM 1972 C CA . PRO A 1 266 ? 42.477 54.283 25.393 1.00 63.92 268 PRO X CA 1
ATOM 1973 C C . PRO A 1 266 ? 41.263 55.092 25.822 1.00 69.96 268 PRO X C 1
ATOM 1974 O O . PRO A 1 266 ? 41.266 56.320 25.697 1.00 69.56 268 PRO X O 1
ATOM 1978 N N . ALA A 1 267 ? 40.251 54.408 26.341 1.00 66.09 269 ALA X N 1
ATOM 1979 C CA . ALA A 1 267 ? 39.125 55.071 26.976 1.00 59.62 269 ALA X CA 1
ATOM 1980 C C . ALA A 1 267 ? 39.334 55.168 28.490 1.00 66.05 269 ALA X C 1
ATOM 1981 O O . ALA A 1 267 ? 38.947 56.154 29.117 1.00 74.41 269 ALA X O 1
ATOM 1983 N N . ARG A 1 268 ? 39.925 54.137 29.086 1.00 66.67 270 ARG X N 1
ATOM 1984 C CA . ARG A 1 268 ? 40.260 54.192 30.504 1.00 66.02 270 ARG X CA 1
ATOM 1985 C C . ARG A 1 268 ? 41.564 54.965 30.691 1.00 74.55 270 ARG X C 1
ATOM 1986 O O . ARG A 1 268 ? 42.437 54.973 29.819 1.00 81.03 270 ARG X O 1
ATOM 1994 N N . LEU A 1 269 ? 41.715 55.610 31.833 1.00 73.03 271 LEU X N 1
ATOM 1995 C CA . LEU A 1 269 ? 42.804 56.557 31.958 1.00 74.57 271 LEU X CA 1
ATOM 1996 C C . LEU A 1 269 ? 43.954 56.043 32.810 1.00 78.46 271 LEU X C 1
ATOM 1997 O O . LEU A 1 269 ? 44.986 56.702 32.940 1.00 84.42 271 LEU X O 1
ATOM 2002 N N . LEU A 1 270 ? 43.781 54.849 33.362 1.00 76.98 272 LEU X N 1
ATOM 2003 C CA . LEU A 1 270 ? 44.827 54.198 34.143 1.00 80.05 272 LEU X CA 1
ATOM 2004 C C . LEU A 1 270 ? 46.219 54.354 33.501 1.00 83.03 272 LEU X C 1
ATOM 2005 O O . LEU A 1 270 ? 46.397 54.102 32.307 1.00 83.81 272 LEU X O 1
ATOM 2010 N N . GLU A 1 271 ? 47.200 54.774 34.295 1.00 80.26 273 GLU X N 1
ATOM 2011 C CA . GLU A 1 271 ? 48.541 55.006 33.778 1.00 83.24 273 GLU X CA 1
ATOM 2012 C C . GLU A 1 271 ? 49.084 53.776 33.083 1.00 82.95 273 GLU X C 1
ATOM 2013 O O . GLU A 1 271 ? 49.558 53.849 31.951 1.00 85.42 273 GLU X O 1
ATOM 2019 N N . SER A 1 272 ? 49.038 52.651 33.787 1.00 79.74 274 SER X N 1
ATOM 2020 C CA . SER A 1 272 ? 49.461 51.375 33.233 1.00 80.25 274 SER X CA 1
ATOM 2021 C C . SER A 1 272 ? 49.068 51.264 31.756 1.00 75.35 274 SER X C 1
ATOM 2022 O O . SER A 1 272 ? 49.856 50.810 30.928 1.00 78.96 274 SER X O 1
ATOM 2025 N N . ILE A 1 273 ? 47.856 51.713 31.432 1.00 63.76 275 ILE X N 1
ATOM 2026 C CA . ILE A 1 273 ? 47.287 51.531 30.097 1.00 58.65 275 ILE X CA 1
ATOM 2027 C C . ILE A 1 273 ? 47.712 52.580 29.093 1.00 57.32 275 ILE X C 1
ATOM 2028 O O . ILE A 1 273 ? 47.863 52.288 27.909 1.00 55.83 275 ILE X O 1
ATOM 2033 N N . GLN A 1 274 ? 47.874 53.811 29.562 1.00 66.27 276 GLN X N 1
ATOM 2034 C CA . GLN A 1 274 ? 48.305 54.908 28.705 1.00 68.56 276 GLN X CA 1
ATOM 2035 C C . GLN A 1 274 ? 49.735 54.687 28.197 1.00 65.77 276 GLN X C 1
ATOM 2036 O O . GLN A 1 274 ? 50.076 55.102 27.082 1.00 59.19 276 GLN X O 1
ATOM 2042 N N . GLN A 1 275 ? 50.559 54.025 29.013 1.00 65.55 277 GLN X N 1
ATOM 2043 C CA . GLN A 1 275 ? 51.935 53.691 28.640 1.00 69.38 277 GLN X CA 1
ATOM 2044 C C . GLN A 1 275 ? 52.034 52.978 27.291 1.00 64.31 277 GLN X C 1
ATOM 2045 O O . GLN A 1 275 ? 52.988 53.177 26.548 1.00 63.62 277 GLN X O 1
ATOM 2051 N N . HIS A 1 276 ? 51.060 52.132 26.974 1.00 62.67 278 HIS X N 1
ATOM 2052 C CA . HIS A 1 276 ? 51.245 51.191 25.868 1.00 62.08 278 HIS X CA 1
ATOM 2053 C C . HIS A 1 276 ? 50.545 51.549 24.559 1.00 62.96 278 HIS X C 1
ATOM 2054 O O . HIS A 1 276 ? 50.399 50.700 23.676 1.00 63.09 278 HIS X O 1
ATOM 2061 N N . SER A 1 277 ? 50.130 52.803 24.423 1.00 61.93 279 SER X N 1
ATOM 2062 C CA . SER A 1 277 ? 49.505 53.239 23.181 1.00 68.13 279 SER X CA 1
ATOM 2063 C C . SER A 1 277 ? 50.590 53.772 22.256 1.00 66.12 279 SER X C 1
ATOM 2064 O O . SER A 1 277 ? 51.599 54.294 22.719 1.00 65.84 279 SER X O 1
ATOM 2067 N N . LEU A 1 278 ? 50.376 53.629 20.955 1.00 61.57 280 LEU X N 1
ATOM 2068 C CA . LEU A 1 278 ? 51.350 54.029 19.951 1.00 63.20 280 LEU X CA 1
ATOM 2069 C C . LEU A 1 278 ? 52.087 55.337 20.246 1.00 75.50 280 LEU X C 1
ATOM 2070 O O . LEU A 1 278 ? 53.320 55.360 20.247 1.00 84.80 280 LEU X O 1
ATOM 2075 N N . ASP A 1 279 ? 51.355 56.426 20.482 1.00 76.36 281 ASP X N 1
ATOM 2076 C CA . ASP A 1 279 ? 52.016 57.729 20.622 1.00 85.11 281 ASP X CA 1
ATOM 2077 C C . ASP A 1 279 ? 53.010 57.795 21.794 1.00 83.03 281 ASP X C 1
ATOM 2078 O O . ASP A 1 279 ? 54.038 58.464 21.702 1.00 83.96 281 ASP X O 1
ATOM 2083 N N . ALA A 1 280 ? 52.714 57.071 22.871 1.00 76.65 282 ALA X N 1
ATOM 2084 C CA . ALA A 1 280 ? 53.564 57.053 24.058 1.00 70.58 282 ALA X CA 1
ATOM 2085 C C . ALA A 1 280 ? 54.619 55.961 23.956 1.00 71.77 282 ALA X C 1
ATOM 2086 O O . ALA A 1 280 ? 55.463 55.797 24.844 1.00 76.45 282 ALA X O 1
ATOM 2088 N N . VAL A 1 281 ? 54.551 55.196 22.876 1.00 65.16 283 VAL X N 1
ATOM 2089 C CA . VAL A 1 281 ? 55.567 54.204 22.595 1.00 64.44 283 VAL X CA 1
ATOM 2090 C C . VAL A 1 281 ? 56.623 54.900 21.752 1.00 79.44 283 VAL X C 1
ATOM 2091 O O . VAL A 1 281 ? 57.828 54.782 22.004 1.00 84.59 283 VAL X O 1
ATOM 2095 N N . LEU A 1 282 ? 56.159 55.646 20.756 1.00 78.35 284 LEU X N 1
ATOM 2096 C CA . LEU A 1 282 ? 57.060 56.410 19.915 1.00 78.24 284 LEU X CA 1
ATOM 2097 C C . LEU A 1 282 ? 57.745 57.472 20.766 1.00 82.79 284 LEU X C 1
ATOM 2098 O O . LEU A 1 282 ? 58.980 57.569 20.780 1.00 85.55 284 LEU X O 1
ATOM 2103 N N . ALA A 1 283 ? 56.936 58.243 21.492 1.00 78.97 285 ALA X N 1
ATOM 2104 C CA . ALA A 1 283 ? 57.435 59.326 22.336 1.00 76.14 285 ALA X CA 1
ATOM 2105 C C . ALA A 1 283 ? 58.471 58.849 23.356 1.00 88.01 285 ALA X C 1
ATOM 2106 O O . ALA A 1 283 ? 59.158 59.666 23.974 1.00 96.73 285 ALA X O 1
ATOM 2108 N N . ARG A 1 284 ? 58.573 57.530 23.528 1.00 91.25 286 ARG X N 1
ATOM 2109 C CA . ARG A 1 284 ? 59.633 56.919 24.332 1.00 88.06 286 ARG X CA 1
ATOM 2110 C C . ARG A 1 284 ? 60.801 56.527 23.435 1.00 93.81 286 ARG X C 1
ATOM 2111 O O . ARG A 1 284 ? 61.188 55.361 23.366 1.00 97.42 286 ARG X O 1
ATOM 2119 N N . SER A 1 285 ? 61.348 57.515 22.735 1.00 107.27 287 SER X N 1
ATOM 2120 C CA . SER A 1 285 ? 62.535 57.313 21.915 1.00 109.25 287 SER X CA 1
ATOM 2121 C C . SER A 1 285 ? 62.262 56.277 20.821 1.00 102.06 287 SER X C 1
ATOM 2122 O O . SER A 1 285 ? 61.204 55.642 20.813 1.00 86.86 287 SER X O 1
ATOM 2125 N N . ASP A 1 286 ? 63.192 56.144 19.878 1.00 105.00 288 ASP X N 1
ATOM 2126 C CA . ASP A 1 286 ? 64.357 57.022 19.821 1.00 107.61 288 ASP X CA 1
ATOM 2127 C C . ASP A 1 286 ? 64.074 58.252 18.978 1.00 106.46 288 ASP X C 1
ATOM 2128 O O . ASP A 1 286 ? 64.816 58.542 18.042 1.00 107.27 288 ASP X O 1
ATOM 2133 N N . SER A 1 287 ? 63.007 58.980 19.302 1.00 101.80 289 SER X N 1
ATOM 2134 C CA . SER A 1 287 ? 62.703 60.202 18.558 1.00 94.09 289 SER X CA 1
ATOM 2135 C C . SER A 1 287 ? 62.229 61.384 19.405 1.00 91.94 289 SER X C 1
ATOM 2136 O O . SER A 1 287 ? 61.081 61.429 19.863 1.00 80.35 289 SER X O 1
ATOM 2139 N N . ALA A 1 288 ? 63.156 62.319 19.618 1.00 99.20 290 ALA X N 1
ATOM 2140 C CA . ALA A 1 288 ? 62.867 63.658 20.118 1.00 100.63 290 ALA X CA 1
ATOM 2141 C C . ALA A 1 288 ? 62.945 64.566 18.899 1.00 99.87 290 ALA X C 1
ATOM 2142 O O . ALA A 1 288 ? 62.739 65.783 18.972 1.00 98.67 290 ALA X O 1
ATOM 2144 N N . GLN A 1 289 ? 63.245 63.930 17.773 1.00 96.26 291 GLN X N 1
ATOM 2145 C CA . GLN A 1 289 ? 63.358 64.587 16.485 1.00 95.00 291 GLN X CA 1
ATOM 2146 C C . GLN A 1 289 ? 61.987 64.912 15.923 1.00 93.56 291 GLN X C 1
ATOM 2147 O O . GLN A 1 289 ? 61.747 66.027 15.466 1.00 94.00 291 GLN X O 1
ATOM 2153 N N . ILE A 1 290 ? 61.088 63.931 15.975 1.00 88.24 292 ILE X N 1
ATOM 2154 C CA . ILE A 1 290 ? 59.776 64.030 15.334 1.00 87.05 292 ILE X CA 1
ATOM 2155 C C . ILE A 1 290 ? 58.863 65.097 15.951 1.00 89.08 292 ILE X C 1
ATOM 2156 O O . ILE A 1 290 ? 57.953 65.611 15.289 1.00 83.68 292 ILE X O 1
ATOM 2161 N N . VAL A 1 291 ? 59.104 65.425 17.216 1.00 92.80 293 VAL X N 1
ATOM 2162 C CA . VAL A 1 291 ? 58.398 66.526 17.847 1.00 96.18 293 VAL X CA 1
ATOM 2163 C C . VAL A 1 291 ? 59.072 67.838 17.457 1.00 90.05 293 VAL X C 1
ATOM 2164 O O . VAL A 1 291 ? 58.459 68.909 17.530 1.00 90.00 293 VAL X O 1
ATOM 2168 N N . ALA A 1 292 ? 60.336 67.745 17.044 1.00 79.65 294 ALA X N 1
ATOM 2169 C CA . ALA A 1 292 ? 61.028 68.891 16.469 1.00 79.40 294 ALA X CA 1
ATOM 2170 C C . ALA A 1 292 ? 60.619 69.106 15.000 1.00 92.16 294 ALA X C 1
ATOM 2171 O O . ALA A 1 292 ? 61.025 70.081 14.375 1.00 100.68 294 ALA X O 1
ATOM 2173 N N . ASP A 1 293 ? 59.816 68.195 14.450 1.00 92.50 295 ASP X N 1
ATOM 2174 C CA . ASP A 1 293 ? 59.163 68.443 13.163 1.00 90.71 295 ASP X CA 1
ATOM 2175 C C . ASP A 1 293 ? 57.807 69.058 13.451 1.00 89.40 295 ASP X C 1
ATOM 2176 O O . ASP A 1 293 ? 57.406 70.044 12.834 1.00 93.62 295 ASP X O 1
ATOM 2181 N N . ILE A 1 294 ? 57.105 68.451 14.401 1.00 85.62 296 ILE X N 1
ATOM 2182 C CA . ILE A 1 294 ? 55.835 68.967 14.875 1.00 78.46 296 ILE X CA 1
ATOM 2183 C C . ILE A 1 294 ? 56.013 70.413 15.291 1.00 76.99 296 ILE X C 1
ATOM 2184 O O . ILE A 1 294 ? 55.435 71.318 14.689 1.00 74.96 296 ILE X O 1
ATOM 2189 N N . ARG A 1 295 ? 56.825 70.637 16.315 1.00 79.26 297 ARG X N 1
ATOM 2190 C CA . ARG A 1 295 ? 57.083 71.999 16.734 1.00 84.71 297 ARG X CA 1
ATOM 2191 C C . ARG A 1 295 ? 57.342 72.804 15.478 1.00 83.62 297 ARG X C 1
ATOM 2192 O O . ARG A 1 295 ? 56.566 73.675 15.141 1.00 84.23 297 ARG X O 1
ATOM 2200 N N . LYS A 1 296 ? 58.393 72.464 14.746 1.00 87.01 298 LYS X N 1
ATOM 2201 C CA . LYS A 1 296 ? 58.742 73.220 13.548 1.00 94.46 298 LYS X CA 1
ATOM 2202 C C . LYS A 1 296 ? 57.558 73.706 12.701 1.00 92.79 298 LYS X C 1
ATOM 2203 O O . LYS A 1 296 ? 57.577 74.826 12.202 1.00 100.83 298 LYS X O 1
ATOM 2209 N N . ASP A 1 297 ? 56.519 72.902 12.546 1.00 89.47 299 ASP X N 1
ATOM 2210 C CA . ASP A 1 297 ? 55.406 73.361 11.719 1.00 98.41 299 ASP X CA 1
ATOM 2211 C C . ASP A 1 297 ? 54.218 73.941 12.511 1.00 103.65 299 ASP X C 1
ATOM 2212 O O . ASP A 1 297 ? 53.511 74.828 12.026 1.00 98.69 299 ASP X O 1
ATOM 2217 N N . ILE A 1 298 ? 53.996 73.444 13.724 1.00 108.39 300 ILE X N 1
ATOM 2218 C CA . ILE A 1 298 ? 53.009 74.051 14.608 1.00 109.87 300 ILE X CA 1
ATOM 2219 C C . ILE A 1 298 ? 53.664 75.307 15.183 1.00 118.19 300 ILE X C 1
ATOM 2220 O O . ILE A 1 298 ? 53.013 76.162 15.784 1.00 120.47 300 ILE X O 1
ATOM 2225 N N . ASP A 1 299 ? 54.969 75.407 14.957 1.00 123.61 301 ASP X N 1
ATOM 2226 C CA . ASP A 1 299 ? 55.784 76.539 15.379 1.00 128.91 301 ASP X CA 1
ATOM 2227 C C . ASP A 1 299 ? 55.793 77.570 14.263 1.00 127.07 301 ASP X C 1
ATOM 2228 O O . ASP A 1 299 ? 56.434 78.613 14.362 1.00 128.04 301 ASP X O 1
ATOM 2233 N N . GLN A 1 300 ? 55.074 77.271 13.190 1.00 125.21 302 GLN X N 1
ATOM 2234 C CA . GLN A 1 300 ? 55.021 78.180 12.058 1.00 125.00 302 GLN X CA 1
ATOM 2235 C C . GLN A 1 300 ? 53.589 78.519 11.671 1.00 119.13 302 GLN X C 1
ATOM 2236 O O . GLN A 1 300 ? 53.343 79.538 11.027 1.00 120.08 302 GLN X O 1
ATOM 2242 N N . VAL A 1 301 ? 52.642 77.670 12.054 1.00 112.78 303 VAL X N 1
ATOM 2243 C CA . VAL A 1 301 ? 51.244 78.065 11.973 1.00 115.83 303 VAL X CA 1
ATOM 2244 C C . VAL A 1 301 ? 51.083 79.211 12.975 1.00 114.53 303 VAL X C 1
ATOM 2245 O O . VAL A 1 301 ? 50.084 79.928 12.991 1.00 106.23 303 VAL X O 1
ATOM 2249 N N . PHE A 1 302 ? 52.103 79.360 13.812 1.00 121.00 304 PHE X N 1
ATOM 2250 C CA . PHE A 1 302 ? 52.271 80.530 14.650 1.00 129.79 304 PHE X CA 1
ATOM 2251 C C . PHE A 1 302 ? 52.515 81.716 13.725 1.00 129.51 304 PHE X C 1
ATOM 2252 O O . PHE A 1 302 ? 51.676 82.613 13.597 1.00 126.25 304 PHE X O 1
ATOM 2260 N N . VAL A 1 303 ? 53.673 81.702 13.071 1.00 131.40 305 VAL X N 1
ATOM 2261 C CA . VAL A 1 303 ? 54.023 82.716 12.083 1.00 129.09 305 VAL X CA 1
ATOM 2262 C C . VAL A 1 303 ? 53.054 82.640 10.906 1.00 123.29 305 VAL X C 1
ATOM 2263 O O . VAL A 1 303 ? 53.299 83.212 9.849 1.00 123.33 305 VAL X O 1
ATOM 2267 N N . LYS A 1 304 ? 51.953 81.922 11.093 1.00 119.99 306 LYS X N 1
ATOM 2268 C CA . LYS A 1 304 ? 50.935 81.830 10.063 1.00 116.62 306 LYS X CA 1
ATOM 2269 C C . LYS A 1 304 ? 50.244 83.171 9.920 1.00 117.00 306 LYS X C 1
ATOM 2270 O O . LYS A 1 304 ? 50.040 83.661 8.811 1.00 118.14 306 LYS X O 1
ATOM 2276 N N . ASN A 1 305 ? 49.881 83.760 11.054 1.00 115.76 307 ASN X N 1
ATOM 2277 C CA . ASN A 1 305 ? 49.203 85.046 11.041 1.00 117.33 307 ASN X CA 1
ATOM 2278 C C . ASN A 1 305 ? 50.172 86.183 10.734 1.00 115.06 307 ASN X C 1
ATOM 2279 O O . ASN A 1 305 ? 50.694 86.840 11.635 1.00 110.38 307 ASN X O 1
ATOM 2284 N N . LYS A 1 306 ? 50.424 86.384 9.444 1.00 118.57 308 LYS X N 1
ATOM 2285 C CA . LYS A 1 306 ? 51.191 87.527 8.972 1.00 124.38 308 LYS X CA 1
ATOM 2286 C C . LYS A 1 306 ? 50.460 88.133 7.779 1.00 126.52 308 LYS X C 1
ATOM 2287 O O . LYS A 1 306 ? 50.350 89.355 7.662 1.00 128.32 308 LYS X O 1
ATOM 2293 N N . LYS A 1 307 ? 49.956 87.274 6.895 1.00 126.26 309 LYS X N 1
ATOM 2294 C CA . LYS A 1 307 ? 49.045 87.718 5.845 1.00 126.49 309 LYS X CA 1
ATOM 2295 C C . LYS A 1 307 ? 49.728 88.660 4.845 1.00 126.19 309 LYS X C 1
ATOM 2296 O O . LYS A 1 307 ? 50.262 88.229 3.816 1.00 123.20 309 LYS X O 1
ATOM 2302 N N . LYS A 1 314 ? 50.691 85.256 2.552 1.00 172.99 316 LYS X N 1
ATOM 2303 C CA . LYS A 1 314 ? 50.267 84.250 3.525 1.00 171.61 316 LYS X CA 1
ATOM 2304 C C . LYS A 1 314 ? 50.531 82.838 3.011 1.00 168.72 316 LYS X C 1
ATOM 2305 O O . LYS A 1 314 ? 50.898 81.945 3.776 1.00 166.76 316 LYS X O 1
ATOM 2311 N N . SER A 1 315 ? 50.321 82.634 1.716 1.00 166.90 317 SER X N 1
ATOM 2312 C CA . SER A 1 315 ? 50.658 81.364 1.093 1.00 161.62 317 SER X CA 1
ATOM 2313 C C . SER A 1 315 ? 52.153 81.334 0.823 1.00 159.48 317 SER X C 1
ATOM 2314 O O . SER A 1 315 ? 52.888 82.206 1.293 1.00 161.34 317 SER X O 1
ATOM 2317 N N . ASN A 1 316 ? 52.598 80.340 0.062 1.00 154.36 318 ASN X N 1
ATOM 2318 C CA . ASN A 1 316 ? 54.017 80.016 -0.023 1.00 150.15 318 ASN X CA 1
ATOM 2319 C C . ASN A 1 316 ? 54.478 79.503 1.340 1.00 147.03 318 ASN X C 1
ATOM 2320 O O . ASN A 1 316 ? 55.498 78.827 1.453 1.00 145.88 318 ASN X O 1
ATOM 2325 N N . PHE A 1 317 ? 53.702 79.843 2.367 1.00 145.56 319 PHE X N 1
ATOM 2326 C CA . PHE A 1 317 ? 53.793 79.216 3.678 1.00 142.32 319 PHE X CA 1
ATOM 2327 C C . PHE A 1 317 ? 53.395 77.761 3.534 1.00 134.95 319 PHE X C 1
ATOM 2328 O O . PHE A 1 317 ? 53.992 76.871 4.135 1.00 128.81 319 PHE X O 1
ATOM 2336 N N . ARG A 1 318 ? 52.359 77.541 2.734 1.00 136.30 320 ARG X N 1
ATOM 2337 C CA . ARG A 1 318 ? 51.786 76.220 2.535 1.00 137.41 320 ARG X CA 1
ATOM 2338 C C . ARG A 1 318 ? 52.842 75.219 2.074 1.00 135.36 320 ARG X C 1
ATOM 2339 O O . ARG A 1 318 ? 52.947 74.123 2.619 1.00 136.84 320 ARG X O 1
ATOM 2347 N N . ASN A 1 319 ? 53.631 75.604 1.077 1.00 131.26 321 ASN X N 1
ATOM 2348 C CA . ASN A 1 319 ? 54.679 74.734 0.552 1.00 127.61 321 ASN X CA 1
ATOM 2349 C C . ASN A 1 319 ? 55.654 74.281 1.630 1.00 128.30 321 ASN X C 1
ATOM 2350 O O . ASN A 1 319 ? 56.262 73.214 1.534 1.00 131.64 321 ASN X O 1
ATOM 2355 N N . GLU A 1 320 ? 55.793 75.097 2.663 1.00 126.02 322 GLU X N 1
ATOM 2356 C CA . GLU A 1 320 ? 56.776 74.854 3.706 1.00 123.81 322 GLU X CA 1
ATOM 2357 C C . GLU A 1 320 ? 56.311 73.785 4.691 1.00 110.76 322 GLU X C 1
ATOM 2358 O O . GLU A 1 320 ? 57.114 72.985 5.167 1.00 107.99 322 GLU X O 1
ATOM 2364 N N . ILE A 1 321 ? 55.016 73.770 4.992 1.00 104.46 323 ILE X N 1
ATOM 2365 C CA . ILE A 1 321 ? 54.450 72.697 5.807 1.00 100.38 323 ILE X CA 1
ATOM 2366 C C . ILE A 1 321 ? 54.296 71.442 4.968 1.00 93.21 323 ILE X C 1
ATOM 2367 O O . ILE A 1 321 ? 54.517 70.340 5.457 1.00 93.54 323 ILE X O 1
ATOM 2372 N N . LYS A 1 322 ? 53.903 71.611 3.709 1.00 88.85 324 LYS X N 1
ATOM 2373 C CA . LYS A 1 322 ? 53.827 70.486 2.792 1.00 91.19 324 LYS X CA 1
ATOM 2374 C C . LYS A 1 322 ? 55.112 69.686 2.944 1.00 96.79 324 LYS X C 1
ATOM 2375 O O . LYS A 1 322 ? 55.099 68.455 2.944 1.00 98.27 324 LYS X O 1
ATOM 2381 N N . LEU A 1 323 ? 56.212 70.411 3.121 1.00 98.28 325 LEU X N 1
ATOM 2382 C CA . LEU A 1 323 ? 57.541 69.828 3.264 1.00 95.06 325 LEU X CA 1
ATOM 2383 C C . LEU A 1 323 ? 57.735 69.131 4.610 1.00 90.00 325 LEU X C 1
ATOM 2384 O O . LEU A 1 323 ? 58.131 67.967 4.669 1.00 84.39 325 LEU X O 1
ATOM 2389 N N . LEU A 1 324 ? 57.476 69.862 5.688 1.00 94.02 326 LEU X N 1
ATOM 2390 C CA . LEU A 1 324 ? 57.600 69.319 7.035 1.00 99.81 326 LEU X CA 1
ATOM 2391 C C . LEU A 1 324 ? 56.594 68.190 7.243 1.00 99.96 326 LEU X C 1
ATOM 2392 O O . LEU A 1 324 ? 56.834 67.257 8.014 1.00 97.75 326 LEU X O 1
ATOM 2397 N N . ARG A 1 325 ? 55.468 68.286 6.547 1.00 101.94 327 ARG X N 1
ATOM 2398 C CA . ARG A 1 325 ? 54.450 67.253 6.599 1.00 107.40 327 ARG X CA 1
ATOM 2399 C C . ARG A 1 325 ? 55.014 65.944 6.060 1.00 110.96 327 ARG X C 1
ATOM 2400 O O . ARG A 1 325 ? 54.985 64.915 6.742 1.00 113.49 327 ARG X O 1
ATOM 2408 N N . LYS A 1 326 ? 55.543 65.987 4.840 1.00 105.61 328 LYS X N 1
ATOM 2409 C CA . LYS A 1 326 ? 56.028 64.775 4.193 1.00 99.93 328 LYS X CA 1
ATOM 2410 C C . LYS A 1 326 ? 57.227 64.173 4.913 1.00 89.64 328 LYS X C 1
ATOM 2411 O O . LYS A 1 326 ? 57.471 62.972 4.822 1.00 89.15 328 LYS X O 1
ATOM 2417 N N . GLU A 1 327 ? 57.970 65.002 5.634 1.00 87.29 329 GLU X N 1
ATOM 2418 C CA . GLU A 1 327 ? 59.088 64.496 6.415 1.00 89.35 329 GLU X CA 1
ATOM 2419 C C . GLU A 1 327 ? 58.612 63.868 7.721 1.00 78.95 329 GLU X C 1
ATOM 2420 O O . GLU A 1 327 ? 59.125 62.837 8.143 1.00 80.36 329 GLU X O 1
ATOM 2426 N N . LEU A 1 328 ? 57.638 64.494 8.365 1.00 67.52 330 LEU X N 1
ATOM 2427 C CA . LEU A 1 328 ? 57.070 63.913 9.565 1.00 66.47 330 LEU X CA 1
ATOM 2428 C C . LEU A 1 328 ? 56.583 62.514 9.217 1.00 69.77 330 LEU X C 1
ATOM 2429 O O . LEU A 1 328 ? 56.841 61.550 9.936 1.00 65.03 330 LEU X O 1
ATOM 2434 N N . LYS A 1 329 ? 55.894 62.410 8.087 1.00 76.23 331 LYS X N 1
ATOM 2435 C CA . LYS A 1 329 ? 55.329 61.143 7.644 1.00 75.92 331 LYS X CA 1
ATOM 2436 C C . LYS A 1 329 ? 56.399 60.070 7.547 1.00 79.05 331 LYS X C 1
ATOM 2437 O O . LYS A 1 329 ? 56.360 59.078 8.266 1.00 83.04 331 LYS X O 1
ATOM 2443 N N . GLU A 1 330 ? 57.355 60.270 6.650 1.00 78.11 332 GLU X N 1
ATOM 2444 C CA . GLU A 1 330 ? 58.402 59.285 6.457 1.00 83.26 332 GLU X CA 1
ATOM 2445 C C . GLU A 1 330 ? 59.095 58.910 7.770 1.00 79.13 332 GLU X C 1
ATOM 2446 O O . GLU A 1 330 ? 59.375 57.736 8.014 1.00 88.10 332 GLU X O 1
ATOM 2452 N N . ARG A 1 331 ? 59.345 59.889 8.629 1.00 71.66 333 ARG X N 1
ATOM 2453 C CA . ARG A 1 331 ? 59.979 59.599 9.912 1.00 79.46 333 ARG X CA 1
ATOM 2454 C C . ARG A 1 331 ? 59.047 58.833 10.868 1.00 82.87 333 ARG X C 1
ATOM 2455 O O . ARG A 1 331 ? 59.463 57.857 11.495 1.00 83.48 333 ARG X O 1
ATOM 2463 N N . GLU A 1 332 ? 57.792 59.275 10.966 1.00 81.82 334 GLU X N 1
ATOM 2464 C CA . GLU A 1 332 ? 56.787 58.627 11.821 1.00 75.93 334 GLU X CA 1
ATOM 2465 C C . GLU A 1 332 ? 56.469 57.178 11.399 1.00 73.38 334 GLU X C 1
ATOM 2466 O O . GLU A 1 332 ? 56.339 56.285 12.241 1.00 66.85 334 GLU X O 1
ATOM 2472 N N . GLU A 1 333 ? 56.334 56.955 10.094 1.00 72.66 335 GLU X N 1
ATOM 2473 C CA . GLU A 1 333 ? 56.030 55.628 9.576 1.00 72.02 335 GLU X CA 1
ATOM 2474 C C . GLU A 1 333 ? 57.128 54.639 9.919 1.00 72.85 335 GLU X C 1
ATOM 2475 O O . GLU A 1 333 ? 56.883 53.441 10.039 1.00 79.64 335 GLU X O 1
ATOM 2481 N N . ALA A 1 334 ? 58.341 55.145 10.074 1.00 71.74 336 ALA X N 1
ATOM 2482 C CA . ALA A 1 334 ? 59.488 54.285 10.312 1.00 74.88 336 ALA X CA 1
ATOM 2483 C C . ALA A 1 334 ? 59.545 53.847 11.766 1.00 72.02 336 ALA X C 1
ATOM 2484 O O . ALA A 1 334 ? 59.772 52.673 12.058 1.00 75.07 336 ALA X O 1
ATOM 2486 N N . ALA A 1 335 ? 59.345 54.798 12.673 1.00 69.65 337 ALA X N 1
ATOM 2487 C CA . ALA A 1 335 ? 59.370 54.517 14.102 1.00 70.07 337 ALA X CA 1
ATOM 2488 C C . ALA A 1 335 ? 58.161 53.669 14.457 1.00 69.03 337 ALA X C 1
ATOM 2489 O O . ALA A 1 335 ? 58.200 52.849 15.379 1.00 66.34 337 ALA X O 1
ATOM 2491 N N . MET A 1 336 ? 57.084 53.887 13.710 1.00 72.09 338 MET X N 1
ATOM 2492 C CA . MET A 1 336 ? 55.879 53.082 13.826 1.00 73.39 338 MET X CA 1
ATOM 2493 C C . MET A 1 336 ? 56.173 51.630 13.469 1.00 70.35 338 MET X C 1
ATOM 2494 O O . MET A 1 336 ? 56.043 50.738 14.307 1.00 66.09 338 MET X O 1
ATOM 2499 N N . LEU A 1 337 ? 56.579 51.397 12.225 1.00 70.36 339 LEU X N 1
ATOM 2500 C CA . LEU A 1 337 ? 56.849 50.035 11.768 1.00 65.97 339 LEU X CA 1
ATOM 2501 C C . LEU A 1 337 ? 57.793 49.318 12.722 1.00 68.15 339 LEU X C 1
ATOM 2502 O O . LEU A 1 337 ? 57.715 48.103 12.879 1.00 65.95 339 LEU X O 1
ATOM 2507 N N . GLU A 1 338 ? 58.668 50.076 13.378 1.00 73.61 340 GLU X N 1
ATOM 2508 C CA . GLU A 1 338 ? 59.583 49.490 14.351 1.00 74.41 340 GLU X CA 1
ATOM 2509 C C . GLU A 1 338 ? 58.836 49.042 15.589 1.00 71.36 340 GLU X C 1
ATOM 2510 O O . GLU A 1 338 ? 58.934 47.885 16.004 1.00 70.63 340 GLU X O 1
ATOM 2516 N N . SER A 1 339 ? 58.087 49.969 16.175 1.00 67.98 341 SER X N 1
ATOM 2517 C CA . SER A 1 339 ? 57.350 49.686 17.394 1.00 59.88 341 SER X CA 1
ATOM 2518 C C . SER A 1 339 ? 56.387 48.527 17.158 1.00 59.48 341 SER X C 1
ATOM 2519 O O . SER A 1 339 ? 56.254 47.635 18.001 1.00 56.16 341 SER X O 1
ATOM 2522 N N . LEU A 1 340 ? 55.742 48.539 15.994 1.00 58.26 342 LEU X N 1
ATOM 2523 C CA . LEU A 1 340 ? 54.883 47.446 15.571 1.00 63.08 342 LEU X CA 1
ATOM 2524 C C . LEU A 1 340 ? 55.689 46.165 15.549 1.00 75.50 342 LEU X C 1
ATOM 2525 O O . LEU A 1 340 ? 55.369 45.186 16.218 1.00 80.37 342 LEU X O 1
ATOM 2530 N N . THR A 1 341 ? 56.761 46.207 14.774 1.00 80.91 343 THR X N 1
ATOM 2531 C CA . THR A 1 341 ? 57.555 45.041 14.448 1.00 71.47 343 THR X CA 1
ATOM 2532 C C . THR A 1 341 ? 58.181 44.346 15.661 1.00 70.14 343 THR X C 1
ATOM 2533 O O . THR A 1 341 ? 58.551 43.175 15.584 1.00 79.22 343 THR X O 1
ATOM 2537 N N . SER A 1 342 ? 58.283 45.047 16.784 1.00 67.11 344 SER X N 1
ATOM 2538 C CA . SER A 1 342 ? 58.916 44.464 17.964 1.00 70.82 344 SER X CA 1
ATOM 2539 C C . SER A 1 342 ? 57.936 44.098 19.082 1.00 74.25 344 SER X C 1
ATOM 2540 O O . SER A 1 342 ? 58.335 43.572 20.119 1.00 79.82 344 SER X O 1
ATOM 2543 N N . ALA A 1 343 ? 56.658 44.392 18.891 1.00 70.12 345 ALA X N 1
ATOM 2544 C CA . ALA A 1 343 ? 55.653 43.926 19.836 1.00 62.44 345 ALA X CA 1
ATOM 2545 C C . ALA A 1 343 ? 55.293 42.485 19.496 1.00 62.01 345 ALA X C 1
ATOM 2546 O O . ALA A 1 343 ? 55.323 42.089 18.323 1.00 64.90 345 ALA X O 1
ATOM 2548 N N . ASN A 1 344 ? 54.977 41.698 20.519 1.00 62.25 346 ASN X N 1
ATOM 2549 C CA . ASN A 1 344 ? 54.493 40.327 20.307 1.00 67.69 346 ASN X CA 1
ATOM 2550 C C . ASN A 1 344 ? 52.988 40.306 20.153 1.00 62.20 346 ASN X C 1
ATOM 2551 O O . ASN A 1 344 ? 52.429 39.416 19.516 1.00 61.37 346 ASN X O 1
ATOM 2556 N N . VAL A 1 345 ? 52.341 41.305 20.750 1.00 65.81 347 VAL X N 1
ATOM 2557 C CA . VAL A 1 345 ? 50.907 41.487 20.618 1.00 60.21 347 VAL X CA 1
ATOM 2558 C C . VAL A 1 345 ? 50.557 42.936 20.313 1.00 53.30 347 VAL X C 1
ATOM 2559 O O . VAL A 1 345 ? 50.838 43.837 21.105 1.00 54.00 347 VAL X O 1
ATOM 2563 N N . VAL A 1 346 ? 49.937 43.139 19.154 1.00 48.13 348 VAL X N 1
ATOM 2564 C CA . VAL A 1 346 ? 49.369 44.423 18.783 1.00 54.98 348 VAL X CA 1
ATOM 2565 C C . VAL A 1 346 ? 47.865 44.427 19.100 1.00 62.39 348 VAL X C 1
ATOM 2566 O O . VAL A 1 346 ? 47.135 43.522 18.684 1.00 66.54 348 VAL X O 1
ATOM 2570 N N . LEU A 1 347 ? 47.418 45.439 19.843 1.00 63.04 349 LEU X N 1
ATOM 2571 C CA . LEU A 1 347 ? 46.018 45.554 20.284 1.00 60.52 349 LEU X CA 1
ATOM 2572 C C . LEU A 1 347 ? 45.265 46.736 19.666 1.00 55.83 349 LEU X C 1
ATOM 2573 O O . LEU A 1 347 ? 45.788 47.844 19.565 1.00 59.45 349 LEU X O 1
ATOM 2578 N N . ALA A 1 348 ? 44.029 46.492 19.256 1.00 58.26 350 ALA X N 1
ATOM 2579 C CA . ALA A 1 348 ? 43.233 47.516 18.599 1.00 65.54 350 ALA X CA 1
ATOM 2580 C C . ALA A 1 348 ? 41.752 47.158 18.631 1.00 69.46 350 ALA X C 1
ATOM 2581 O O . ALA A 1 348 ? 41.387 45.988 18.655 1.00 76.78 350 ALA X O 1
ATOM 2583 N N . THR A 1 349 ? 40.891 48.162 18.628 1.00 63.28 351 THR X N 1
ATOM 2584 C CA . THR A 1 349 ? 39.492 47.883 18.389 1.00 57.78 351 THR X CA 1
ATOM 2585 C C . THR A 1 349 ? 39.422 47.352 16.969 1.00 57.09 351 THR X C 1
ATOM 2586 O O . THR A 1 349 ? 40.321 47.606 16.165 1.00 58.69 351 THR X O 1
ATOM 2590 N N . ASN A 1 350 ? 38.360 46.623 16.651 1.00 55.14 352 ASN X N 1
ATOM 2591 C CA . ASN A 1 350 ? 38.240 46.030 15.325 1.00 61.91 352 ASN X CA 1
ATOM 2592 C C . ASN A 1 350 ? 38.477 47.059 14.236 1.00 66.24 352 ASN X C 1
ATOM 2593 O O . ASN A 1 350 ? 39.237 46.815 13.302 1.00 75.18 352 ASN X O 1
ATOM 2598 N N . THR A 1 351 ? 37.831 48.213 14.363 1.00 66.26 353 THR X N 1
ATOM 2599 C CA . THR A 1 351 ? 38.014 49.299 13.398 1.00 76.99 353 THR X CA 1
ATOM 2600 C C . THR A 1 351 ? 39.467 49.799 13.350 1.00 77.07 353 THR X C 1
ATOM 2601 O O . THR A 1 351 ? 40.056 49.915 12.275 1.00 79.63 353 THR X O 1
ATOM 2605 N N . GLY A 1 352 ? 40.044 50.080 14.515 1.00 72.92 354 GLY X N 1
ATOM 2606 C CA . GLY A 1 352 ? 41.412 50.560 14.585 1.00 70.54 354 GLY X CA 1
ATOM 2607 C C . GLY A 1 352 ? 42.368 49.671 13.811 1.00 67.70 354 GLY X C 1
ATOM 2608 O O . GLY A 1 352 ? 43.399 50.117 13.305 1.00 66.93 354 GLY X O 1
ATOM 2609 N N . ALA A 1 353 ? 42.016 48.401 13.711 1.00 63.22 355 ALA X N 1
ATOM 2610 C CA . ALA A 1 353 ? 42.895 47.437 13.078 1.00 68.71 355 ALA X CA 1
ATOM 2611 C C . ALA A 1 353 ? 42.755 47.503 11.569 1.00 71.26 355 ALA X C 1
ATOM 2612 O O . ALA A 1 353 ? 43.010 46.524 10.879 1.00 65.14 355 ALA X O 1
ATOM 2614 N N . SER A 1 354 ? 42.347 48.656 11.053 1.00 76.87 356 SER X N 1
ATOM 2615 C CA . SER A 1 354 ? 42.038 48.753 9.633 1.00 82.83 356 SER X CA 1
ATOM 2616 C C . SER A 1 354 ? 43.271 48.786 8.738 1.00 81.59 356 SER X C 1
ATOM 2617 O O . SER A 1 354 ? 44.388 49.053 9.190 1.00 82.17 356 SER X O 1
ATOM 2620 N N . ALA A 1 355 ? 43.034 48.526 7.458 1.00 79.54 357 ALA X N 1
ATOM 2621 C CA . ALA A 1 355 ? 44.088 48.412 6.464 1.00 82.23 357 ALA X CA 1
ATOM 2622 C C . ALA A 1 355 ? 44.664 49.762 6.033 1.00 84.72 357 ALA X C 1
ATOM 2623 O O . ALA A 1 355 ? 45.593 49.815 5.232 1.00 83.68 357 ALA X O 1
ATOM 2625 N N . ASP A 1 356 ? 44.104 50.851 6.542 1.00 90.32 358 ASP X N 1
ATOM 2626 C CA . ASP A 1 356 ? 44.701 52.161 6.314 1.00 97.24 358 ASP X CA 1
ATOM 2627 C C . ASP A 1 356 ? 45.474 52.580 7.554 1.00 92.18 358 ASP X C 1
ATOM 2628 O O . ASP A 1 356 ? 46.525 53.214 7.460 1.00 100.88 358 ASP X O 1
ATOM 2633 N N . GLY A 1 357 ? 44.954 52.207 8.716 1.00 77.19 359 GLY X N 1
ATOM 2634 C CA . GLY A 1 357 ? 45.648 52.438 9.965 1.00 66.70 359 GLY X CA 1
ATOM 2635 C C . GLY A 1 357 ? 47.061 51.887 9.965 1.00 61.81 359 GLY X C 1
ATOM 2636 O O . GLY A 1 357 ? 47.494 51.246 8.999 1.00 68.90 359 GLY X O 1
ATOM 2637 N N . PRO A 1 358 ? 47.792 52.139 11.056 1.00 52.56 360 PRO X N 1
ATOM 2638 C CA . PRO A 1 358 ? 49.185 51.740 11.275 1.00 55.32 360 PRO X CA 1
ATOM 2639 C C . PRO A 1 358 ? 49.547 50.404 10.645 1.00 66.67 360 PRO X C 1
ATOM 2640 O O . PRO A 1 358 ? 50.688 50.198 10.240 1.00 75.26 360 PRO X O 1
ATOM 2644 N N . LEU A 1 359 ? 48.578 49.503 10.566 1.00 67.84 361 LEU X N 1
ATOM 2645 C CA . LEU A 1 359 ? 48.853 48.138 10.166 1.00 63.48 361 LEU X CA 1
ATOM 2646 C C . LEU A 1 359 ? 49.234 48.000 8.705 1.00 69.09 361 LEU X C 1
ATOM 2647 O O . LEU A 1 359 ? 49.820 46.995 8.316 1.00 74.41 361 LEU X O 1
ATOM 2652 N N . LYS A 1 360 ? 48.907 49.003 7.896 1.00 71.12 362 LYS X N 1
ATOM 2653 C CA . LYS A 1 360 ? 49.332 49.003 6.499 1.00 71.10 362 LYS X CA 1
ATOM 2654 C C . LYS A 1 360 ? 50.836 48.745 6.406 1.00 73.92 362 LYS X C 1
ATOM 2655 O O . LYS A 1 360 ? 51.306 48.108 5.466 1.00 74.22 362 LYS X O 1
ATOM 2661 N N . LEU A 1 361 ? 51.574 49.233 7.405 1.00 78.96 363 LEU X N 1
ATOM 2662 C CA . LEU A 1 361 ? 53.043 49.205 7.421 1.00 80.39 363 LEU X CA 1
ATOM 2663 C C . LEU A 1 361 ? 53.651 47.797 7.505 1.00 83.14 363 LEU X C 1
ATOM 2664 O O . LEU A 1 361 ? 54.707 47.532 6.925 1.00 92.26 363 LEU X O 1
ATOM 2669 N N . LEU A 1 362 ? 52.998 46.907 8.245 1.00 78.88 364 LEU X N 1
ATOM 2670 C CA . LEU A 1 362 ? 53.459 45.526 8.374 1.00 77.79 364 LEU X CA 1
ATOM 2671 C C . LEU A 1 362 ? 53.322 44.778 7.054 1.00 83.91 364 LEU X C 1
ATOM 2672 O O . LEU A 1 362 ? 52.407 45.050 6.270 1.00 82.08 364 LEU X O 1
ATOM 2677 N N . PRO A 1 363 ? 54.239 43.830 6.805 1.00 91.66 365 PRO X N 1
ATOM 2678 C CA . PRO A 1 363 ? 54.134 42.935 5.651 1.00 97.59 365 PRO X CA 1
ATOM 2679 C C . PRO A 1 363 ? 53.005 41.952 5.887 1.00 104.76 365 PRO X C 1
ATOM 2680 O O . PRO A 1 363 ? 52.932 41.379 6.976 1.00 105.24 365 PRO X O 1
ATOM 2684 N N . GLU A 1 364 ? 52.131 41.761 4.906 1.00 111.82 366 GLU X N 1
ATOM 2685 C CA . GLU A 1 364 ? 51.070 40.782 5.071 1.00 117.11 366 GLU X CA 1
ATOM 2686 C C . GLU A 1 364 ? 51.723 39.484 5.519 1.00 116.53 366 GLU X C 1
ATOM 2687 O O . GLU A 1 364 ? 52.929 39.299 5.351 1.00 122.88 366 GLU X O 1
ATOM 2693 N N . SER A 1 365 ? 50.936 38.589 6.099 1.00 110.32 367 SER X N 1
ATOM 2694 C CA . SER A 1 365 ? 51.472 37.329 6.593 1.00 107.32 367 SER X CA 1
ATOM 2695 C C . SER A 1 365 ? 52.386 37.579 7.786 1.00 100.07 367 SER X C 1
ATOM 2696 O O . SER A 1 365 ? 53.204 36.731 8.136 1.00 105.57 367 SER X O 1
ATOM 2699 N N . TYR A 1 366 ? 52.256 38.748 8.403 1.00 88.48 368 TYR X N 1
ATOM 2700 C CA . TYR A 1 366 ? 53.002 39.037 9.622 1.00 82.78 368 TYR X CA 1
ATOM 2701 C C . TYR A 1 366 ? 52.386 38.316 10.830 1.00 86.23 368 TYR X C 1
ATOM 2702 O O . TYR A 1 366 ? 53.070 37.561 11.525 1.00 89.11 368 TYR X O 1
ATOM 2711 N N . PHE A 1 367 ? 51.096 38.545 11.075 1.00 82.28 369 PHE X N 1
ATOM 2712 C CA . PHE A 1 367 ? 50.417 37.940 12.222 1.00 79.88 369 PHE X CA 1
ATOM 2713 C C . PHE A 1 367 ? 50.039 36.483 11.974 1.00 76.71 369 PHE X C 1
ATOM 2714 O O . PHE A 1 367 ? 49.790 36.080 10.837 1.00 80.46 369 PHE X O 1
ATOM 2722 N N . ASP A 1 368 ? 49.997 35.700 13.048 1.00 75.24 370 ASP X N 1
ATOM 2723 C CA . ASP A 1 368 ? 49.566 34.306 12.969 1.00 79.58 370 ASP X CA 1
ATOM 2724 C C . ASP A 1 368 ? 48.119 34.194 13.425 1.00 80.48 370 ASP X C 1
ATOM 2725 O O . ASP A 1 368 ? 47.265 33.678 12.706 1.00 86.78 370 ASP X O 1
ATOM 2730 N N . VAL A 1 369 ? 47.852 34.696 14.625 1.00 72.82 371 VAL X N 1
ATOM 2731 C CA . VAL A 1 369 ? 46.537 34.573 15.224 1.00 71.73 371 VAL X CA 1
ATOM 2732 C C . VAL A 1 369 ? 45.884 35.921 15.467 1.00 73.96 371 VAL X C 1
ATOM 2733 O O . VAL A 1 369 ? 46.488 36.816 16.054 1.00 75.98 371 VAL X O 1
ATOM 2737 N N . VAL A 1 370 ? 44.642 36.054 15.018 1.00 72.62 372 VAL X N 1
ATOM 2738 C CA . VAL A 1 370 ? 43.802 37.153 15.446 1.00 69.73 372 VAL X CA 1
ATOM 2739 C C . VAL A 1 370 ? 42.907 36.647 16.570 1.00 68.18 372 VAL X C 1
ATOM 2740 O O . VAL A 1 370 ? 42.309 35.581 16.461 1.00 70.73 372 VAL X O 1
ATOM 2744 N N . VAL A 1 371 ? 42.857 37.403 17.659 1.00 61.78 373 VAL X N 1
ATOM 2745 C CA . VAL A 1 371 ? 41.946 37.142 18.760 1.00 55.56 373 VAL X CA 1
ATOM 2746 C C . VAL A 1 371 ? 40.914 38.249 18.774 1.00 61.86 373 VAL X C 1
ATOM 2747 O O . VAL A 1 371 ? 41.253 39.429 18.645 1.00 67.29 373 VAL X O 1
ATOM 2751 N N . ILE A 1 372 ? 39.651 37.875 18.913 1.00 57.78 374 ILE X N 1
ATOM 2752 C CA . ILE A 1 372 ? 38.602 38.866 19.018 1.00 57.16 374 ILE X CA 1
ATOM 2753 C C . ILE A 1 372 ? 37.809 38.585 20.264 1.00 57.73 374 ILE X C 1
ATOM 2754 O O . ILE A 1 372 ? 37.124 37.572 20.357 1.00 61.37 374 ILE X O 1
ATOM 2759 N N . ASP A 1 373 ? 37.921 39.488 21.227 1.00 52.43 375 ASP X N 1
ATOM 2760 C CA . ASP A 1 373 ? 37.215 39.348 22.477 1.00 51.73 375 ASP X CA 1
ATOM 2761 C C . ASP A 1 373 ? 35.901 40.102 22.362 1.00 58.96 375 ASP X C 1
ATOM 2762 O O . ASP A 1 373 ? 35.787 41.044 21.575 1.00 62.86 375 ASP X O 1
ATOM 2767 N N . GLU A 1 374 ? 34.912 39.683 23.146 1.00 59.50 376 GLU X N 1
ATOM 2768 C CA . GLU A 1 374 ? 33.589 40.287 23.099 1.00 52.66 376 GLU X CA 1
ATOM 2769 C C . GLU A 1 374 ? 33.129 40.287 21.647 1.00 49.97 376 GLU X C 1
ATOM 2770 O O . GLU A 1 374 ? 32.595 41.271 21.141 1.00 54.56 376 GLU X O 1
ATOM 2776 N N . CYS A 1 375 ? 33.360 39.169 20.975 1.00 47.23 377 CYS X N 1
ATOM 2777 C CA . CYS A 1 375 ? 32.957 39.036 19.590 1.00 52.77 377 CYS X CA 1
ATOM 2778 C C . CYS A 1 375 ? 31.433 39.081 19.491 1.00 56.26 377 CYS X C 1
ATOM 2779 O O . CYS A 1 375 ? 30.885 39.684 18.570 1.00 60.86 377 CYS X O 1
ATOM 2782 N N . ALA A 1 376 ? 30.755 38.444 20.446 1.00 54.19 378 ALA X N 1
ATOM 2783 C CA . ALA A 1 376 ? 29.286 38.412 20.475 1.00 52.60 378 ALA X CA 1
ATOM 2784 C C . ALA A 1 376 ? 28.650 39.806 20.616 1.00 66.51 378 ALA X C 1
ATOM 2785 O O . ALA A 1 376 ? 27.442 39.954 20.420 1.00 69.38 378 ALA X O 1
ATOM 2787 N N . GLN A 1 377 ? 29.457 40.814 20.970 1.00 62.55 379 GLN X N 1
ATOM 2788 C CA . GLN A 1 377 ? 28.984 42.191 21.067 1.00 59.55 379 GLN X CA 1
ATOM 2789 C C . GLN A 1 377 ? 29.317 42.984 19.802 1.00 63.85 379 GLN X C 1
ATOM 2790 O O . GLN A 1 377 ? 28.919 44.140 19.677 1.00 60.41 379 GLN X O 1
ATOM 2796 N N . ALA A 1 378 ? 30.066 42.373 18.883 1.00 63.19 380 ALA X N 1
ATOM 2797 C CA . ALA A 1 378 ? 30.521 43.058 17.667 1.00 57.79 380 ALA X CA 1
ATOM 2798 C C . ALA A 1 378 ? 29.750 42.592 16.448 1.00 64.59 380 ALA X C 1
ATOM 2799 O O . ALA A 1 378 ? 29.375 41.428 16.357 1.00 72.28 380 ALA X O 1
ATOM 2801 N N . LEU A 1 379 ? 29.522 43.489 15.495 1.00 68.96 381 LEU X N 1
ATOM 2802 C CA . LEU A 1 379 ? 28.802 43.103 14.283 1.00 77.50 381 LEU X CA 1
ATOM 2803 C C . LEU A 1 379 ? 29.764 42.545 13.235 1.00 83.81 381 LEU X C 1
ATOM 2804 O O . LEU A 1 379 ? 30.843 43.093 13.017 1.00 85.62 381 LEU X O 1
ATOM 2809 N N . GLU A 1 380 ? 29.366 41.442 12.605 1.00 81.61 382 GLU X N 1
ATOM 2810 C CA . GLU A 1 380 ? 30.284 40.645 11.803 1.00 77.12 382 GLU X CA 1
ATOM 2811 C C . GLU A 1 380 ? 31.105 41.442 10.786 1.00 81.80 382 GLU X C 1
ATOM 2812 O O . GLU A 1 380 ? 32.240 41.080 10.478 1.00 86.37 382 GLU X O 1
ATOM 2818 N N . ALA A 1 381 ? 30.538 42.520 10.259 1.00 78.04 383 ALA X N 1
ATOM 2819 C CA . ALA A 1 381 ? 31.267 43.345 9.304 1.00 74.89 383 ALA X CA 1
ATOM 2820 C C . ALA A 1 381 ? 32.563 43.879 9.917 1.00 74.28 383 ALA X C 1
ATOM 2821 O O . ALA A 1 381 ? 33.588 43.967 9.239 1.00 72.55 383 ALA X O 1
ATOM 2823 N N . SER A 1 382 ? 32.513 44.232 11.199 1.00 68.56 384 SER X N 1
ATOM 2824 C CA . SER A 1 382 ? 33.686 44.754 11.895 1.00 70.08 384 SER X CA 1
ATOM 2825 C C . SER A 1 382 ? 34.755 43.684 12.107 1.00 74.95 384 SER X C 1
ATOM 2826 O O . SER A 1 382 ? 35.951 43.972 12.052 1.00 76.52 384 SER X O 1
ATOM 2829 N N . CYS A 1 383 ? 34.323 42.449 12.342 1.00 72.98 385 CYS X N 1
ATOM 2830 C CA . CYS A 1 383 ? 35.252 41.350 12.590 1.00 66.34 385 CYS X CA 1
ATOM 2831 C C . CYS A 1 383 ? 36.130 41.022 11.382 1.00 71.83 385 CYS X C 1
ATOM 2832 O O . CYS A 1 383 ? 37.247 40.527 11.533 1.00 66.94 385 CYS X O 1
ATOM 2835 N N . TRP A 1 384 ? 35.624 41.300 10.185 1.00 77.81 386 TRP X N 1
ATOM 2836 C CA . TRP A 1 384 ? 36.369 41.014 8.962 1.00 73.81 386 TRP X CA 1
ATOM 2837 C C . TRP A 1 384 ? 37.414 42.075 8.637 1.00 75.71 386 TRP X C 1
ATOM 2838 O O . TRP A 1 384 ? 37.975 42.080 7.543 1.00 78.78 386 TRP X O 1
ATOM 2849 N N . ILE A 1 385 ? 37.672 42.980 9.575 1.00 70.62 387 ILE X N 1
ATOM 2850 C CA . ILE A 1 385 ? 38.813 43.869 9.417 1.00 71.09 387 ILE X CA 1
ATOM 2851 C C . ILE A 1 385 ? 40.085 43.145 9.862 1.00 72.64 387 ILE X C 1
ATOM 2852 O O . ILE A 1 385 ? 40.993 42.918 9.054 1.00 77.58 387 ILE X O 1
ATOM 2857 N N . PRO A 1 386 ? 40.157 42.762 11.145 1.00 65.92 388 PRO X N 1
ATOM 2858 C CA . PRO A 1 386 ? 41.352 42.012 11.550 1.00 68.44 388 PRO X CA 1
ATOM 2859 C C . PRO A 1 386 ? 41.354 40.595 11.002 1.00 75.92 388 PRO X C 1
ATOM 2860 O O . PRO A 1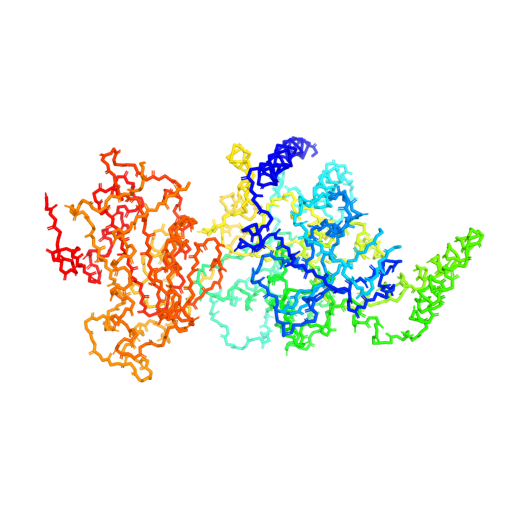 386 ? 42.402 40.091 10.618 1.00 78.54 388 PRO X O 1
ATOM 2864 N N . LEU A 1 387 ? 40.177 39.980 10.950 1.00 80.33 389 LEU X N 1
ATOM 2865 C CA . LEU A 1 387 ? 40.059 38.544 10.760 1.00 77.25 389 LEU X CA 1
ATOM 2866 C C . LEU A 1 387 ? 40.896 38.036 9.608 1.00 87.50 389 LEU X C 1
ATOM 2867 O O . LEU A 1 387 ? 41.420 36.920 9.662 1.00 95.30 389 LEU X O 1
ATOM 2872 N N . LEU A 1 388 ? 41.028 38.843 8.561 1.00 87.25 390 LEU X N 1
ATOM 2873 C CA . LEU A 1 388 ? 41.797 38.399 7.398 1.00 86.43 390 LEU X CA 1
ATOM 2874 C C . LEU A 1 388 ? 43.221 38.945 7.382 1.00 80.09 390 LEU X C 1
ATOM 2875 O O . LEU A 1 388 ? 43.774 39.249 6.329 1.00 73.55 390 LEU X O 1
ATOM 2880 N N . LYS A 1 389 ? 43.807 39.045 8.568 1.00 82.12 391 LYS X N 1
ATOM 2881 C CA . LYS A 1 389 ? 45.190 39.461 8.716 1.00 83.74 391 LYS X CA 1
ATOM 2882 C C . LYS A 1 389 ? 45.987 38.273 9.245 1.00 81.49 391 LYS X C 1
ATOM 2883 O O . LYS A 1 389 ? 47.180 38.380 9.531 1.00 75.77 391 LYS X O 1
ATOM 2889 N N . ALA A 1 390 ? 45.311 37.133 9.364 1.00 82.12 392 ALA X N 1
ATOM 2890 C CA . ALA A 1 390 ? 45.939 35.918 9.876 1.00 85.15 392 ALA X CA 1
ATOM 2891 C C . ALA A 1 390 ? 45.260 34.670 9.325 1.00 89.09 392 ALA X C 1
ATOM 2892 O O . ALA A 1 390 ? 44.207 34.751 8.698 1.00 95.30 392 ALA X O 1
ATOM 2894 N N . ARG A 1 391 ? 45.868 33.515 9.569 1.00 86.41 393 ARG X N 1
ATOM 2895 C CA . ARG A 1 391 ? 45.332 32.249 9.092 1.00 89.45 393 ARG X CA 1
ATOM 2896 C C . ARG A 1 391 ? 44.411 31.647 10.136 1.00 85.12 393 ARG X C 1
ATOM 2897 O O . ARG A 1 391 ? 43.645 30.731 9.849 1.00 83.08 393 ARG X O 1
ATOM 2905 N N . LYS A 1 392 ? 44.505 32.155 11.357 1.00 82.07 394 LYS X N 1
ATOM 2906 C CA . LYS A 1 392 ? 43.766 31.582 12.467 1.00 74.91 394 LYS X CA 1
ATOM 2907 C C . LYS A 1 392 ? 43.156 32.674 13.346 1.00 72.82 394 LYS X C 1
ATOM 2908 O O . LYS A 1 392 ? 43.791 33.699 13.613 1.00 70.56 394 LYS X O 1
ATOM 2914 N N . CYS A 1 393 ? 41.921 32.448 13.784 1.00 69.03 395 CYS X N 1
ATOM 2915 C CA . CYS A 1 393 ? 41.234 33.394 14.650 1.00 68.07 395 CYS X CA 1
ATOM 2916 C C . CYS A 1 393 ? 40.721 32.703 15.910 1.00 72.77 395 CYS X C 1
ATOM 2917 O O . CYS A 1 393 ? 40.396 31.501 15.895 1.00 65.44 395 CYS X O 1
ATOM 2920 N N . ILE A 1 394 ? 40.653 33.469 16.999 1.00 68.21 396 ILE X N 1
ATOM 2921 C CA . ILE A 1 394 ? 40.116 32.979 18.264 1.00 62.33 396 ILE X CA 1
ATOM 2922 C C . ILE A 1 394 ? 39.076 33.939 18.766 1.00 59.43 396 ILE X C 1
ATOM 2923 O O . ILE A 1 394 ? 39.403 35.059 19.108 1.00 60.53 396 ILE X O 1
ATOM 2928 N N . LEU A 1 395 ? 37.823 33.494 18.797 1.00 59.29 397 LEU X N 1
ATOM 2929 C CA . LEU A 1 395 ? 36.696 34.337 19.181 1.00 52.16 397 LEU X CA 1
ATOM 2930 C C . LEU A 1 395 ? 36.315 34.082 20.631 1.00 55.80 397 LEU X C 1
ATOM 2931 O O . LEU A 1 395 ? 36.300 32.940 21.089 1.00 56.38 397 LEU X O 1
ATOM 2936 N N . ALA A 1 396 ? 35.992 35.142 21.357 1.00 57.60 398 ALA X N 1
ATOM 2937 C CA . ALA A 1 396 ? 35.611 34.987 22.751 1.00 56.46 398 ALA X CA 1
ATOM 2938 C C . ALA A 1 396 ? 34.513 35.964 23.155 1.00 61.16 398 ALA X C 1
ATOM 2939 O O . ALA A 1 396 ? 34.412 37.067 22.616 1.00 56.90 398 ALA X O 1
ATOM 2941 N N . GLY A 1 397 ? 33.685 35.535 24.103 1.00 64.10 399 GLY X N 1
ATOM 2942 C CA . GLY A 1 397 ? 32.579 36.332 24.589 1.00 62.36 399 GLY X CA 1
ATOM 2943 C C . GLY A 1 397 ? 31.352 35.501 24.937 1.00 66.96 399 GLY X C 1
ATOM 2944 O O . GLY A 1 397 ? 31.431 34.291 25.165 1.00 75.78 399 GLY X O 1
ATOM 2945 N N . ASP A 1 398 ? 30.202 36.160 24.976 1.00 59.51 400 ASP X N 1
ATOM 2946 C CA . ASP A 1 398 ? 28.966 35.486 25.319 1.00 46.38 400 ASP X CA 1
ATOM 2947 C C . ASP A 1 398 ? 27.847 35.930 24.401 1.00 48.23 400 ASP X C 1
ATOM 2948 O O . ASP A 1 398 ? 27.355 37.054 24.509 1.00 60.22 400 ASP X O 1
ATOM 2953 N N . HIS A 1 399 ? 27.455 35.052 23.487 1.00 53.77 401 HIS X N 1
ATOM 2954 C CA . HIS A 1 399 ? 26.385 35.373 22.554 1.00 60.93 401 HIS X CA 1
ATOM 2955 C C . HIS A 1 399 ? 25.022 35.162 23.187 1.00 61.59 401 HIS X C 1
ATOM 2956 O O . HIS A 1 399 ? 24.005 35.299 22.517 1.00 66.31 401 HIS X O 1
ATOM 2963 N N . LYS A 1 400 ? 25.006 34.821 24.473 1.00 57.49 402 LYS X N 1
ATOM 2964 C CA . LYS A 1 400 ? 23.762 34.768 25.237 1.00 53.14 402 LYS X CA 1
ATOM 2965 C C . LYS A 1 400 ? 23.529 36.101 25.959 1.00 61.45 402 LYS X C 1
ATOM 2966 O O . LYS A 1 400 ? 22.605 36.248 26.762 1.00 65.29 402 LYS X O 1
ATOM 2972 N N . GLN A 1 401 ? 24.386 37.074 25.676 1.00 58.02 403 GLN X N 1
ATOM 2973 C CA . GLN A 1 401 ? 24.181 38.415 26.188 1.00 52.56 403 GLN X CA 1
ATOM 2974 C C . GLN A 1 401 ? 24.011 39.353 25.010 1.00 58.72 403 GLN X C 1
ATOM 2975 O O . GLN A 1 401 ? 23.820 38.895 23.875 1.00 49.21 403 GLN X O 1
ATOM 2981 N N . LEU A 1 402 ? 24.061 40.657 25.279 1.00 63.25 404 LEU X N 1
ATOM 2982 C CA . LEU A 1 402 ? 23.641 41.655 24.298 1.00 54.96 404 LEU X CA 1
ATOM 2983 C C . LEU A 1 402 ? 24.428 41.548 23.016 1.00 54.69 404 LEU X C 1
ATOM 2984 O O . LEU A 1 402 ? 25.656 41.481 23.032 1.00 63.10 404 LEU X O 1
ATOM 2989 N N . PRO A 1 403 ? 23.711 41.523 21.892 1.00 50.70 405 PRO X N 1
ATOM 2990 C CA . PRO A 1 403 ? 24.277 41.561 20.547 1.00 53.95 405 PRO X CA 1
ATOM 2991 C C . PRO A 1 403 ? 24.672 42.987 20.183 1.00 63.40 405 PRO X C 1
ATOM 2992 O O . PRO A 1 403 ? 24.375 43.937 20.932 1.00 61.17 405 PRO X O 1
ATOM 2996 N N . PRO A 1 404 ? 25.360 43.146 19.046 1.00 71.81 406 PRO X N 1
ATOM 2997 C CA . PRO A 1 404 ? 25.760 44.496 18.646 1.00 74.39 406 PRO X CA 1
ATOM 2998 C C . PRO A 1 404 ? 24.514 45.359 18.499 1.00 74.92 406 PRO X C 1
ATOM 2999 O O . PRO A 1 404 ? 23.509 44.886 17.965 1.00 78.38 406 PRO X O 1
ATOM 3003 N N . THR A 1 405 ? 24.567 46.589 18.993 1.00 72.57 407 THR X N 1
ATOM 3004 C CA . THR A 1 405 ? 23.423 47.491 18.906 1.00 79.47 407 THR X CA 1
ATOM 3005 C C . THR A 1 405 ? 23.327 48.133 17.518 1.00 81.49 407 THR X C 1
ATOM 3006 O O . THR A 1 405 ? 24.342 48.324 16.840 1.00 80.98 407 THR X O 1
ATOM 3010 N N . THR A 1 406 ? 22.098 48.435 17.098 1.00 83.62 408 THR X N 1
ATOM 3011 C CA . THR A 1 406 ? 21.839 49.130 15.835 1.00 85.66 408 THR X CA 1
ATOM 3012 C C . THR A 1 406 ? 20.782 50.236 16.013 1.00 81.35 408 THR X C 1
ATOM 3013 O O . THR A 1 406 ? 20.115 50.317 17.053 1.00 75.64 408 THR X O 1
ATOM 3017 N N . VAL A 1 407 ? 20.648 51.096 15.006 1.00 78.30 409 VAL X N 1
ATOM 3018 C CA . VAL A 1 407 ? 19.646 52.155 15.041 1.00 79.43 409 VAL X CA 1
ATOM 3019 C C . VAL A 1 407 ? 18.451 51.708 14.213 1.00 83.10 409 VAL X C 1
ATOM 3020 O O . VAL A 1 407 ? 17.291 51.903 14.597 1.00 82.27 409 VAL X O 1
ATOM 3024 N N . SER A 1 408 ? 18.765 51.098 13.077 1.00 81.70 410 SER X N 1
ATOM 3025 C CA . SER A 1 408 ? 17.781 50.527 12.182 1.00 85.26 410 SER X CA 1
ATOM 3026 C C . SER A 1 408 ? 17.417 49.114 12.634 1.00 99.35 410 SER X C 1
ATOM 3027 O O . SER A 1 408 ? 18.076 48.143 12.261 1.00 102.03 410 SER X O 1
ATOM 3030 N N . HIS A 1 409 ? 16.370 49.014 13.448 1.00 109.02 411 HIS X N 1
ATOM 3031 C CA . HIS A 1 409 ? 15.855 47.729 13.913 1.00 109.33 411 HIS X CA 1
ATOM 3032 C C . HIS A 1 409 ? 15.578 46.785 12.742 1.00 106.05 411 HIS X C 1
ATOM 3033 O O . HIS A 1 409 ? 15.958 45.614 12.772 1.00 104.21 411 HIS X O 1
ATOM 3040 N N . LYS A 1 410 ? 14.922 47.299 11.707 1.00 103.92 412 LYS X N 1
ATOM 3041 C CA . LYS A 1 410 ? 14.628 46.496 10.529 1.00 107.28 412 LYS X CA 1
ATOM 3042 C C . LYS A 1 410 ? 15.902 45.936 9.879 1.00 111.67 412 LYS X C 1
ATOM 3043 O O . LYS A 1 410 ? 15.861 44.903 9.209 1.00 119.28 412 LYS X O 1
ATOM 3049 N N . ALA A 1 411 ? 17.029 46.612 10.084 1.00 103.18 413 ALA X N 1
ATOM 3050 C CA . ALA A 1 411 ? 18.318 46.104 9.619 1.00 98.77 413 ALA X CA 1
ATOM 3051 C C . ALA A 1 411 ? 18.809 44.985 10.538 1.00 96.60 413 ALA X C 1
ATOM 3052 O O . ALA A 1 411 ? 19.321 43.958 10.078 1.00 94.75 413 ALA X O 1
ATOM 3054 N N . ALA A 1 412 ? 18.643 45.200 11.842 1.00 93.63 414 ALA X N 1
ATOM 3055 C CA . ALA A 1 412 ? 19.028 44.228 12.861 1.00 86.21 414 ALA X CA 1
ATOM 3056 C C . ALA A 1 412 ? 18.417 42.855 12.590 1.00 85.80 414 ALA X C 1
ATOM 3057 O O . ALA A 1 412 ? 19.131 41.857 12.451 1.00 85.97 414 ALA X O 1
ATOM 3059 N N . LEU A 1 413 ? 17.091 42.816 12.516 1.00 90.97 415 LEU X N 1
ATOM 3060 C CA . LEU A 1 413 ? 16.374 41.588 12.203 1.00 98.47 415 LEU X CA 1
ATOM 3061 C C . LEU A 1 413 ? 16.958 40.968 10.950 1.00 104.37 415 LEU X C 1
ATOM 3062 O O . LEU A 1 413 ? 17.259 39.773 10.906 1.00 106.39 415 LEU X O 1
ATOM 3067 N N . ALA A 1 414 ? 17.122 41.805 9.934 1.00 104.04 416 ALA X N 1
ATOM 3068 C CA . ALA A 1 414 ? 17.656 41.375 8.654 1.00 102.15 416 ALA X CA 1
ATOM 3069 C C . ALA A 1 414 ? 18.961 40.593 8.806 1.00 96.17 416 ALA X C 1
ATOM 3070 O O . ALA A 1 414 ? 19.376 39.892 7.883 1.00 95.07 416 ALA X O 1
ATOM 3072 N N . GLY A 1 415 ? 19.604 40.712 9.965 1.00 89.55 417 GLY X N 1
ATOM 3073 C CA . GLY A 1 415 ? 20.759 39.885 10.262 1.00 91.09 417 GLY X CA 1
ATOM 3074 C C . GLY A 1 415 ? 21.945 40.644 10.812 1.00 88.59 417 GLY X C 1
ATOM 3075 O O . GLY A 1 415 ? 23.025 40.084 11.018 1.00 86.26 417 GLY X O 1
ATOM 3076 N N . LEU A 1 416 ? 21.742 41.931 11.056 1.00 86.67 418 LEU X N 1
ATOM 3077 C CA . LEU A 1 416 ? 22.786 42.778 11.612 1.00 81.24 418 LEU X CA 1
ATOM 3078 C C . LEU A 1 416 ? 23.004 42.470 13.095 1.00 80.17 418 LEU X C 1
ATOM 3079 O O . LEU A 1 416 ? 24.079 42.718 13.637 1.00 75.43 418 LEU X O 1
ATOM 3084 N N . SER A 1 417 ? 21.969 41.939 13.742 1.00 84.88 419 SER X N 1
ATOM 3085 C CA . SER A 1 417 ? 22.051 41.493 15.132 1.00 79.48 419 SER X CA 1
ATOM 3086 C C . SER A 1 417 ? 22.918 40.243 15.261 1.00 74.33 419 SER X C 1
ATOM 3087 O O . SER A 1 417 ? 23.425 39.930 16.338 1.00 70.97 419 SER X O 1
ATOM 3090 N N . LEU A 1 418 ? 23.075 39.524 14.158 1.00 74.40 420 LEU X N 1
ATOM 3091 C CA . LEU A 1 418 ? 23.752 38.241 14.190 1.00 75.06 420 LEU X CA 1
ATOM 3092 C C . LEU A 1 418 ? 25.259 38.424 14.131 1.00 74.03 420 LEU X C 1
ATOM 3093 O O . LEU A 1 418 ? 25.800 38.752 13.080 1.00 73.04 420 LEU X O 1
ATOM 3098 N N . SER A 1 419 ? 25.931 38.213 15.262 1.00 72.60 421 SER X N 1
ATOM 3099 C CA . SER A 1 419 ? 27.384 38.349 15.330 1.00 67.56 421 SER X CA 1
ATOM 3100 C C . SER A 1 419 ? 28.088 37.109 14.783 1.00 74.35 421 SER X C 1
ATOM 3101 O O . SER A 1 419 ? 27.467 36.063 14.596 1.00 81.46 421 SER X O 1
ATOM 3104 N N . LEU A 1 420 ? 29.385 37.229 14.516 1.00 78.49 422 LEU X N 1
ATOM 3105 C CA . LEU A 1 420 ? 30.156 36.113 13.972 1.00 75.12 422 LEU X CA 1
ATOM 3106 C C . LEU A 1 420 ? 30.117 34.941 14.936 1.00 71.05 422 LEU X C 1
ATOM 3107 O O . LEU A 1 420 ? 29.723 33.838 14.580 1.00 67.67 422 LEU X O 1
ATOM 3112 N N . MET A 1 421 ? 30.523 35.205 16.170 1.00 69.85 423 MET X N 1
ATOM 3113 C CA . MET A 1 421 ? 30.578 34.181 17.202 1.00 60.39 423 MET X CA 1
ATOM 3114 C C . MET A 1 421 ? 29.252 33.430 17.359 1.00 61.45 423 MET X C 1
ATOM 3115 O O . MET A 1 421 ? 29.235 32.202 17.309 1.00 74.10 423 MET X O 1
ATOM 3120 N N . GLU A 1 422 ? 28.145 34.147 17.526 1.00 55.46 424 GLU X N 1
ATOM 3121 C CA . GLU A 1 422 ? 26.857 33.470 17.711 1.00 67.83 424 GLU X CA 1
ATOM 3122 C C . GLU A 1 422 ? 26.538 32.475 16.598 1.00 74.08 424 GLU X C 1
ATOM 3123 O O . GLU A 1 422 ? 26.343 31.289 16.862 1.00 81.77 424 GLU X O 1
ATOM 3129 N N . ARG A 1 423 ? 26.481 32.950 15.358 1.00 68.44 425 ARG X N 1
ATOM 3130 C CA . ARG A 1 423 ? 26.152 32.062 14.246 1.00 74.01 425 ARG X CA 1
ATOM 3131 C C . ARG A 1 423 ? 27.069 30.824 14.197 1.00 74.47 425 ARG X C 1
ATOM 3132 O O . ARG A 1 423 ? 26.590 29.694 14.133 1.00 73.92 425 ARG X O 1
ATOM 3140 N N . LEU A 1 424 ? 28.376 31.043 14.274 1.00 69.69 426 LEU X N 1
ATOM 3141 C CA . LEU A 1 424 ? 29.341 29.953 14.280 1.00 71.87 426 LEU X CA 1
ATOM 3142 C C . LEU A 1 424 ? 29.132 28.997 15.445 1.00 70.39 426 LEU X C 1
ATOM 3143 O O . LEU A 1 424 ? 29.399 27.812 15.329 1.00 72.78 426 LEU X O 1
ATOM 3148 N N . ALA A 1 425 ? 28.678 29.514 16.577 1.00 73.72 427 ALA X N 1
ATOM 3149 C CA . ALA A 1 425 ? 28.435 28.656 17.728 1.00 71.95 427 ALA X CA 1
ATOM 3150 C C . ALA A 1 425 ? 27.231 27.762 17.480 1.00 74.75 427 ALA X C 1
ATOM 3151 O O . ALA A 1 425 ? 27.335 26.545 17.590 1.00 82.51 427 ALA X O 1
ATOM 3153 N N . GLU A 1 426 ? 26.092 28.357 17.142 1.00 73.20 428 GLU X N 1
ATOM 3154 C CA . GLU A 1 426 ? 24.903 27.565 16.847 1.00 86.40 428 GLU X CA 1
ATOM 3155 C C . GLU A 1 426 ? 25.242 26.610 15.713 1.00 93.91 428 GLU X C 1
ATOM 3156 O O . GLU A 1 426 ? 24.931 25.415 15.756 1.00 94.96 428 GLU X O 1
ATOM 3162 N N . GLU A 1 427 ? 25.900 27.166 14.705 1.00 98.07 429 GLU X N 1
ATOM 3163 C CA . GLU A 1 427 ? 26.456 26.411 13.591 1.00 100.11 429 GLU X CA 1
ATOM 3164 C C . GLU A 1 427 ? 27.269 25.192 14.039 1.00 93.10 429 GLU X C 1
ATOM 3165 O O . GLU A 1 427 ? 26.825 24.060 13.881 1.00 89.97 429 GLU X O 1
ATOM 3171 N N . TYR A 1 428 ? 28.453 25.429 14.601 1.00 88.52 430 TYR X N 1
ATOM 3172 C CA . TYR A 1 428 ? 29.403 24.350 14.874 1.00 86.43 430 TYR X CA 1
ATOM 3173 C C . TYR A 1 428 ? 29.332 23.738 16.278 1.00 82.27 430 TYR X C 1
ATOM 3174 O O . TYR A 1 428 ? 29.854 22.643 16.495 1.00 82.15 430 TYR X O 1
ATOM 3183 N N . GLY A 1 429 ? 28.715 24.434 17.230 1.00 70.27 431 GLY X N 1
ATOM 3184 C CA . GLY A 1 429 ? 28.644 23.936 18.594 1.00 64.74 431 GLY X CA 1
ATOM 3185 C C . GLY A 1 429 ? 30.006 23.528 19.145 1.00 72.09 431 GLY X C 1
ATOM 3186 O O . GLY A 1 429 ? 30.950 24.319 19.105 1.00 72.33 431 GLY X O 1
ATOM 3187 N N . ALA A 1 430 ? 30.117 22.292 19.638 1.00 69.41 432 ALA X N 1
ATOM 3188 C CA . ALA A 1 430 ? 31.315 21.844 20.359 1.00 65.59 432 ALA X CA 1
ATOM 3189 C C . ALA A 1 430 ? 32.446 21.360 19.445 1.00 72.55 432 ALA X C 1
ATOM 3190 O O . ALA A 1 430 ? 33.513 20.946 19.917 1.00 63.73 432 ALA X O 1
ATOM 3192 N N . ARG A 1 431 ? 32.213 21.416 18.136 1.00 81.04 433 ARG X N 1
ATOM 3193 C CA . ARG A 1 431 ? 33.281 21.191 17.165 1.00 86.88 433 ARG X CA 1
ATOM 3194 C C . ARG A 1 431 ? 34.31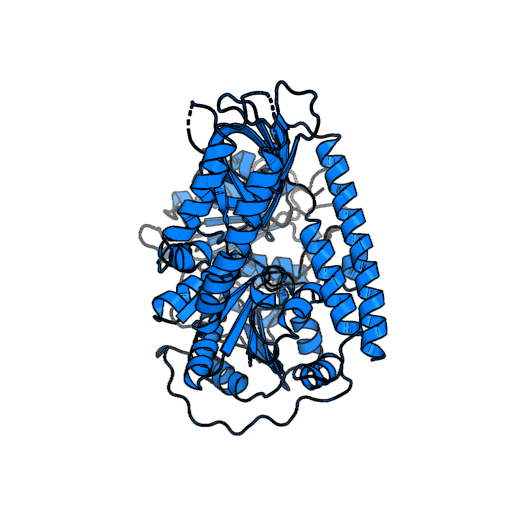9 22.305 17.279 1.00 87.71 433 ARG X C 1
ATOM 3195 O O . ARG A 1 431 ? 35.399 22.244 16.684 1.00 92.49 433 ARG X O 1
ATOM 3203 N N . VAL A 1 432 ? 33.980 23.327 18.053 1.00 85.07 434 VAL X N 1
ATOM 3204 C CA . VAL A 1 432 ? 34.720 24.574 18.019 1.00 78.48 434 VAL X CA 1
ATOM 3205 C C . VAL A 1 432 ? 34.567 25.373 19.307 1.00 75.08 434 VAL X C 1
ATOM 3206 O O . VAL A 1 432 ? 35.518 26.012 19.748 1.00 81.25 434 VAL X O 1
ATOM 3210 N N . VAL A 1 433 ? 33.380 25.331 19.911 1.00 65.48 435 VAL X N 1
ATOM 3211 C CA . VAL A 1 433 ? 33.116 26.076 21.142 1.00 62.97 435 VAL X CA 1
ATOM 3212 C C . VAL A 1 433 ? 33.515 25.332 22.416 1.00 63.38 435 VAL X C 1
ATOM 3213 O O . VAL A 1 433 ? 33.184 24.161 22.599 1.00 73.99 435 VAL X O 1
ATOM 3217 N N . ARG A 1 434 ? 34.225 26.032 23.293 1.00 55.45 436 ARG X N 1
ATOM 3218 C CA . ARG A 1 434 ? 34.395 25.603 24.671 1.00 52.59 436 ARG X CA 1
ATOM 3219 C C . ARG A 1 434 ? 33.813 26.674 25.575 1.00 58.58 436 ARG X C 1
ATOM 3220 O O . ARG A 1 434 ? 34.067 27.866 25.384 1.00 58.90 436 ARG X O 1
ATOM 3228 N N . THR A 1 435 ? 33.032 26.247 26.559 1.00 60.32 437 THR X N 1
ATOM 3229 C CA . THR A 1 435 ? 32.368 27.177 27.449 1.00 59.39 437 THR X CA 1
ATOM 3230 C C . THR A 1 435 ? 32.914 27.035 28.875 1.00 57.39 437 THR X C 1
ATOM 3231 O O . THR A 1 435 ? 33.185 25.933 29.336 1.00 60.78 437 THR X O 1
ATOM 3235 N N . LEU A 1 436 ? 33.134 28.157 29.547 1.00 55.22 438 LEU X N 1
ATOM 3236 C CA . LEU A 1 436 ? 33.559 28.135 30.942 1.00 52.57 438 LEU X CA 1
ATOM 3237 C C . LEU A 1 436 ? 32.328 27.849 31.773 1.00 56.16 438 LEU X C 1
ATOM 3238 O O . LEU A 1 436 ? 31.217 28.135 31.330 1.00 59.88 438 LEU X O 1
ATOM 3243 N N . THR A 1 437 ? 32.499 27.281 32.965 1.00 51.03 439 THR X N 1
ATOM 3244 C CA . THR A 1 437 ? 31.336 26.805 33.716 1.00 49.24 439 THR X CA 1
ATOM 3245 C C . THR A 1 437 ? 31.357 27.158 35.182 1.00 49.15 439 THR X C 1
ATOM 3246 O O . THR A 1 437 ? 30.343 27.035 35.865 1.00 55.70 439 THR X O 1
ATOM 3250 N N . VAL A 1 438 ? 32.514 27.549 35.692 1.00 46.78 440 VAL X N 1
ATOM 3251 C CA . VAL A 1 438 ? 32.567 27.976 37.081 1.00 52.75 440 VAL X CA 1
ATOM 3252 C C . VAL A 1 438 ? 32.507 29.518 37.145 1.00 52.03 440 VAL X C 1
ATOM 3253 O O . VAL A 1 438 ? 33.279 30.220 36.487 1.00 43.18 440 VAL X O 1
ATOM 3257 N N . GLN A 1 439 ? 31.572 30.042 37.924 1.00 47.00 441 GLN X N 1
ATOM 3258 C CA . GLN A 1 439 ? 31.390 31.476 37.984 1.00 44.13 441 GLN X CA 1
ATOM 3259 C C . GLN A 1 439 ? 31.744 32.024 39.360 1.00 52.99 441 GLN X C 1
ATOM 3260 O O . GLN A 1 439 ? 31.544 31.350 40.380 1.00 43.46 441 GLN X O 1
ATOM 3266 N N . TYR A 1 440 ? 32.286 33.248 39.376 1.00 39.38 442 TYR X N 1
ATOM 3267 C CA . TYR A 1 440 ? 32.823 33.816 40.608 1.00 45.65 442 TYR X CA 1
ATOM 3268 C C . TYR A 1 440 ? 32.134 35.091 41.093 1.00 46.11 442 TYR X C 1
ATOM 3269 O O . TYR A 1 440 ? 32.728 35.867 41.834 1.00 52.51 442 TYR X O 1
ATOM 3278 N N . ARG A 1 441 ? 30.882 35.289 40.701 1.00 45.07 443 ARG X N 1
ATOM 3279 C CA . ARG A 1 441 ? 30.158 36.515 41.008 1.00 43.13 443 ARG X CA 1
ATOM 3280 C C . ARG A 1 441 ? 28.929 36.301 41.904 1.00 53.66 443 ARG X C 1
ATOM 3281 O O . ARG A 1 441 ? 28.801 36.932 42.972 1.00 49.48 443 ARG X O 1
ATOM 3289 N N . MET A 1 442 ? 28.046 35.398 41.466 1.00 50.57 444 MET X N 1
ATOM 3290 C CA . MET A 1 442 ? 26.689 35.281 42.012 1.00 41.97 444 MET X CA 1
ATOM 3291 C C . MET A 1 442 ? 26.457 34.212 43.059 1.00 36.65 444 MET X C 1
ATOM 3292 O O . MET A 1 442 ? 26.997 33.108 42.983 1.00 53.05 444 MET X O 1
ATOM 3297 N N . HIS A 1 443 ? 25.611 34.548 44.023 1.00 32.67 445 HIS X N 1
ATOM 3298 C CA . HIS A 1 443 ? 24.949 33.554 44.862 1.00 43.25 445 HIS X CA 1
ATOM 3299 C C . HIS A 1 443 ? 24.316 32.446 43.988 1.00 46.96 445 HIS X C 1
ATOM 3300 O O . HIS A 1 443 ? 23.725 32.726 42.939 1.00 50.11 445 HIS X O 1
ATOM 3307 N N . GLN A 1 444 ? 24.456 31.194 44.415 1.00 44.37 446 GLN X N 1
ATOM 3308 C CA . GLN A 1 444 ? 23.958 30.043 43.658 1.00 39.65 446 GLN X CA 1
ATOM 3309 C C . GLN A 1 444 ? 22.495 30.195 43.209 1.00 42.32 446 GLN X C 1
ATOM 3310 O O . GLN A 1 444 ? 22.120 29.803 42.096 1.00 43.07 446 GLN X O 1
ATOM 3316 N N . ALA A 1 445 ? 21.663 30.756 44.081 1.00 35.95 447 ALA X N 1
ATOM 3317 C CA . ALA A 1 445 ? 20.270 31.024 43.724 1.00 38.56 447 ALA X CA 1
ATOM 3318 C C . ALA A 1 445 ? 20.092 32.014 42.555 1.00 44.46 447 ALA X C 1
ATOM 3319 O O . ALA A 1 445 ? 19.132 31.903 41.791 1.00 43.11 447 ALA X O 1
ATOM 3321 N N . ILE A 1 446 ? 21.005 32.974 42.409 1.00 39.06 448 ILE X N 1
ATOM 3322 C CA . ILE A 1 446 ? 20.939 33.891 41.273 1.00 36.49 448 ILE X CA 1
ATOM 3323 C C . ILE A 1 446 ? 21.455 33.175 40.016 1.00 39.81 448 ILE X C 1
ATOM 3324 O O . ILE A 1 446 ? 20.771 33.124 38.977 1.00 33.67 448 ILE X O 1
ATOM 3329 N N . MET A 1 447 ? 22.655 32.606 40.138 1.00 38.12 449 MET X N 1
ATOM 3330 C CA . MET A 1 447 ? 23.278 31.801 39.082 1.00 32.93 449 MET X CA 1
ATOM 3331 C C . MET A 1 447 ? 22.329 30.768 38.493 1.00 43.27 449 MET X C 1
ATOM 3332 O O . MET A 1 447 ? 22.241 30.617 37.270 1.00 47.15 449 MET X O 1
ATOM 3337 N N . ARG A 1 448 ? 21.627 30.056 39.372 1.00 44.90 450 ARG X N 1
ATOM 3338 C CA . ARG A 1 448 ? 20.854 28.878 38.978 1.00 46.11 450 ARG X CA 1
ATOM 3339 C C . ARG A 1 448 ? 19.790 29.204 37.937 1.00 49.51 450 ARG X C 1
ATOM 3340 O O . ARG A 1 448 ? 19.554 28.417 37.013 1.00 53.77 450 ARG X O 1
ATOM 3348 N N . TRP A 1 449 ? 19.143 30.358 38.091 1.00 44.87 451 TRP X N 1
ATOM 3349 C CA . TRP A 1 449 ? 18.165 30.808 37.103 1.00 41.33 451 TRP X CA 1
ATOM 3350 C C . TRP A 1 449 ? 18.778 31.051 35.731 1.00 44.54 451 TRP X C 1
ATOM 3351 O O . TRP A 1 449 ? 18.191 30.690 34.717 1.00 51.92 451 TRP X O 1
ATOM 3362 N N . ALA A 1 450 ? 19.939 31.698 35.692 1.00 36.66 452 ALA X N 1
ATOM 3363 C CA . ALA A 1 450 ? 20.582 31.962 34.413 1.00 40.33 452 ALA X CA 1
ATOM 3364 C C . ALA A 1 450 ? 21.191 30.669 33.864 1.00 41.51 452 ALA X C 1
ATOM 3365 O O . ALA A 1 450 ? 21.091 30.376 32.674 1.00 45.18 452 ALA X O 1
ATOM 3367 N N . SER A 1 451 ? 21.834 29.907 34.741 1.00 32.03 453 SER X N 1
ATOM 3368 C CA . SER A 1 451 ? 22.365 28.601 34.372 1.00 36.16 453 SER X CA 1
ATOM 3369 C C . SER A 1 451 ? 21.357 27.791 33.584 1.00 42.52 453 SER X C 1
ATOM 3370 O O . SER A 1 451 ? 21.658 27.291 32.506 1.00 41.56 453 SER X O 1
ATOM 3373 N N . ASP A 1 452 ? 20.148 27.677 34.114 1.00 42.23 454 ASP X N 1
ATOM 3374 C CA . ASP A 1 452 ? 19.181 26.773 33.521 1.00 50.33 454 ASP X CA 1
ATOM 3375 C C . ASP A 1 452 ? 18.448 27.371 32.332 1.00 53.91 454 ASP X C 1
ATOM 3376 O O . ASP A 1 452 ? 18.148 26.676 31.368 1.00 57.23 454 ASP X O 1
ATOM 3381 N N . THR A 1 453 ? 18.144 28.657 32.381 1.00 53.21 455 THR X N 1
ATOM 3382 C CA . THR A 1 453 ? 17.349 29.197 31.293 1.00 51.46 455 THR X CA 1
ATOM 3383 C C . THR A 1 453 ? 18.225 29.564 30.119 1.00 52.35 455 THR X C 1
ATOM 3384 O O . THR A 1 453 ? 17.771 29.606 28.981 1.00 60.18 455 THR X O 1
ATOM 3388 N N . MET A 1 454 ? 19.501 29.793 30.382 1.00 49.42 456 MET X N 1
ATOM 3389 C CA . MET A 1 454 ? 20.349 30.332 29.337 1.00 50.92 456 MET X CA 1
ATOM 3390 C C . MET A 1 454 ? 21.562 29.470 29.012 1.00 49.35 456 MET X C 1
ATOM 3391 O O . MET A 1 454 ? 22.013 29.417 27.871 1.00 53.50 456 MET X O 1
ATOM 3396 N N . TYR A 1 455 ? 22.086 28.785 30.015 1.00 50.79 457 TYR X N 1
ATOM 3397 C CA . TYR A 1 455 ? 23.352 28.088 29.853 1.00 44.22 457 TYR X CA 1
ATOM 3398 C C . TYR A 1 455 ? 23.274 26.574 30.133 1.00 47.61 457 TYR X C 1
ATOM 3399 O O . TYR A 1 455 ? 24.233 25.973 30.630 1.00 44.98 457 TYR X O 1
ATOM 3408 N N . LEU A 1 456 ? 22.122 25.978 29.817 1.00 54.78 458 LEU X N 1
ATOM 3409 C CA . LEU A 1 456 ? 21.905 24.531 29.911 1.00 50.48 458 LEU X CA 1
ATOM 3410 C C . LEU A 1 456 ? 22.263 23.904 31.248 1.00 45.02 458 LEU X C 1
ATOM 3411 O O . LEU A 1 456 ? 22.651 22.748 31.284 1.00 56.17 458 LEU X O 1
ATOM 3416 N N . GLY A 1 457 ? 22.157 24.657 32.334 1.00 36.46 459 GLY X N 1
ATOM 3417 C CA . GLY A 1 457 ? 22.351 24.128 33.677 1.00 42.54 459 GLY X CA 1
ATOM 3418 C C . GLY A 1 457 ? 23.790 23.776 33.970 1.00 51.26 459 GLY X C 1
ATOM 3419 O O . GLY A 1 457 ? 24.118 23.089 34.950 1.00 50.29 459 GLY X O 1
ATOM 3420 N N . GLN A 1 458 ? 24.670 24.256 33.106 1.00 54.09 460 GLN X N 1
ATOM 3421 C CA . GLN A 1 458 ? 26.072 23.885 33.204 1.00 56.55 460 GLN X CA 1
ATOM 3422 C C . GLN A 1 458 ? 26.844 24.701 34.266 1.00 55.09 460 GLN X C 1
ATOM 3423 O O . GLN A 1 458 ? 27.820 24.218 34.836 1.00 60.93 460 GLN X O 1
ATOM 3429 N N . LEU A 1 459 ? 26.397 25.919 34.557 1.00 43.30 461 LEU X N 1
ATOM 3430 C CA . LEU A 1 459 ? 27.128 26.754 35.507 1.00 44.37 461 LEU X CA 1
ATOM 3431 C C . LEU A 1 459 ? 27.177 26.194 36.918 1.00 44.46 461 LEU X C 1
ATOM 3432 O O . LEU A 1 459 ? 26.280 25.483 37.359 1.00 49.95 461 LEU X O 1
ATOM 3437 N N . THR A 1 460 ? 28.239 26.573 37.614 1.00 41.07 462 THR X N 1
ATOM 3438 C CA . THR A 1 460 ? 28.579 26.090 38.934 1.00 31.47 462 THR X CA 1
ATOM 3439 C C . THR A 1 460 ? 29.144 27.289 39.658 1.00 38.57 462 THR X C 1
ATOM 3440 O O . THR A 1 460 ? 29.776 28.151 39.049 1.00 38.25 462 THR X O 1
ATOM 3444 N N . ALA A 1 461 ? 28.921 27.351 40.958 1.00 43.17 463 ALA X N 1
ATOM 3445 C CA . ALA A 1 461 ? 29.271 28.537 41.703 1.00 44.08 463 ALA X CA 1
ATOM 3446 C C . ALA A 1 461 ? 30.513 28.267 42.509 1.00 51.19 463 ALA X C 1
ATOM 3447 O O . ALA A 1 461 ? 30.542 27.362 43.363 1.00 52.28 463 ALA X O 1
ATOM 3449 N N . HIS A 1 462 ? 31.552 29.040 42.236 1.00 47.71 464 HIS X N 1
ATOM 3450 C CA . HIS A 1 462 ? 32.730 28.943 43.056 1.00 37.29 464 HIS X CA 1
ATOM 3451 C C . HIS A 1 462 ? 32.297 29.118 44.501 1.00 37.92 464 HIS X C 1
ATOM 3452 O O . HIS A 1 462 ? 31.345 29.829 44.797 1.00 46.21 464 HIS X O 1
ATOM 3459 N N . SER A 1 463 ? 33.001 28.476 45.409 1.00 44.46 465 SER X N 1
ATOM 3460 C CA . SER A 1 463 ? 32.586 28.451 46.802 1.00 47.67 465 SER X CA 1
ATOM 3461 C C . SER A 1 463 ? 32.686 29.813 47.483 1.00 48.62 465 SER X C 1
ATOM 3462 O O . SER A 1 463 ? 32.131 30.021 48.561 1.00 51.15 465 SER X O 1
ATOM 3465 N N . SER A 1 464 ? 33.423 30.731 46.870 1.00 53.51 466 SER X N 1
ATOM 3466 C CA . SER A 1 464 ? 33.640 32.054 47.456 1.00 49.17 466 SER X CA 1
ATOM 3467 C C . SER A 1 464 ? 32.483 33.026 47.178 1.00 55.16 466 SER X C 1
ATOM 3468 O O . SER A 1 464 ? 32.411 34.083 47.789 1.00 59.01 466 SER X O 1
ATOM 3471 N N . VAL A 1 465 ? 31.582 32.675 46.264 1.00 47.79 467 VAL X N 1
ATOM 3472 C CA . VAL A 1 465 ? 30.423 33.521 46.007 1.00 38.92 467 VAL X CA 1
ATOM 3473 C C . VAL A 1 465 ? 29.094 32.842 46.310 1.00 50.26 467 VAL X C 1
ATOM 3474 O O . VAL A 1 465 ? 28.168 33.492 46.813 1.00 57.20 467 VAL X O 1
ATOM 3478 N N . ALA A 1 466 ? 28.981 31.552 45.986 1.00 54.23 468 ALA X N 1
ATOM 3479 C CA . ALA A 1 466 ? 27.829 30.759 46.433 1.00 53.68 468 ALA X CA 1
ATOM 3480 C C . ALA A 1 466 ? 27.611 31.173 47.869 1.00 53.75 468 ALA X C 1
ATOM 3481 O O . ALA A 1 466 ? 28.575 31.527 48.559 1.00 69.62 468 ALA X O 1
ATOM 3483 N N . ARG A 1 467 ? 26.379 31.161 48.340 1.00 40.50 469 ARG X N 1
ATOM 3484 C CA . ARG A 1 467 ? 26.148 31.528 49.750 1.00 54.61 469 ARG X CA 1
ATOM 3485 C C . ARG A 1 467 ? 26.296 33.011 50.203 1.00 50.91 469 ARG X C 1
ATOM 3486 O O .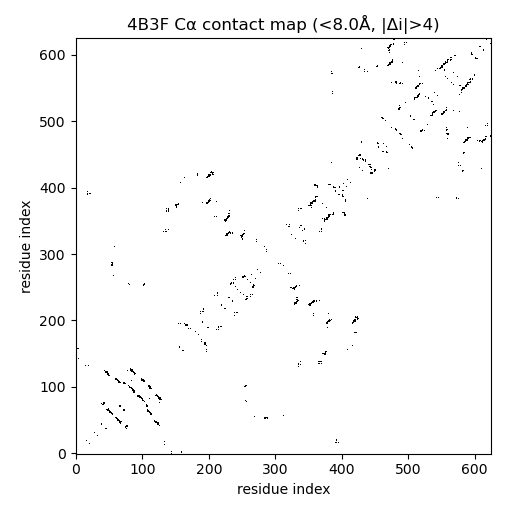 ARG A 1 467 ? 25.749 33.370 51.259 1.00 47.32 469 ARG X O 1
ATOM 3494 N N . HIS A 1 468 ? 27.037 33.864 49.480 1.00 41.68 470 HIS X N 1
ATOM 3495 C CA . HIS A 1 468 ? 27.265 35.217 50.029 1.00 38.07 470 HIS X CA 1
ATOM 3496 C C . HIS A 1 468 ? 26.034 36.133 49.993 1.00 45.60 470 HIS X C 1
ATOM 3497 O O . HIS A 1 468 ? 25.316 36.201 48.992 1.00 51.40 470 HIS X O 1
ATOM 3504 N N . LEU A 1 469 ? 25.775 36.795 51.119 1.00 47.95 471 LEU X N 1
ATOM 3505 C CA . LEU A 1 469 ? 24.617 37.676 51.254 1.00 44.95 471 LEU X CA 1
ATOM 3506 C C . LEU A 1 469 ? 25.062 39.085 51.609 1.00 50.21 471 LEU X C 1
ATOM 3507 O O . LEU A 1 469 ? 26.251 39.348 51.825 1.00 46.02 471 LEU X O 1
ATOM 3512 N N . LEU A 1 470 ? 24.099 39.993 51.643 1.00 50.61 472 LEU X N 1
ATOM 3513 C CA . LEU A 1 470 ? 24.373 41.383 51.929 1.00 40.40 472 LEU X CA 1
ATOM 3514 C C . LEU A 1 470 ? 24.685 41.542 53.410 1.00 42.52 472 LEU X C 1
ATOM 3515 O O . LEU A 1 470 ? 25.488 42.382 53.783 1.00 41.54 472 LEU X O 1
ATOM 3520 N N . ARG A 1 471 ? 24.042 40.743 54.260 1.00 51.02 473 ARG X N 1
ATOM 3521 C CA . ARG A 1 471 ? 24.329 40.786 55.698 1.00 51.88 473 ARG X CA 1
ATOM 3522 C C . ARG A 1 471 ? 25.766 40.350 56.028 1.00 55.30 473 ARG X C 1
ATOM 3523 O O . ARG A 1 471 ? 26.253 40.632 57.123 1.00 54.07 473 ARG X O 1
ATOM 3531 N N . ASP A 1 472 ? 26.435 39.674 55.088 1.00 54.21 474 ASP X N 1
ATOM 3532 C CA . ASP A 1 472 ? 27.831 39.233 55.280 1.00 57.95 474 ASP X CA 1
ATOM 3533 C C . ASP A 1 472 ? 28.784 40.422 55.151 1.00 61.60 474 ASP X C 1
ATOM 3534 O O . ASP A 1 472 ? 29.916 40.405 55.662 1.00 57.43 474 ASP X O 1
ATOM 3539 N N . LEU A 1 473 ? 28.309 41.443 54.445 1.00 59.53 475 LEU X N 1
ATOM 3540 C CA . LEU A 1 473 ? 29.073 42.647 54.183 1.00 48.78 475 LEU X CA 1
ATOM 3541 C C . LEU A 1 473 ? 29.393 43.360 55.487 1.00 49.60 475 LEU X C 1
ATOM 3542 O O . LEU A 1 473 ? 28.592 43.359 56.419 1.00 46.94 475 LEU X O 1
ATOM 3547 N N . PRO A 1 474 ? 30.601 43.921 55.574 1.00 52.59 476 PRO X N 1
ATOM 3548 C CA . PRO A 1 474 ? 31.055 44.681 56.744 1.00 57.31 476 PRO X CA 1
ATOM 3549 C C . PRO A 1 474 ? 30.179 45.899 56.958 1.00 53.32 476 PRO X C 1
ATOM 3550 O O . PRO A 1 474 ? 30.005 46.703 56.029 1.00 50.12 476 PRO X O 1
ATOM 3554 N N . GLY A 1 475 ? 29.626 46.033 58.157 1.00 57.03 477 GLY X N 1
ATOM 3555 C CA . GLY A 1 475 ? 28.789 47.181 58.471 1.00 55.86 477 GLY X CA 1
ATOM 3556 C C . GLY A 1 475 ? 27.325 47.018 58.097 1.00 56.78 477 GLY X C 1
ATOM 3557 O O . GLY A 1 475 ? 26.491 47.833 58.498 1.00 57.44 477 GLY X O 1
ATOM 3558 N N . VAL A 1 476 ? 27.005 45.970 57.336 1.00 52.02 478 VAL X N 1
ATOM 3559 C CA . VAL A 1 476 ? 25.624 45.699 56.956 1.00 47.64 478 VAL X CA 1
ATOM 3560 C C . VAL A 1 476 ? 24.919 44.829 57.996 1.00 52.19 478 VAL X C 1
ATOM 3561 O O . VAL A 1 476 ? 25.426 43.791 58.388 1.00 67.76 478 VAL X O 1
ATOM 3565 N N . ALA A 1 477 ? 23.753 45.279 58.446 1.00 49.71 479 ALA X N 1
ATOM 3566 C CA . ALA A 1 477 ? 22.992 44.610 59.494 1.00 48.54 479 ALA X CA 1
ATOM 3567 C C . ALA A 1 477 ? 22.144 43.539 58.868 1.00 48.71 479 ALA X C 1
ATOM 3568 O O . ALA A 1 477 ? 21.878 43.586 57.666 1.00 54.89 479 ALA X O 1
ATOM 3570 N N . ALA A 1 478 ? 21.696 42.590 59.684 1.00 45.42 480 ALA X N 1
ATOM 3571 C CA . ALA A 1 478 ? 20.873 41.486 59.181 1.00 51.75 480 ALA X CA 1
ATOM 3572 C C . ALA A 1 478 ? 19.385 41.822 59.245 1.00 57.27 480 ALA X C 1
ATOM 3573 O O . ALA A 1 478 ? 18.848 42.188 60.288 1.00 60.62 480 ALA X O 1
ATOM 3575 N N . THR A 1 479 ? 18.727 41.633 58.112 1.00 56.88 481 THR X N 1
ATOM 3576 C CA . THR A 1 479 ? 17.474 42.280 57.814 1.00 50.88 481 THR X CA 1
ATOM 3577 C C . THR A 1 479 ? 16.655 41.318 56.942 1.00 53.73 481 THR X C 1
ATOM 3578 O O . THR A 1 479 ? 17.171 40.316 56.453 1.00 55.04 481 THR X O 1
ATOM 3582 N N . GLU A 1 480 ? 15.378 41.591 56.751 1.00 60.87 482 GLU X N 1
ATOM 3583 C CA . GLU A 1 480 ? 14.614 40.795 55.808 1.00 53.85 482 GLU X CA 1
ATOM 3584 C C . GLU A 1 480 ? 15.069 41.057 54.379 1.00 50.76 482 GLU X C 1
ATOM 3585 O O . GLU A 1 480 ? 14.812 40.270 53.487 1.00 59.20 482 GLU X O 1
ATOM 3591 N N . GLU A 1 481 ? 15.750 42.166 54.153 1.00 57.74 483 GLU X N 1
ATOM 3592 C CA . GLU A 1 481 ? 16.202 42.487 52.815 1.00 53.67 483 GLU X CA 1
ATOM 3593 C C . GLU A 1 481 ? 17.636 42.032 52.605 1.00 51.02 483 GLU X C 1
ATOM 3594 O O . GLU A 1 481 ? 17.979 41.497 51.550 1.00 56.62 483 GLU X O 1
ATOM 3600 N N . THR A 1 482 ? 18.471 42.194 53.622 1.00 50.34 484 THR X N 1
ATOM 3601 C CA . THR A 1 482 ? 19.881 41.835 53.470 1.00 51.79 484 THR X CA 1
ATOM 3602 C C . THR A 1 482 ? 20.183 40.334 53.515 1.00 48.58 484 THR X C 1
ATOM 3603 O O . THR A 1 482 ? 21.238 39.904 53.052 1.00 49.59 484 THR X O 1
ATOM 3607 N N . GLY A 1 483 ? 19.280 39.540 54.078 1.00 49.14 485 GLY X N 1
ATOM 3608 C CA . GLY A 1 483 ? 19.576 38.128 54.272 1.00 44.33 485 GLY X CA 1
ATOM 3609 C C . GLY A 1 483 ? 18.994 37.236 53.192 1.00 43.01 485 GLY X C 1
ATOM 3610 O O . GLY A 1 483 ? 18.927 36.007 53.341 1.00 42.28 485 GLY X O 1
ATOM 3611 N N . VAL A 1 484 ? 18.536 37.852 52.112 1.00 37.74 486 VAL X N 1
ATOM 3612 C CA . VAL A 1 484 ? 17.962 37.092 51.014 1.00 41.32 486 VAL X CA 1
ATOM 3613 C C . VAL A 1 484 ? 18.657 37.519 49.745 1.00 39.76 486 VAL X C 1
ATOM 3614 O O . VAL A 1 484 ? 18.980 38.682 49.581 1.00 51.77 486 VAL X O 1
ATOM 3618 N N . PRO A 1 485 ? 18.866 36.577 48.829 1.00 43.44 487 PRO X N 1
ATOM 3619 C CA . PRO A 1 485 ? 19.562 36.905 47.585 1.00 31.74 487 PRO X CA 1
ATOM 3620 C C . PRO A 1 48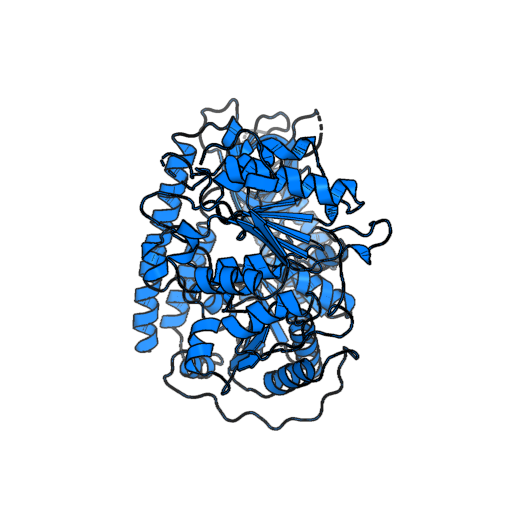5 ? 18.594 37.250 46.455 1.00 36.42 487 PRO X C 1
ATOM 3621 O O . PRO A 1 485 ? 19.022 37.778 45.426 1.00 46.49 487 PRO X O 1
ATOM 3625 N N . LEU A 1 486 ? 17.311 36.943 46.647 1.00 46.38 488 LEU X N 1
ATOM 3626 C CA . LEU A 1 486 ? 16.284 37.082 45.608 1.00 45.94 488 LEU X CA 1
ATOM 3627 C C . LEU A 1 486 ? 15.057 37.772 46.154 1.00 45.77 488 LEU X C 1
ATOM 3628 O O . LEU A 1 486 ? 14.525 37.381 47.189 1.00 48.75 488 LEU X O 1
ATOM 3633 N N . LEU A 1 487 ? 14.587 38.793 45.455 1.00 45.44 489 LEU X N 1
ATOM 3634 C CA . LEU A 1 487 ? 13.381 39.477 45.904 1.00 41.41 489 LEU X CA 1
ATOM 3635 C C . LEU A 1 487 ? 12.543 39.985 44.734 1.00 44.88 489 LEU X C 1
ATOM 3636 O O . LEU A 1 487 ? 13.057 40.570 43.773 1.00 47.20 489 LEU X O 1
ATOM 3641 N N . LEU A 1 488 ? 11.243 39.741 44.824 1.00 43.78 490 LEU X N 1
ATOM 3642 C CA . LEU A 1 488 ? 10.323 40.235 43.821 1.00 50.61 490 LEU X CA 1
ATOM 3643 C C . LEU A 1 488 ? 9.285 41.055 44.550 1.00 51.04 490 LEU X C 1
ATOM 3644 O O . LEU A 1 488 ? 8.660 40.571 45.480 1.00 53.14 490 LEU X O 1
ATOM 3649 N N . VAL A 1 489 ? 9.128 42.314 44.173 1.00 50.54 491 VAL X N 1
ATOM 3650 C CA . VAL A 1 489 ? 7.923 43.012 44.591 1.00 51.76 491 VAL X CA 1
ATOM 3651 C C . VAL A 1 489 ? 7.092 43.288 43.360 1.00 56.34 491 VAL X C 1
ATOM 3652 O O . VAL A 1 489 ? 7.569 43.852 42.365 1.00 46.60 491 VAL X O 1
ATOM 3656 N N . ASP A 1 490 ? 5.855 42.810 43.453 1.00 58.31 492 ASP X N 1
ATOM 3657 C CA . ASP A 1 490 ? 4.971 42.599 42.323 1.00 54.51 492 ASP X CA 1
ATOM 3658 C C . ASP A 1 490 ? 3.853 43.628 42.318 1.00 57.77 492 ASP X C 1
ATOM 3659 O O . ASP A 1 490 ? 3.234 43.919 43.343 1.00 48.94 492 ASP X O 1
ATOM 3664 N N . THR A 1 491 ? 3.589 44.155 41.134 1.00 63.43 493 THR X N 1
ATOM 3665 C CA . THR A 1 491 ? 2.782 45.342 40.969 1.00 55.54 493 THR X CA 1
ATOM 3666 C C . THR A 1 491 ? 1.368 44.928 40.593 1.00 68.51 493 THR X C 1
ATOM 3667 O O . THR A 1 491 ? 0.406 45.676 40.796 1.00 64.27 493 THR X O 1
ATOM 3671 N N . ALA A 1 492 ? 1.240 43.715 40.058 1.00 77.88 494 ALA X N 1
ATOM 3672 C CA . ALA A 1 492 ? -0.084 43.142 39.816 1.00 83.13 494 ALA X CA 1
ATOM 3673 C C . ALA A 1 492 ? -0.743 42.951 41.170 1.00 69.51 494 ALA X C 1
ATOM 3674 O O . ALA A 1 492 ? -0.153 42.322 42.065 1.00 72.65 494 ALA X O 1
ATOM 3676 N N . GLY A 1 493 ? -1.929 43.519 41.350 1.00 58.97 495 GLY X N 1
ATOM 3677 C CA . GLY A 1 493 ? -2.594 44.360 40.361 1.00 69.88 495 GLY X CA 1
ATOM 3678 C C . GLY A 1 493 ? -2.941 45.691 41.020 1.00 72.31 495 GLY X C 1
ATOM 3679 O O . GLY A 1 493 ? -4.036 45.905 41.520 1.00 64.06 495 GLY X O 1
ATOM 3680 N N . CYS A 1 494 ? -1.981 46.598 41.045 1.00 76.80 496 CYS X N 1
ATOM 3681 C CA . CYS A 1 494 ? -2.098 47.740 41.925 1.00 76.91 496 CYS X CA 1
ATOM 3682 C C . CYS A 1 494 ? -2.273 49.047 41.159 1.00 69.51 496 CYS X C 1
ATOM 3683 O O . CYS A 1 494 ? -2.072 50.117 41.714 1.00 62.42 496 CYS X O 1
ATOM 3686 N N . GLY A 1 495 ? -2.643 48.958 39.885 1.00 71.90 497 GLY X N 1
ATOM 3687 C CA . GLY A 1 495 ? -2.895 50.153 39.098 1.00 77.45 497 GLY X CA 1
ATOM 3688 C C . GLY A 1 495 ? -1.640 50.976 38.888 1.00 80.60 497 GLY X C 1
ATOM 3689 O O . GLY A 1 495 ? -1.706 52.161 38.557 1.00 80.48 497 GLY X O 1
ATOM 3690 N N . LEU A 1 496 ? -0.494 50.333 39.087 1.00 78.55 498 LEU X N 1
ATOM 3691 C CA . LEU A 1 496 ? 0.805 50.944 38.851 1.00 68.58 498 LEU X CA 1
ATOM 3692 C C . LEU A 1 496 ? 1.170 50.786 37.392 1.00 66.35 498 LEU X C 1
ATOM 3693 O O . LEU A 1 496 ? 2.132 50.097 37.050 1.00 61.86 498 LEU X O 1
ATOM 3698 N N . PHE A 1 497 ? 0.399 51.436 36.535 1.00 64.42 499 PHE X N 1
ATOM 3699 C CA . PHE A 1 497 ? 0.577 51.294 35.103 1.00 73.05 499 PHE X CA 1
ATOM 3700 C C . PHE A 1 497 ? 1.705 52.165 34.562 1.00 75.08 499 PHE X C 1
ATOM 3701 O O . PHE A 1 497 ? 2.175 53.095 35.228 1.00 69.61 499 PHE X O 1
ATOM 3709 N N . GLU A 1 498 ? 2.145 51.831 33.355 1.00 71.65 500 GLU X N 1
ATOM 3710 C CA . GLU A 1 498 ? 3.177 52.587 32.670 1.00 70.71 500 GLU X CA 1
ATOM 3711 C C . GLU A 1 498 ? 2.639 53.946 32.227 1.00 89.59 500 GLU X C 1
ATOM 3712 O O . GLU A 1 498 ? 1.584 54.385 32.685 1.00 95.31 500 GLU X O 1
ATOM 3718 N N . LEU A 1 499 ? 3.369 54.599 31.329 1.00 91.80 501 LEU X N 1
ATOM 3719 C CA . LEU A 1 499 ? 3.052 55.954 30.905 1.00 93.73 501 LEU X CA 1
ATOM 3720 C C . LEU A 1 499 ? 2.347 55.974 29.544 1.00 101.23 501 LEU X C 1
ATOM 3721 O O . LEU A 1 499 ? 2.659 55.164 28.668 1.00 100.02 501 LEU X O 1
ATOM 3726 N N . GLU A 1 500 ? 1.398 56.899 29.378 1.00 103.63 502 GLU X N 1
ATOM 3727 C CA . GLU A 1 500 ? 0.648 57.045 28.127 1.00 106.25 502 GLU X CA 1
ATOM 3728 C C . GLU A 1 500 ? 0.134 55.704 27.595 1.00 108.55 502 GLU X C 1
ATOM 3729 O O . GLU A 1 500 ? 0.767 55.065 26.748 1.00 107.95 502 GLU X O 1
ATOM 3735 N N . SER A 1 506 ? 9.872 55.332 24.214 1.00 63.26 508 SER X N 1
ATOM 3736 C CA . SER A 1 506 ? 10.313 54.652 25.427 1.00 67.53 508 SER X CA 1
ATOM 3737 C C . SER A 1 506 ? 9.176 54.543 26.436 1.00 72.90 508 SER X C 1
ATOM 3738 O O . SER A 1 506 ? 8.051 54.964 26.160 1.00 83.19 508 SER X O 1
ATOM 3741 N N . LYS A 1 507 ? 9.482 53.983 27.604 1.00 66.62 509 LYS X N 1
ATOM 3742 C CA . LYS A 1 507 ? 8.475 53.722 28.630 1.00 66.17 509 LYS X CA 1
ATOM 3743 C C . LYS A 1 507 ? 8.933 54.116 30.037 1.00 67.56 509 LYS X C 1
ATOM 3744 O O . LYS A 1 507 ? 10.125 54.077 30.352 1.00 67.02 509 LYS X O 1
ATOM 3750 N N . GLY A 1 508 ? 7.970 54.487 30.880 1.00 67.70 510 GLY X N 1
ATOM 3751 C CA . GLY A 1 508 ? 8.240 54.847 32.263 1.00 60.95 510 GLY X CA 1
ATOM 3752 C C . GLY A 1 508 ? 7.078 54.455 33.158 1.00 61.33 510 GLY X C 1
ATOM 3753 O O . GLY A 1 508 ? 5.964 54.240 32.678 1.00 67.98 510 GLY X O 1
ATOM 3754 N N . ASN A 1 509 ? 7.332 54.376 34.460 1.00 55.32 511 ASN X N 1
ATOM 3755 C CA . ASN A 1 509 ? 6.345 53.870 35.407 1.00 50.93 511 ASN X CA 1
ATOM 3756 C C . ASN A 1 509 ? 6.663 54.419 36.785 1.00 54.03 511 ASN X C 1
ATOM 3757 O O . ASN A 1 509 ? 7.558 53.903 37.473 1.00 52.63 511 ASN X O 1
ATOM 3762 N N . PRO A 1 510 ? 5.942 55.478 37.190 1.00 45.03 512 PRO X N 1
ATOM 3763 C CA . PRO A 1 510 ? 6.267 56.217 38.420 1.00 47.45 512 PRO X CA 1
ATOM 3764 C C . PRO A 1 510 ? 5.898 55.431 39.672 1.00 46.44 512 PRO X C 1
ATOM 3765 O O . PRO A 1 510 ? 6.473 55.662 40.734 1.00 47.03 512 PRO X O 1
ATOM 3769 N N . GLY A 1 511 ? 4.953 54.507 39.547 1.00 45.54 513 GLY X N 1
ATOM 3770 C CA . GLY A 1 511 ? 4.703 53.555 40.612 1.00 50.43 513 GLY X CA 1
ATOM 3771 C C . GLY A 1 511 ? 5.962 52.763 40.935 1.00 55.28 513 GLY X C 1
ATOM 3772 O O . GLY A 1 511 ? 6.349 52.629 42.104 1.00 59.28 513 GLY X O 1
ATOM 3773 N N . GLU A 1 512 ? 6.618 52.238 39.901 1.00 52.85 514 GLU X N 1
ATOM 3774 C CA . GLU A 1 512 ? 7.822 51.437 40.120 1.00 52.36 514 GLU X CA 1
ATOM 3775 C C . GLU A 1 512 ? 8.911 52.314 40.728 1.00 52.15 514 GLU X C 1
ATOM 3776 O O . GLU A 1 512 ? 9.578 51.908 41.677 1.00 49.02 514 GLU X O 1
ATOM 3782 N N . VAL A 1 513 ? 9.064 53.526 40.199 1.00 53.30 515 VAL X N 1
ATOM 3783 C CA . VAL A 1 513 ? 10.059 54.469 40.711 1.00 49.02 515 VAL X CA 1
ATOM 3784 C C . VAL A 1 513 ? 9.991 54.641 42.236 1.00 45.57 515 VAL X C 1
ATOM 3785 O O . VAL A 1 513 ? 11.021 54.750 42.893 1.00 45.76 515 VAL X O 1
ATOM 3789 N N . ARG A 1 514 ? 8.780 54.668 42.787 1.00 44.18 516 ARG X N 1
ATOM 3790 C CA . ARG A 1 514 ? 8.572 54.811 44.230 1.00 42.61 516 ARG X CA 1
ATOM 3791 C C . ARG A 1 514 ? 8.914 53.532 44.985 1.00 51.29 516 ARG X C 1
ATOM 3792 O O . ARG A 1 514 ? 9.474 53.574 46.081 1.00 53.19 516 ARG X O 1
ATOM 3800 N N . LEU A 1 515 ? 8.572 52.383 44.412 1.00 49.57 517 LEU X N 1
ATOM 3801 C CA . LEU A 1 515 ? 8.969 51.117 45.045 1.00 51.84 517 LEU X CA 1
ATOM 3802 C C . LEU A 1 515 ? 10.499 50.949 45.110 1.00 50.47 517 LEU X C 1
ATOM 3803 O O . LEU A 1 515 ? 11.057 50.666 46.178 1.00 44.97 517 LEU X O 1
ATOM 3808 N N . VAL A 1 516 ? 11.193 51.148 43.993 1.00 54.83 518 VAL X N 1
ATOM 3809 C CA . VAL A 1 516 ? 12.649 51.012 44.048 1.00 55.94 518 VAL X CA 1
ATOM 3810 C C . VAL A 1 516 ? 13.343 52.030 44.977 1.00 48.97 518 VAL X C 1
ATOM 3811 O O . VAL A 1 516 ? 14.389 51.716 45.547 1.00 39.22 518 VAL X O 1
ATOM 3815 N N . SER A 1 517 ? 12.762 53.217 45.163 1.00 40.26 519 SER X N 1
ATOM 3816 C CA . SER A 1 517 ? 13.343 54.176 46.127 1.00 41.69 519 SER X CA 1
ATOM 3817 C C . SER A 1 517 ? 13.162 53.693 47.557 1.00 47.42 519 SER X C 1
ATOM 3818 O O . SER A 1 517 ? 14.071 53.797 48.390 1.00 43.90 519 SER X O 1
ATOM 3821 N N . LEU A 1 518 ? 11.964 53.194 47.844 1.00 51.79 520 LEU X N 1
ATOM 3822 C CA . LEU A 1 518 ? 11.679 52.611 49.144 1.00 52.26 520 LEU X CA 1
ATOM 3823 C C . LEU A 1 518 ? 12.626 51.441 49.439 1.00 53.38 520 LEU X C 1
ATOM 3824 O O . LEU A 1 518 ? 13.125 51.300 50.562 1.00 53.97 520 LEU X O 1
ATOM 3829 N N . HIS A 1 519 ? 12.883 50.604 48.440 1.00 43.37 521 HIS X N 1
ATOM 3830 C CA . HIS A 1 519 ? 13.750 49.444 48.693 1.00 50.18 521 HIS X CA 1
ATOM 3831 C C . HIS A 1 519 ? 15.228 49.818 48.670 1.00 44.69 521 HIS X C 1
ATOM 3832 O O . HIS A 1 519 ? 16.038 49.158 49.312 1.00 43.24 521 HIS X O 1
ATOM 3839 N N . ILE A 1 520 ? 15.579 50.888 47.959 1.00 46.48 522 ILE X N 1
ATOM 3840 C CA . ILE A 1 520 ? 16.929 51.441 48.067 1.00 43.39 522 ILE X CA 1
ATOM 3841 C C . ILE A 1 520 ? 17.144 51.924 49.490 1.00 43.98 522 ILE X C 1
ATOM 3842 O O . ILE A 1 520 ? 18.187 51.690 50.102 1.00 48.37 522 ILE X O 1
ATOM 3847 N N . GLN A 1 521 ? 16.153 52.628 50.008 1.00 40.58 523 GLN X N 1
ATOM 3848 C CA . GLN A 1 521 ? 16.264 53.198 51.332 1.00 41.12 523 GLN X CA 1
ATOM 3849 C C . GLN A 1 521 ? 16.402 52.085 52.349 1.00 50.63 523 GLN X C 1
ATOM 3850 O O . GLN A 1 521 ? 17.076 52.230 53.361 1.00 61.95 523 GLN X O 1
ATOM 3856 N N . ALA A 1 522 ? 15.751 50.965 52.074 1.00 51.43 524 ALA X N 1
ATOM 3857 C CA . ALA A 1 522 ? 15.797 49.826 52.977 1.00 44.22 524 ALA X CA 1
ATOM 3858 C C . ALA A 1 522 ? 17.234 49.334 53.126 1.00 47.02 524 ALA X C 1
ATOM 3859 O O . ALA A 1 522 ? 17.703 49.100 54.237 1.00 52.46 524 ALA X O 1
ATOM 3861 N N . LEU A 1 523 ? 17.923 49.190 51.998 1.00 41.26 525 LEU X N 1
ATOM 3862 C CA . LEU A 1 523 ? 19.298 48.685 51.966 1.00 43.73 525 LEU X CA 1
ATOM 3863 C C . LEU A 1 523 ? 20.308 49.673 52.533 1.00 50.79 525 LEU X C 1
ATOM 3864 O O . LEU A 1 523 ? 21.162 49.313 53.340 1.00 61.60 525 LEU X O 1
ATOM 3869 N N . VAL A 1 524 ? 20.217 50.918 52.087 1.00 45.19 526 VAL X N 1
ATOM 3870 C CA . VAL A 1 524 ? 21.084 51.972 52.584 1.00 43.42 526 VAL X CA 1
ATOM 3871 C C . VAL A 1 524 ? 20.921 52.150 54.091 1.00 49.23 526 VAL X C 1
ATOM 3872 O O . VAL A 1 524 ? 21.896 52.330 54.817 1.00 56.76 526 VAL X O 1
ATOM 3876 N N . ASP A 1 525 ? 19.684 52.087 54.566 1.00 49.29 527 ASP X N 1
ATOM 3877 C CA . ASP A 1 525 ? 19.429 52.228 55.993 1.00 48.69 527 ASP X CA 1
ATOM 3878 C C . ASP A 1 525 ? 19.913 51.045 56.820 1.00 55.53 527 ASP X C 1
ATOM 3879 O O . ASP A 1 525 ? 20.040 51.159 58.036 1.00 63.88 527 ASP X O 1
ATOM 3884 N N . ALA A 1 526 ? 20.191 49.915 56.168 1.00 52.58 528 ALA X N 1
ATOM 3885 C CA . ALA A 1 526 ? 20.690 48.739 56.875 1.00 44.75 528 ALA X CA 1
ATOM 3886 C C . ALA A 1 526 ? 22.209 48.719 56.866 1.00 43.19 528 ALA X C 1
ATOM 3887 O O . ALA A 1 526 ? 22.822 47.889 57.546 1.00 40.99 528 ALA X O 1
ATOM 3889 N N . GLY A 1 527 ? 22.808 49.631 56.099 1.00 40.37 529 GLY X N 1
ATOM 3890 C CA . GLY A 1 527 ? 24.251 49.757 56.058 1.00 35.93 529 GLY X CA 1
ATOM 3891 C C . GLY A 1 527 ? 24.900 49.491 54.709 1.00 45.46 529 GLY X C 1
ATOM 3892 O O . GLY A 1 527 ? 26.118 49.647 54.563 1.00 50.93 529 GLY X O 1
ATOM 3893 N N . VAL A 1 528 ? 24.118 49.094 53.712 1.00 41.79 530 VAL X N 1
ATOM 3894 C CA . VAL A 1 528 ? 24.720 48.816 52.413 1.00 42.57 530 VAL X CA 1
ATOM 3895 C C . VAL A 1 528 ? 25.100 50.123 51.732 1.00 45.44 530 VAL X C 1
ATOM 3896 O O . VAL A 1 528 ? 24.250 50.958 51.503 1.00 52.89 530 VAL X O 1
ATOM 3900 N N . PRO A 1 529 ? 26.383 50.307 51.390 1.00 56.02 531 PRO X N 1
ATOM 3901 C CA . PRO A 1 529 ? 26.695 51.606 50.777 1.00 45.30 531 PRO X CA 1
ATOM 3902 C C . PRO A 1 529 ? 26.066 51.690 49.396 1.00 46.58 531 PRO X C 1
ATOM 3903 O O . PRO A 1 529 ? 25.992 50.686 48.687 1.00 58.44 531 PRO X O 1
ATOM 3907 N N . ALA A 1 530 ? 25.609 52.874 49.024 1.00 42.70 532 ALA X N 1
ATOM 3908 C CA . ALA A 1 530 ? 25.054 53.099 47.701 1.00 42.58 532 ALA X CA 1
ATOM 3909 C C . ALA A 1 530 ? 26.008 52.712 46.585 1.00 43.02 532 ALA X C 1
ATOM 3910 O O . ALA A 1 530 ? 25.577 52.402 45.478 1.00 47.81 532 ALA X O 1
ATOM 3912 N N . ARG A 1 531 ? 27.305 52.764 46.849 1.00 43.60 533 ARG X N 1
ATOM 3913 C CA . ARG A 1 531 ? 28.259 52.583 45.761 1.00 54.11 533 ARG X CA 1
ATOM 3914 C C . ARG A 1 531 ? 28.322 51.117 45.415 1.00 45.59 533 ARG X C 1
ATOM 3915 O O . ARG A 1 531 ? 28.867 50.745 44.383 1.00 38.51 533 ARG X O 1
ATOM 3923 N N . ASP A 1 532 ? 27.734 50.304 46.291 1.00 44.94 534 ASP X N 1
ATOM 3924 C CA . ASP A 1 532 ? 27.634 48.862 46.105 1.00 42.41 534 ASP X CA 1
ATOM 3925 C C . ASP A 1 532 ? 26.317 48.452 45.468 1.00 42.11 534 ASP X C 1
ATOM 3926 O O . ASP A 1 532 ? 26.114 47.295 45.156 1.00 42.61 534 ASP X O 1
ATOM 3931 N N . ILE A 1 533 ? 25.434 49.415 45.250 1.00 45.84 535 ILE X N 1
ATOM 3932 C CA . ILE A 1 533 ? 24.152 49.135 44.639 1.00 35.66 535 ILE X CA 1
ATOM 3933 C C . ILE A 1 533 ? 24.039 49.739 43.250 1.00 38.00 535 ILE X C 1
ATOM 3934 O O . ILE A 1 533 ? 24.655 50.742 42.954 1.00 46.78 535 ILE X O 1
ATOM 3939 N N . ALA A 1 534 ? 23.244 49.098 42.402 1.00 44.74 536 ALA X N 1
ATOM 3940 C CA . ALA A 1 534 ? 22.902 49.614 41.092 1.00 38.31 536 ALA X CA 1
ATOM 3941 C C . ALA A 1 534 ? 21.417 49.437 40.885 1.00 45.56 536 ALA X C 1
ATOM 3942 O O . ALA A 1 534 ? 20.877 48.357 41.070 1.00 46.69 536 ALA X O 1
ATOM 3944 N N . VAL A 1 535 ? 20.771 50.516 40.480 1.00 37.82 537 VAL X N 1
ATOM 3945 C CA . VAL A 1 535 ? 19.426 50.456 39.997 1.00 36.80 537 VAL X CA 1
ATOM 3946 C C . VAL A 1 535 ? 19.562 50.324 38.490 1.00 43.25 537 VAL X C 1
ATOM 3947 O O . VAL A 1 535 ? 20.396 50.990 37.881 1.00 45.23 537 VAL X O 1
ATOM 3951 N N . VAL A 1 536 ? 18.768 49.453 37.883 1.00 42.14 538 VAL X N 1
ATOM 3952 C CA . VAL A 1 536 ? 18.886 49.212 36.453 1.00 36.31 538 VAL X CA 1
ATOM 3953 C C . VAL A 1 536 ? 17.530 49.010 35.821 1.00 43.44 538 VAL X C 1
ATOM 3954 O O . VAL A 1 536 ? 16.656 48.373 36.397 1.00 52.81 538 VAL X O 1
ATOM 3958 N N . SER A 1 537 ? 17.359 49.526 34.618 1.00 44.01 539 SER X N 1
ATOM 3959 C CA . SER A 1 537 ? 16.107 49.349 33.906 1.00 52.86 539 SER X CA 1
ATOM 3960 C C . SER A 1 537 ? 16.373 49.232 32.419 1.00 55.43 539 SER X C 1
ATOM 3961 O O . SER A 1 537 ? 17.309 49.839 31.886 1.00 63.29 539 SER X O 1
ATOM 3964 N N . PRO A 1 538 ? 15.545 48.450 31.739 1.00 50.75 540 PRO X N 1
ATOM 3965 C CA . PRO A 1 538 ? 15.622 48.327 30.284 1.00 56.96 540 PRO X CA 1
ATOM 3966 C C . PRO A 1 538 ? 15.349 49.640 29.557 1.00 59.26 540 PRO X C 1
ATOM 3967 O O . PRO A 1 538 ? 15.886 49.848 28.474 1.00 64.14 540 PRO X O 1
ATOM 3971 N N . TYR A 1 539 ? 14.540 50.519 30.140 1.00 56.48 541 TYR X N 1
ATOM 3972 C CA . TYR A 1 539 ? 14.054 51.684 29.396 1.00 47.84 541 TYR X CA 1
ATOM 3973 C C . TYR A 1 539 ? 14.707 52.997 29.785 1.00 55.25 541 TYR X C 1
ATOM 3974 O O . TYR A 1 539 ? 14.784 53.353 30.962 1.00 61.18 541 TYR X O 1
ATOM 3983 N N . ASN A 1 540 ? 15.164 53.728 28.780 1.00 56.47 542 ASN X N 1
ATOM 3984 C CA . ASN A 1 540 ? 15.876 54.973 29.023 1.00 57.33 542 ASN X CA 1
ATOM 3985 C C . ASN A 1 540 ? 15.056 55.960 29.830 1.00 53.59 542 ASN X C 1
ATOM 3986 O O . ASN A 1 540 ? 15.584 56.620 30.715 1.00 53.58 542 ASN X O 1
ATOM 3991 N N . LEU A 1 541 ? 13.759 56.030 29.558 1.00 51.49 543 LEU X N 1
ATOM 3992 C CA . LEU A 1 541 ? 12.910 56.964 30.286 1.00 56.81 543 LEU X CA 1
ATOM 3993 C C . LEU A 1 541 ? 12.697 56.553 31.743 1.00 60.07 543 LEU X C 1
ATOM 3994 O O . LEU A 1 541 ? 12.563 57.412 32.615 1.00 69.04 543 LEU X O 1
ATOM 3999 N N . GLN A 1 542 ? 12.691 55.253 32.021 1.00 47.26 544 GLN X N 1
ATOM 4000 C CA . GLN 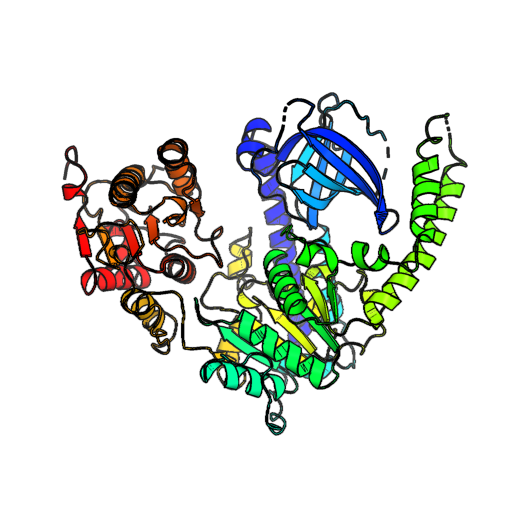A 1 542 ? 12.639 54.831 33.414 1.00 50.14 544 GLN X CA 1
ATOM 4001 C C . GLN A 1 542 ? 13.921 55.275 34.118 1.00 57.58 544 GLN X C 1
ATOM 4002 O O . GLN A 1 542 ? 13.852 55.890 35.184 1.00 61.16 544 GLN X O 1
ATOM 4008 N N . VAL A 1 543 ? 15.086 54.988 33.524 1.00 49.62 545 VAL X N 1
ATOM 4009 C CA . VAL A 1 543 ? 16.351 55.508 34.066 1.00 37.53 545 VAL X CA 1
ATOM 4010 C C . VAL A 1 543 ? 16.195 57.020 34.394 1.00 52.10 545 VAL X C 1
ATOM 4011 O O . VAL A 1 543 ? 16.481 57.482 35.511 1.00 48.02 545 VAL X O 1
ATOM 4015 N N . ASP A 1 544 ? 15.727 57.787 33.419 1.00 46.62 546 ASP X N 1
ATOM 4016 C CA . ASP A 1 544 ? 15.595 59.221 33.608 1.00 55.85 546 ASP X CA 1
ATOM 4017 C C . ASP A 1 544 ? 14.675 59.527 34.784 1.00 55.44 546 ASP X C 1
ATOM 4018 O O . ASP A 1 544 ? 15.017 60.342 35.647 1.00 43.68 546 ASP X O 1
ATOM 4023 N N . LEU A 1 545 ? 13.522 58.856 34.822 1.00 49.73 547 LEU X N 1
ATOM 4024 C CA . LEU A 1 545 ? 12.578 59.005 35.923 1.00 43.84 547 LEU X CA 1
ATOM 4025 C C . LEU A 1 545 ? 13.227 58.699 37.281 1.00 50.69 547 LEU X C 1
ATOM 4026 O O . LEU A 1 545 ? 12.921 59.345 38.289 1.00 67.24 547 LEU X O 1
ATOM 4031 N N . LEU A 1 546 ? 14.126 57.718 37.295 1.00 44.33 548 LEU X N 1
ATOM 4032 C CA . LEU A 1 546 ? 14.711 57.197 38.529 1.00 37.16 548 LEU X CA 1
ATOM 4033 C C . LEU A 1 546 ? 15.856 58.086 39.010 1.00 39.02 548 LEU X C 1
ATOM 4034 O O . LEU A 1 546 ? 16.035 58.284 40.215 1.00 42.35 548 LEU X O 1
ATOM 4039 N N . ARG A 1 547 ? 16.647 58.597 38.072 1.00 38.22 549 ARG X N 1
ATOM 4040 C CA . ARG A 1 547 ? 17.681 59.585 38.412 1.00 45.46 549 ARG X CA 1
ATOM 4041 C C . ARG A 1 547 ? 17.028 60.771 39.078 1.00 49.45 549 ARG X C 1
ATOM 4042 O O . ARG A 1 547 ? 17.454 61.197 40.146 1.00 51.24 549 ARG X O 1
ATOM 4050 N N . GLN A 1 548 ? 15.951 61.255 38.466 1.00 42.07 550 GLN X N 1
ATOM 4051 C CA . GLN A 1 548 ? 15.192 62.381 39.003 1.00 48.03 550 GLN X CA 1
ATOM 4052 C C . GLN A 1 548 ? 14.821 62.263 40.472 1.00 57.60 550 GLN X C 1
ATOM 4053 O O . GLN A 1 548 ? 14.907 63.236 41.214 1.00 64.73 550 GLN X O 1
ATOM 4059 N N . SER A 1 549 ? 14.400 61.079 40.892 1.00 55.08 551 SER X N 1
ATOM 4060 C CA . SER A 1 549 ? 13.893 60.925 42.246 1.00 45.80 551 SER X CA 1
ATOM 4061 C C . SER A 1 549 ? 14.977 60.540 43.265 1.00 43.24 551 SER X C 1
ATOM 4062 O O . SER A 1 549 ? 14.784 60.699 44.464 1.00 46.48 551 SER X O 1
ATOM 4065 N N . LEU A 1 550 ? 16.138 60.097 42.782 1.00 48.59 552 LEU X N 1
ATOM 4066 C CA . LEU A 1 550 ? 17.121 59.388 43.619 1.00 39.68 552 LEU X CA 1
ATOM 4067 C C . LEU A 1 550 ? 18.535 60.023 43.790 1.00 45.25 552 LEU X C 1
ATOM 4068 O O . LEU A 1 550 ? 19.171 59.900 44.849 1.00 41.93 552 LEU X O 1
ATOM 4073 N N . VAL A 1 551 ? 19.048 60.678 42.753 1.00 46.53 553 VAL X N 1
ATOM 4074 C CA . VAL A 1 551 ? 20.449 61.148 42.775 1.00 48.36 553 VAL X CA 1
ATOM 4075 C C . VAL A 1 551 ? 20.899 62.027 43.961 1.00 50.34 553 VAL X C 1
ATOM 4076 O O . VAL A 1 551 ? 21.963 61.791 44.537 1.00 62.74 553 VAL X O 1
ATOM 4080 N N . HIS A 1 552 ? 20.121 63.052 44.299 1.00 35.81 554 HIS X N 1
ATOM 4081 C CA . HIS A 1 552 ? 20.404 63.884 45.474 1.00 43.35 554 HIS X CA 1
ATOM 4082 C C . HIS A 1 552 ? 20.317 63.072 46.772 1.00 45.18 554 HIS X C 1
ATOM 4083 O O . HIS A 1 552 ? 20.910 63.436 47.797 1.00 40.57 554 HIS X O 1
ATOM 4090 N N . ARG A 1 553 ? 19.572 61.968 46.720 1.00 44.62 555 ARG X N 1
ATOM 4091 C CA . ARG A 1 553 ? 19.382 61.120 47.884 1.00 42.35 555 ARG X CA 1
ATOM 4092 C C . ARG A 1 553 ? 20.546 60.175 48.044 1.00 43.61 555 ARG X C 1
ATOM 4093 O O . ARG A 1 553 ? 20.918 59.846 49.173 1.00 43.46 555 ARG X O 1
ATOM 4101 N N . HIS A 1 554 ? 21.079 59.708 46.911 1.00 39.18 556 HIS X N 1
ATOM 4102 C CA . HIS A 1 554 ? 22.191 58.726 46.879 1.00 42.44 556 HIS X CA 1
ATOM 4103 C C . HIS A 1 554 ? 23.135 59.038 45.702 1.00 42.53 556 HIS X C 1
ATOM 4104 O O . HIS A 1 554 ? 23.034 58.464 44.607 1.00 34.32 556 HIS X O 1
ATOM 4111 N N . PRO A 1 555 ? 24.011 60.022 45.915 1.00 40.95 557 PRO X N 1
ATOM 4112 C CA . PRO A 1 555 ? 24.920 60.532 44.891 1.00 51.47 557 PRO X CA 1
ATOM 4113 C C . PRO A 1 555 ? 25.876 59.456 44.391 1.00 62.16 557 PRO X C 1
ATOM 4114 O O . PRO A 1 555 ? 26.368 59.571 43.272 1.00 68.04 557 PRO X O 1
ATOM 4118 N N . GLU A 1 556 ? 26.129 58.422 45.188 1.00 56.63 558 GLU X N 1
ATOM 4119 C CA . GLU A 1 556 ? 27.068 57.396 44.755 1.00 54.75 558 GLU X CA 1
ATOM 4120 C C . GLU A 1 556 ? 26.409 56.205 44.069 1.00 54.98 558 GLU X C 1
ATOM 4121 O O . GLU A 1 556 ? 27.097 55.319 43.571 1.00 69.47 558 GLU X O 1
ATOM 4127 N N . LEU A 1 557 ? 25.081 56.205 44.036 1.00 45.90 559 LEU X N 1
ATOM 4128 C CA . LEU A 1 557 ? 24.276 55.117 43.484 1.00 47.08 559 LEU X CA 1
ATOM 4129 C C . LEU A 1 557 ? 24.236 55.131 41.955 1.00 50.85 559 LEU X C 1
ATOM 4130 O O . LEU A 1 557 ? 23.755 56.092 41.371 1.00 53.45 559 LEU X O 1
ATOM 4135 N N . GLU A 1 558 ? 24.722 54.084 41.287 1.00 51.37 560 GLU X N 1
ATOM 4136 C CA . GLU A 1 558 ? 24.623 54.097 39.825 1.00 43.89 560 GLU X CA 1
ATOM 4137 C C . GLU A 1 558 ? 23.237 53.738 39.370 1.00 43.39 560 GLU X C 1
ATOM 4138 O O . GLU A 1 558 ? 22.622 52.802 39.877 1.00 45.75 560 GLU X O 1
ATOM 4144 N N . ILE A 1 559 ? 22.749 54.492 38.399 1.00 43.06 561 ILE X N 1
ATOM 4145 C CA . ILE A 1 559 ? 21.421 54.267 37.869 1.00 43.72 561 ILE X CA 1
ATOM 4146 C C . ILE A 1 559 ? 21.570 54.213 36.367 1.00 49.69 561 ILE X C 1
ATOM 4147 O O . ILE A 1 559 ? 21.793 55.240 35.735 1.00 50.60 561 ILE X O 1
ATOM 4152 N N . LYS A 1 560 ? 21.471 53.020 35.784 1.00 52.26 562 LYS X N 1
ATOM 4153 C CA . LYS A 1 560 ? 21.657 52.897 34.340 1.00 50.03 562 LYS X CA 1
ATOM 4154 C C . LYS A 1 560 ? 20.706 51.926 33.660 1.00 50.16 562 LYS X C 1
ATOM 4155 O O . LYS A 1 560 ? 20.101 51.066 34.309 1.00 60.44 562 LYS X O 1
ATOM 4161 N N . SER A 1 561 ? 20.588 52.061 32.343 1.00 42.57 563 SER X N 1
ATOM 4162 C CA . SER A 1 561 ? 19.892 51.061 31.540 1.00 41.85 563 SER X CA 1
ATOM 4163 C C . SER A 1 561 ? 20.733 49.790 31.426 1.00 39.80 563 SER X C 1
ATOM 4164 O O . SER A 1 561 ? 21.943 49.820 31.624 1.00 42.64 563 SER X O 1
ATOM 4167 N N . VAL A 1 562 ? 20.099 48.675 31.084 1.00 50.48 564 VAL X N 1
ATOM 4168 C CA . VAL A 1 562 ? 20.828 47.418 30.961 1.00 53.49 564 VAL X CA 1
ATOM 4169 C C . VAL A 1 562 ? 22.008 47.582 30.014 1.00 51.91 564 VAL X C 1
ATOM 4170 O O . VAL A 1 562 ? 23.123 47.174 30.327 1.00 47.18 564 VAL X O 1
ATOM 4174 N N . ASP A 1 563 ? 21.746 48.197 28.864 1.00 60.31 565 ASP X N 1
ATOM 4175 C CA . ASP A 1 563 ? 22.739 48.357 27.805 1.00 66.91 565 ASP X CA 1
ATOM 4176 C C . ASP A 1 563 ? 23.918 49.209 28.256 1.00 63.25 565 ASP X C 1
ATOM 4177 O O . ASP A 1 563 ? 25.024 49.074 27.745 1.00 65.24 565 ASP X O 1
ATOM 4182 N N . GLY A 1 564 ? 23.686 50.074 29.230 1.00 57.39 566 GLY X N 1
ATOM 4183 C CA . GLY A 1 564 ? 24.758 50.908 29.740 1.00 58.47 566 GLY X CA 1
ATOM 4184 C C . GLY A 1 564 ? 25.411 50.265 30.942 1.00 55.58 566 GLY X C 1
ATOM 4185 O O . GLY A 1 564 ? 26.103 50.912 31.723 1.00 59.20 566 GLY X O 1
ATOM 4186 N N . PHE A 1 565 ? 25.190 48.975 31.108 1.00 55.88 567 PHE X N 1
ATOM 4187 C CA . PHE A 1 565 ? 25.730 48.311 32.278 1.00 57.80 567 PHE X CA 1
ATOM 4188 C C . PHE A 1 565 ? 26.356 46.956 31.909 1.00 57.75 567 PHE X C 1
ATOM 4189 O O . PHE A 1 565 ? 26.653 46.128 32.778 1.00 55.87 567 PHE X O 1
ATOM 4197 N N . GLN A 1 566 ? 26.561 46.742 30.609 1.00 55.37 568 GLN X N 1
ATOM 4198 C CA . GLN A 1 566 ? 27.199 45.523 30.121 1.00 54.55 568 GLN X CA 1
ATOM 4199 C C . GLN A 1 566 ? 28.585 45.352 30.758 1.00 60.96 568 GLN X C 1
ATOM 4200 O O . GLN A 1 566 ? 29.388 46.290 30.792 1.00 65.85 568 GLN X O 1
ATOM 4206 N N . GLY A 1 567 ? 28.856 44.158 31.274 1.00 55.61 569 GLY X N 1
ATOM 4207 C CA . GLY A 1 567 ? 30.149 43.873 31.864 1.00 52.47 569 GLY X CA 1
ATOM 4208 C C . GLY A 1 567 ? 30.315 44.352 33.295 1.00 47.48 569 GLY X C 1
ATOM 4209 O O . GLY A 1 567 ? 31.366 44.164 33.872 1.00 47.02 569 GLY X O 1
ATOM 4210 N N . ARG A 1 568 ? 29.284 44.945 33.885 1.00 45.13 570 ARG X N 1
ATOM 4211 C CA . ARG A 1 568 ? 29.433 45.520 35.219 1.00 47.04 570 ARG X CA 1
ATOM 4212 C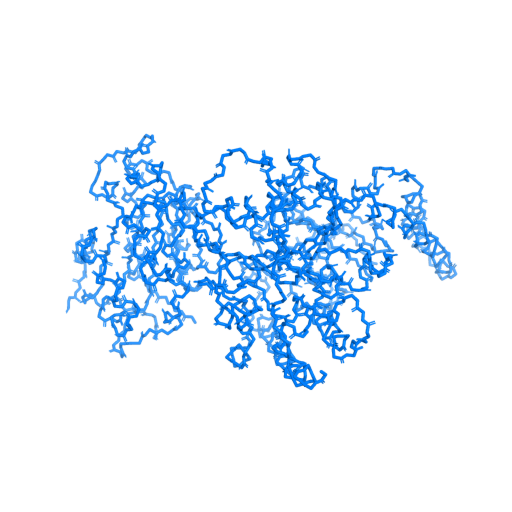 C . ARG A 1 568 ? 28.947 44.577 36.305 1.00 49.28 570 ARG X C 1
ATOM 4213 O O . ARG A 1 568 ? 28.466 43.477 36.018 1.00 56.20 570 ARG X O 1
ATOM 4221 N N . GLU A 1 569 ? 29.041 45.016 37.556 1.00 41.79 571 GLU X N 1
ATOM 4222 C CA . GLU A 1 569 ? 28.845 44.108 38.663 1.00 41.97 571 GLU X CA 1
ATOM 4223 C C . GLU A 1 569 ? 28.664 44.850 39.982 1.00 38.85 571 GLU X C 1
ATOM 4224 O O . GLU A 1 569 ? 29.537 45.613 40.380 1.00 49.16 571 GLU X O 1
ATOM 4230 N N . LYS A 1 570 ? 27.554 44.629 40.685 1.00 26.98 572 LYS X N 1
ATOM 4231 C CA . LYS A 1 570 ? 27.422 45.233 42.019 1.00 30.91 572 LYS X CA 1
ATOM 4232 C C . LYS A 1 570 ? 27.080 44.176 43.046 1.00 39.55 572 LYS X C 1
ATOM 4233 O O . LYS A 1 570 ? 26.631 43.087 42.701 1.00 41.17 572 LYS X O 1
ATOM 4239 N N . GLU A 1 571 ? 27.285 44.497 44.316 1.00 37.35 573 GLU X N 1
ATOM 4240 C CA . GLU A 1 571 ? 26.861 43.600 45.380 1.00 28.54 573 GLU X CA 1
ATOM 4241 C C . GLU A 1 571 ? 25.347 43.400 45.350 1.00 35.74 573 GLU X C 1
ATOM 4242 O O . GLU A 1 571 ? 24.851 42.331 45.688 1.00 47.33 573 GLU X O 1
ATOM 4248 N N . ALA A 1 572 ? 24.616 44.430 44.927 1.00 41.69 574 ALA X N 1
ATOM 4249 C CA . ALA A 1 572 ? 23.153 44.407 44.919 1.00 37.05 574 ALA X CA 1
ATOM 4250 C C . ALA A 1 572 ? 22.657 45.125 43.708 1.00 33.45 574 ALA X C 1
ATOM 4251 O O . ALA A 1 572 ? 23.119 46.204 43.397 1.00 37.46 574 ALA X O 1
ATOM 4253 N N . VAL A 1 573 ? 21.699 44.533 43.023 1.00 28.31 575 VAL X N 1
ATOM 4254 C CA . VAL A 1 573 ? 21.122 45.197 41.884 1.00 33.94 575 VAL X CA 1
ATOM 4255 C C . VAL A 1 573 ? 19.609 45.226 42.034 1.00 35.16 575 VAL X C 1
ATOM 4256 O O . VAL A 1 573 ? 19.008 44.230 42.434 1.00 40.56 575 VAL X O 1
ATOM 4260 N N . ILE A 1 574 ? 18.997 46.374 41.744 1.00 38.65 576 ILE X N 1
ATOM 4261 C CA . ILE A 1 574 ? 17.543 46.511 41.745 1.00 34.76 576 ILE X CA 1
ATOM 4262 C C . ILE A 1 574 ? 17.071 46.781 40.321 1.00 43.13 576 ILE X C 1
ATOM 4263 O O . ILE A 1 574 ? 17.606 47.660 39.643 1.00 53.90 576 ILE X O 1
ATOM 4268 N N . LEU A 1 575 ? 16.082 46.020 39.865 1.00 41.10 577 LEU X N 1
ATOM 4269 C CA . LEU A 1 575 ? 15.617 46.118 38.485 1.00 44.57 577 LEU X CA 1
ATOM 4270 C C . LEU A 1 575 ? 14.189 46.638 38.431 1.00 47.42 577 LEU X C 1
ATOM 4271 O O . LEU A 1 575 ? 13.376 46.328 39.297 1.00 55.13 577 LEU X O 1
ATOM 4276 N N . SER A 1 576 ? 13.893 47.417 37.397 1.00 42.91 578 SER X N 1
ATOM 4277 C CA . SER A 1 576 ? 12.560 47.950 37.173 1.00 46.95 578 SER X CA 1
ATOM 4278 C C . SER A 1 576 ? 12.095 47.554 35.773 1.00 48.65 578 SER X C 1
ATOM 4279 O O . SER A 1 576 ? 12.673 47.973 34.768 1.00 53.58 578 SER X O 1
ATOM 4282 N N . PHE A 1 577 ? 11.042 46.752 35.711 1.00 48.11 579 PHE X N 1
ATOM 4283 C CA . PHE A 1 577 ? 10.578 46.224 34.435 1.00 50.34 579 PHE X CA 1
ATOM 4284 C C . PHE A 1 577 ? 9.679 47.156 33.632 1.00 60.39 579 PHE X C 1
ATOM 4285 O O . PHE A 1 577 ? 9.468 46.935 32.438 1.00 61.42 579 PHE X O 1
ATOM 4293 N N . VAL A 1 578 ? 9.156 48.191 34.292 1.00 60.39 580 VAL X N 1
ATOM 4294 C CA . VAL A 1 578 ? 8.417 49.259 33.629 1.00 47.79 580 VAL X CA 1
ATOM 4295 C C . VAL A 1 578 ? 7.070 48.852 33.040 1.00 58.01 580 VAL X C 1
ATOM 4296 O O . VAL A 1 578 ? 6.057 49.548 33.213 1.00 63.27 580 VAL X O 1
ATOM 4300 N N . ARG A 1 579 ? 7.054 47.740 32.318 1.00 63.20 581 ARG X N 1
ATOM 4301 C CA . ARG A 1 579 ? 5.842 47.329 31.617 1.00 71.97 581 ARG X CA 1
ATOM 4302 C C . ARG A 1 579 ? 4.689 46.882 32.537 1.00 73.80 581 ARG X C 1
ATOM 4303 O O . ARG A 1 579 ? 4.763 45.843 33.186 1.00 77.71 581 ARG X O 1
ATOM 4311 N N . SER A 1 580 ? 3.638 47.701 32.594 1.00 71.73 582 SER X N 1
ATOM 4312 C CA . SER A 1 580 ? 2.398 47.367 33.295 1.00 66.04 582 SER X CA 1
ATOM 4313 C C . SER A 1 580 ? 1.219 48.053 32.605 1.00 65.19 582 SER X C 1
ATOM 4314 O O . SER A 1 580 ? 1.077 49.277 32.649 1.00 66.06 582 SER X O 1
ATOM 4317 N N . ASN A 1 581 ? 0.376 47.259 31.960 1.00 61.81 583 ASN X N 1
ATOM 4318 C CA . ASN A 1 581 ? -0.714 47.822 31.188 1.00 67.10 583 ASN X CA 1
ATOM 4319 C C . ASN A 1 581 ? -1.883 46.872 31.042 1.00 74.24 583 ASN X C 1
ATOM 4320 O O . ASN A 1 581 ? -1.856 45.734 31.506 1.00 78.96 583 ASN X O 1
ATOM 4325 N N . ARG A 1 582 ? -2.902 47.366 30.362 1.00 82.14 584 ARG X N 1
ATOM 4326 C CA . ARG A 1 582 ? -4.183 46.697 30.237 1.00 92.97 584 ARG X CA 1
ATOM 4327 C C . ARG A 1 582 ? -4.147 45.665 29.121 1.00 89.39 584 ARG X C 1
ATOM 4328 O O . ARG A 1 582 ? -4.671 44.570 29.264 1.00 76.64 584 ARG X O 1
ATOM 4336 N N . LYS A 1 583 ? -3.510 46.023 28.011 1.00 98.99 585 LYS X N 1
ATOM 4337 C CA . LYS A 1 583 ? -3.435 45.141 26.855 1.00 102.61 585 LYS X CA 1
ATOM 4338 C C . LYS A 1 583 ? -2.323 44.101 27.015 1.00 101.91 585 LYS X C 1
ATOM 4339 O O . LYS A 1 583 ? -1.903 43.470 26.045 1.00 101.16 585 LYS X O 1
ATOM 4345 N N . GLY A 1 584 ? -1.863 43.923 28.252 1.00 98.00 586 GLY X N 1
ATOM 4346 C CA . GLY A 1 584 ? -0.888 42.895 28.582 1.00 84.72 586 GLY X CA 1
ATOM 4347 C C . GLY A 1 584 ? 0.359 42.875 27.716 1.00 81.62 586 GLY X C 1
ATOM 4348 O O . GLY A 1 584 ? 0.933 41.813 27.456 1.00 76.37 586 GLY X O 1
ATOM 4349 N N . GLU A 1 585 ? 0.800 44.047 27.279 1.00 85.81 587 GLU X N 1
ATOM 4350 C CA . GLU A 1 585 ? 1.946 44.108 26.384 1.00 88.70 587 GLU X CA 1
ATOM 4351 C C . GLU A 1 585 ? 3.275 44.388 27.106 1.00 83.12 587 GLU X C 1
ATOM 4352 O O . GLU A 1 585 ? 3.345 45.226 27.998 1.00 79.72 587 GLU X O 1
ATOM 4358 N N . VAL A 1 586 ? 4.298 43.617 26.742 1.00 84.54 588 VAL X N 1
ATOM 4359 C CA . VAL A 1 586 ? 5.692 43.908 27.056 1.00 85.59 588 VAL X CA 1
ATOM 4360 C C . VAL A 1 586 ? 6.290 44.036 25.669 1.00 83.93 588 VAL X C 1
ATOM 4361 O O . VAL A 1 586 ? 5.733 43.494 24.718 1.00 98.32 588 VAL X O 1
ATOM 4365 N N . GLY A 1 587 ? 7.396 44.738 25.507 1.00 65.65 589 GLY X N 1
ATOM 4366 C CA . GLY A 1 587 ? 7.888 44.885 24.154 1.00 72.15 589 GLY X CA 1
ATOM 4367 C C . GLY A 1 587 ? 9.332 45.287 24.122 1.00 80.02 589 GLY X C 1
ATOM 4368 O O . GLY A 1 587 ? 9.662 46.396 24.538 1.00 91.77 589 GLY X O 1
ATOM 4369 N N . PHE A 1 588 ? 10.190 44.409 23.609 1.00 72.46 590 PHE X N 1
ATOM 4370 C CA . PHE A 1 588 ? 11.643 44.637 23.668 1.00 72.46 590 PHE X CA 1
ATOM 4371 C C . PHE A 1 588 ? 12.082 44.220 25.064 1.00 72.80 590 PHE X C 1
ATOM 4372 O O . PHE A 1 588 ? 13.227 43.818 25.290 1.00 79.04 590 PHE X O 1
ATOM 4380 N N . LEU A 1 589 ? 11.119 44.290 25.980 1.00 70.27 591 LEU X N 1
ATOM 4381 C CA . LEU A 1 589 ? 11.160 43.596 27.254 1.00 65.38 591 LEU X CA 1
ATOM 4382 C C . LEU A 1 589 ? 11.208 42.084 26.996 1.00 79.72 591 LEU X C 1
ATOM 4383 O O . LEU A 1 589 ? 11.602 41.305 27.867 1.00 90.37 591 LEU X O 1
ATOM 4388 N N . ALA A 1 590 ? 10.805 41.672 25.794 1.00 78.75 592 ALA X N 1
ATOM 4389 C CA . ALA A 1 590 ? 10.796 40.256 25.438 1.00 79.36 592 ALA X CA 1
ATOM 4390 C C . ALA A 1 590 ? 12.105 39.802 24.795 1.00 78.70 592 ALA X C 1
ATOM 4391 O O . ALA A 1 590 ? 12.154 38.753 24.150 1.00 79.93 592 ALA X O 1
ATOM 4393 N N . GLU A 1 591 ? 13.156 40.600 24.967 1.00 79.68 593 GLU X N 1
ATOM 4394 C CA . GLU A 1 591 ? 14.503 40.220 24.546 1.00 71.84 593 GLU X CA 1
ATOM 4395 C C . GLU A 1 591 ? 15.230 39.628 25.732 1.00 70.00 593 GLU X C 1
ATOM 4396 O O . GLU A 1 591 ? 15.796 40.360 26.557 1.00 72.18 593 GLU X O 1
ATOM 4402 N N . ASP A 1 592 ? 15.226 38.300 25.806 1.00 58.29 594 ASP X N 1
ATOM 4403 C CA . ASP A 1 592 ? 15.675 37.599 27.001 1.00 52.54 594 ASP X CA 1
ATOM 4404 C C . ASP A 1 592 ? 17.113 37.852 27.379 1.00 52.93 594 ASP X C 1
ATOM 4405 O O . ASP A 1 592 ? 17.454 37.837 28.559 1.00 64.41 594 ASP X O 1
ATOM 4410 N N . ARG A 1 593 ? 17.952 38.118 26.387 1.00 48.92 595 ARG X N 1
ATOM 4411 C CA . ARG A 1 593 ? 19.371 38.337 26.646 1.00 45.31 595 ARG X CA 1
ATOM 4412 C C . ARG A 1 593 ? 19.607 39.616 27.415 1.00 45.80 595 ARG X C 1
ATOM 4413 O O . ARG A 1 593 ? 20.546 39.716 28.207 1.00 46.71 595 ARG X O 1
ATOM 4421 N N . ARG A 1 594 ? 18.739 40.593 27.193 1.00 51.45 596 ARG X N 1
ATOM 4422 C CA . ARG A 1 594 ? 18.769 41.811 27.980 1.00 48.86 596 ARG X CA 1
ATOM 4423 C C . ARG A 1 594 ? 18.404 41.532 29.438 1.00 44.43 596 ARG X C 1
ATOM 4424 O O . ARG A 1 594 ? 19.022 42.083 30.351 1.00 38.37 596 ARG X O 1
ATOM 4432 N N . ILE A 1 595 ? 17.409 40.674 29.658 1.00 40.66 597 ILE X N 1
ATOM 4433 C CA . ILE A 1 595 ? 17.010 40.311 31.019 1.00 45.60 597 ILE X CA 1
ATOM 4434 C C . ILE A 1 595 ? 18.122 39.509 31.661 1.00 47.84 597 ILE X C 1
ATOM 4435 O O . ILE A 1 595 ? 18.451 39.692 32.848 1.00 49.34 597 ILE X O 1
ATOM 4440 N N . ASN A 1 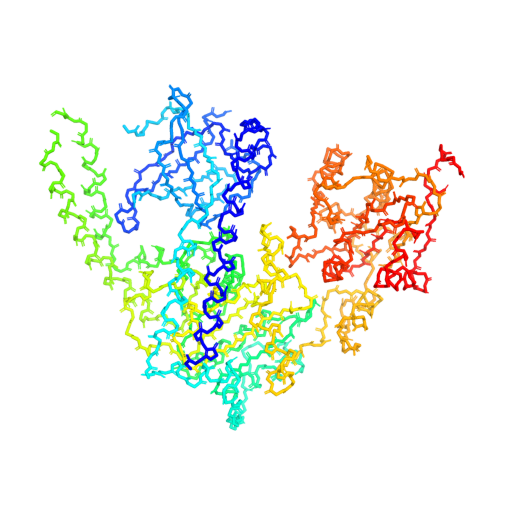596 ? 18.703 38.626 30.853 1.00 43.82 598 ASN X N 1
ATOM 4441 C CA . ASN A 1 596 ? 19.837 37.815 31.266 1.00 36.29 598 ASN X CA 1
ATOM 4442 C C . ASN A 1 596 ? 20.942 38.717 31.730 1.00 35.23 598 ASN X C 1
ATOM 4443 O O . ASN A 1 596 ? 21.429 38.618 32.865 1.00 41.13 598 ASN X O 1
ATOM 4448 N N . VAL A 1 597 ? 21.351 39.624 30.860 1.00 40.04 599 VAL X N 1
ATOM 4449 C CA . VAL A 1 597 ? 22.374 40.573 31.273 1.00 41.13 599 VAL X CA 1
ATOM 4450 C C . VAL A 1 597 ? 21.923 41.259 32.569 1.00 41.28 599 VAL X C 1
ATOM 4451 O O . VAL A 1 597 ? 22.655 41.303 33.551 1.00 37.08 599 VAL X O 1
ATOM 4455 N N . ALA A 1 598 ? 20.686 41.734 32.603 1.00 45.92 600 ALA X N 1
ATOM 4456 C CA . ALA A 1 598 ? 20.219 42.487 33.768 1.00 43.93 600 ALA X CA 1
ATOM 4457 C C . ALA A 1 598 ? 20.271 41.702 35.086 1.00 42.04 600 ALA X C 1
ATOM 4458 O O . ALA A 1 598 ? 20.856 42.167 36.056 1.00 37.89 600 ALA X O 1
ATOM 4460 N N . VAL A 1 599 ? 19.669 40.516 35.136 1.00 39.95 601 VAL X N 1
ATOM 4461 C CA . VAL A 1 599 ? 19.808 39.680 36.336 1.00 35.43 601 VAL X CA 1
ATOM 4462 C C . VAL A 1 599 ? 21.253 39.366 36.756 1.00 41.39 601 VAL X C 1
ATOM 4463 O O . VAL A 1 599 ? 21.561 39.314 37.952 1.00 44.65 601 VAL X O 1
ATOM 4467 N N . THR A 1 600 ? 22.148 39.181 35.790 1.00 40.04 602 THR X N 1
ATOM 4468 C CA . THR A 1 600 ? 23.508 38.716 36.107 1.00 38.75 602 THR X CA 1
ATOM 4469 C C . THR A 1 600 ? 24.559 39.758 36.583 1.00 59.80 602 THR X C 1
ATOM 4470 O O . THR A 1 600 ? 25.679 39.373 36.900 1.00 47.58 602 THR X O 1
ATOM 4474 N N . ARG A 1 601 ? 24.207 41.047 36.659 1.00 57.84 603 ARG X N 1
ATOM 4475 C CA . ARG A 1 601 ? 25.108 42.068 37.232 1.00 39.13 603 ARG X CA 1
ATOM 4476 C C . ARG A 1 601 ? 25.230 41.904 38.752 1.00 39.24 603 ARG X C 1
ATOM 4477 O O . ARG A 1 601 ? 26.135 42.460 39.375 1.00 44.24 603 ARG X O 1
ATOM 4485 N N . ALA A 1 602 ? 24.294 41.183 39.361 1.00 38.97 604 ALA X N 1
ATOM 4486 C CA . ALA A 1 602 ? 24.222 41.150 40.816 1.00 35.06 604 ALA X CA 1
ATOM 4487 C C . ALA A 1 602 ? 25.107 40.086 41.439 1.00 41.05 604 ALA X C 1
ATOM 4488 O O . ALA A 1 602 ? 25.232 38.991 40.902 1.00 45.83 604 ALA X O 1
ATOM 4490 N N . ARG A 1 603 ? 25.690 40.408 42.590 1.00 38.31 605 ARG X N 1
ATOM 4491 C CA . ARG A 1 603 ? 26.479 39.449 43.355 1.00 30.00 605 ARG X CA 1
ATOM 4492 C C . ARG A 1 603 ? 25.703 38.803 44.497 1.00 36.48 605 ARG X C 1
ATOM 4493 O O . ARG A 1 603 ? 25.468 37.599 44.487 1.00 43.21 605 ARG X O 1
ATOM 4501 N N . ARG A 1 604 ? 25.338 39.601 45.499 1.00 45.73 606 ARG X N 1
ATOM 4502 C CA . ARG A 1 604 ? 24.672 39.078 46.693 1.00 47.68 606 ARG X CA 1
ATOM 4503 C C . ARG A 1 604 ? 23.163 39.224 46.705 1.00 49.87 606 ARG X C 1
ATOM 4504 O O . ARG A 1 604 ? 22.485 38.559 47.506 1.00 44.89 606 ARG X O 1
ATOM 4512 N N . HIS A 1 605 ? 22.631 40.090 45.841 1.00 45.00 607 HIS X N 1
ATOM 4513 C CA . HIS A 1 605 ? 21.217 40.447 45.933 1.00 31.80 607 HIS X CA 1
ATOM 4514 C C . HIS A 1 605 ? 20.662 41.067 44.668 1.00 32.62 607 HIS X C 1
ATOM 4515 O O . HIS A 1 605 ? 21.226 41.998 44.125 1.00 41.01 607 HIS X O 1
ATOM 4522 N N . VAL A 1 606 ? 19.549 40.522 44.203 1.00 38.80 608 VAL X N 1
ATOM 4523 C CA . VAL A 1 606 ? 18.855 41.065 43.064 1.00 39.15 608 VAL X CA 1
ATOM 4524 C C . VAL A 1 606 ? 17.376 41.203 43.416 1.00 40.79 608 VAL X C 1
ATOM 4525 O O . VAL A 1 606 ? 16.741 40.223 43.834 1.00 34.68 608 VAL X O 1
ATOM 4529 N N . ALA A 1 607 ? 16.855 42.432 43.283 1.00 31.86 609 ALA X N 1
ATOM 4530 C CA . ALA A 1 607 ? 15.430 42.709 43.466 1.00 33.79 609 ALA X CA 1
ATOM 4531 C C . ALA A 1 607 ? 14.768 43.103 42.149 1.00 45.25 609 ALA X C 1
ATOM 4532 O O . ALA A 1 607 ? 15.279 43.954 41.418 1.00 48.44 609 ALA X O 1
ATOM 4534 N N . VAL A 1 608 ? 13.628 42.481 41.852 1.00 48.16 610 VAL X N 1
ATOM 4535 C CA . VAL A 1 608 ? 12.850 42.818 40.668 1.00 43.91 610 VAL X CA 1
ATOM 4536 C C . VAL A 1 608 ? 11.533 43.422 41.074 1.00 49.14 610 VAL X C 1
ATOM 4537 O O . VAL A 1 608 ? 10.779 42.781 41.807 1.00 53.99 610 VAL X O 1
ATOM 4541 N N . ILE A 1 609 ? 11.274 44.650 40.598 1.00 51.70 611 ILE X N 1
ATOM 4542 C CA . ILE A 1 609 ? 9.984 45.338 40.721 1.00 44.05 611 ILE X CA 1
ATOM 4543 C C . ILE A 1 609 ? 9.277 45.230 39.381 1.00 40.24 611 ILE X C 1
ATOM 4544 O O . ILE A 1 609 ? 9.785 45.719 38.375 1.00 46.42 611 ILE X O 1
ATOM 4549 N N . CYS A 1 610 ? 8.123 44.576 39.349 1.00 44.49 612 CYS X N 1
ATOM 4550 C CA . CYS A 1 610 ? 7.455 44.307 38.075 1.00 47.29 612 CYS X CA 1
ATOM 4551 C C . CYS A 1 610 ? 5.984 43.918 38.230 1.00 53.60 612 CYS X C 1
ATOM 4552 O O . CYS A 1 610 ? 5.524 43.556 39.326 1.00 46.54 612 CYS X O 1
ATOM 4555 N N . ASP A 1 611 ? 5.267 43.963 37.107 1.00 52.00 613 ASP X N 1
ATOM 4556 C CA . ASP A 1 611 ? 3.858 43.612 37.060 1.00 51.57 613 ASP X CA 1
ATOM 4557 C C . ASP A 1 611 ? 3.632 42.183 36.559 1.00 52.95 613 ASP X C 1
ATOM 4558 O O . ASP A 1 611 ? 3.551 41.959 35.351 1.00 58.90 613 ASP X O 1
ATOM 4563 N N . SER A 1 612 ? 3.518 41.234 37.489 1.00 52.13 614 SER X N 1
ATOM 4564 C CA . SER A 1 612 ? 3.178 39.835 37.162 1.00 63.45 614 SER X CA 1
ATOM 4565 C C . SER A 1 612 ? 2.220 39.745 36.014 1.00 71.10 614 SER X C 1
ATOM 4566 O O . SER A 1 612 ? 2.444 38.992 35.060 1.00 65.83 614 SER X O 1
ATOM 4569 N N . ARG A 1 613 ? 1.131 40.502 36.142 1.00 69.72 615 ARG X N 1
ATOM 4570 C CA . ARG A 1 613 ? -0.015 40.336 35.270 1.00 72.85 615 ARG X CA 1
ATOM 4571 C C . ARG A 1 613 ? 0.354 40.675 33.843 1.00 69.09 615 ARG X C 1
ATOM 4572 O O . ARG A 1 613 ? -0.210 40.128 32.909 1.00 69.47 615 ARG X O 1
ATOM 4580 N N . THR A 1 614 ? 1.323 41.564 33.678 1.00 62.76 616 THR X N 1
ATOM 4581 C CA . THR A 1 614 ? 1.762 41.972 32.349 1.00 67.83 616 THR X CA 1
ATOM 4582 C C . THR A 1 614 ? 2.955 41.129 31.909 1.00 65.27 616 THR X C 1
ATOM 4583 O O . THR A 1 614 ? 2.969 40.559 30.821 1.00 68.01 616 THR X O 1
ATOM 4587 N N . VAL A 1 615 ? 3.954 41.056 32.772 1.00 66.02 617 VAL X N 1
ATOM 4588 C CA . VAL A 1 615 ? 5.182 40.330 32.479 1.00 66.13 617 VAL X CA 1
ATOM 4589 C C . VAL A 1 615 ? 4.919 38.855 32.134 1.00 64.40 617 VAL X C 1
ATOM 4590 O O . VAL A 1 615 ? 5.576 38.281 31.263 1.00 61.55 617 VAL X O 1
ATOM 4594 N N . ASN A 1 616 ? 3.947 38.245 32.800 1.00 66.60 618 ASN X N 1
ATOM 4595 C CA . ASN A 1 616 ? 3.701 36.825 32.587 1.00 62.96 618 ASN X CA 1
ATOM 4596 C C . ASN A 1 616 ? 3.208 36.476 31.198 1.00 64.18 618 ASN X C 1
ATOM 4597 O O . ASN A 1 616 ? 3.325 35.337 30.773 1.00 78.11 618 ASN X O 1
ATOM 4602 N N . ASN A 1 617 ? 2.688 37.460 30.478 1.00 60.95 619 ASN X N 1
ATOM 4603 C CA . ASN A 1 617 ? 2.288 37.228 29.095 1.00 66.25 619 ASN X CA 1
ATOM 4604 C C . ASN A 1 617 ? 3.439 36.961 28.135 1.00 68.06 619 ASN X C 1
ATOM 4605 O O . ASN A 1 617 ? 3.218 36.730 26.944 1.00 74.84 619 ASN X O 1
ATOM 4610 N N . HIS A 1 618 ? 4.661 37.002 28.658 1.00 65.60 620 HIS X N 1
ATOM 4611 C CA . HIS A 1 618 ? 5.834 36.535 27.927 1.00 69.13 620 HIS X CA 1
ATOM 4612 C C . HIS A 1 618 ? 6.479 35.363 28.673 1.00 68.44 620 HIS X C 1
ATOM 4613 O O . HIS A 1 618 ? 6.701 35.430 29.882 1.00 63.55 620 HIS X O 1
ATOM 4620 N N . ALA A 1 619 ? 6.775 34.292 27.941 1.00 74.22 621 ALA X N 1
ATOM 4621 C CA . ALA A 1 619 ? 7.237 33.046 28.548 1.00 67.08 621 ALA X CA 1
ATOM 4622 C C . ALA A 1 619 ? 8.550 33.205 29.322 1.00 61.59 621 ALA X C 1
ATOM 4623 O O . ALA A 1 619 ? 8.614 32.882 30.508 1.00 65.56 621 ALA X O 1
ATOM 4625 N N . PHE A 1 620 ? 9.592 33.723 28.689 1.00 48.60 622 PHE X N 1
ATOM 4626 C CA . PHE A 1 620 ? 10.830 33.894 29.438 1.00 42.63 622 PHE X CA 1
ATOM 4627 C C . PHE A 1 620 ? 10.570 34.662 30.745 1.00 53.30 622 PHE X C 1
ATOM 4628 O O . PHE A 1 620 ? 10.971 34.225 31.828 1.00 53.27 622 PHE X O 1
ATOM 4636 N N . LEU A 1 621 ? 9.872 35.792 30.640 1.00 51.64 623 LEU X N 1
ATOM 4637 C CA . LEU A 1 621 ? 9.575 36.615 31.804 1.00 51.00 623 LEU X CA 1
ATOM 4638 C C . LEU A 1 621 ? 8.720 35.839 32.812 1.00 46.94 623 LEU X C 1
ATOM 4639 O O . LEU A 1 621 ? 9.020 35.788 33.996 1.00 51.36 623 LEU X O 1
ATOM 4644 N N . LYS A 1 622 ? 7.654 35.221 32.336 1.00 45.00 624 LYS X N 1
ATOM 4645 C CA . LYS A 1 622 ? 6.882 34.322 33.180 1.00 55.42 624 LYS X CA 1
ATOM 4646 C C . LYS A 1 622 ? 7.727 33.333 33.994 1.00 63.52 624 LYS X C 1
ATOM 4647 O O . LYS A 1 622 ? 7.488 33.160 35.189 1.00 69.41 624 LYS X O 1
ATOM 4653 N N . THR A 1 623 ? 8.703 32.673 33.371 1.00 61.87 625 THR X N 1
ATOM 4654 C CA . THR A 1 623 ? 9.502 31.719 34.137 1.00 55.90 625 THR X CA 1
ATOM 4655 C C . THR A 1 623 ? 10.491 32.443 35.069 1.00 53.73 625 THR X C 1
ATOM 4656 O O . THR A 1 623 ? 10.881 31.915 36.119 1.00 48.39 625 THR X O 1
ATOM 4660 N N . LEU A 1 624 ? 10.868 33.669 34.718 1.00 49.17 626 LEU X N 1
ATOM 4661 C CA . LEU A 1 624 ? 11.695 34.436 35.636 1.00 37.55 626 LEU X CA 1
ATOM 4662 C C . LEU A 1 624 ? 10.948 34.690 36.944 1.00 38.21 626 LEU X C 1
ATOM 4663 O O . LEU A 1 624 ? 11.474 34.470 38.029 1.00 39.18 626 LEU X O 1
ATOM 4668 N N . VAL A 1 625 ? 9.712 35.153 36.843 1.00 43.04 627 VAL X N 1
ATOM 4669 C CA . VAL A 1 625 ? 8.954 35.496 38.041 1.00 55.60 627 VAL X CA 1
ATOM 4670 C C . VAL A 1 625 ? 8.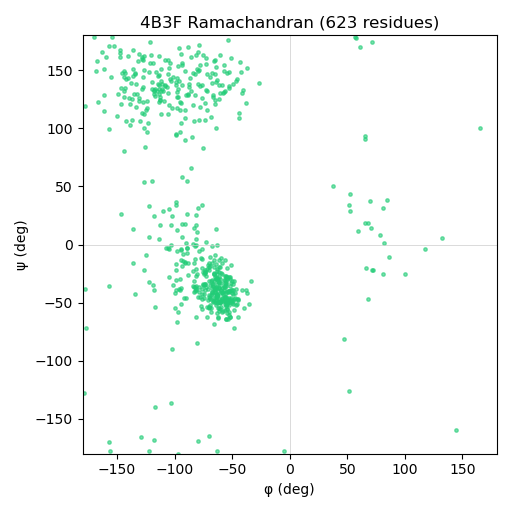529 34.224 38.750 1.00 58.28 627 VAL X C 1
ATOM 4671 O O . VAL A 1 625 ? 8.489 34.174 39.980 1.00 63.79 627 VAL X O 1
ATOM 4675 N N . GLU A 1 626 ? 8.241 33.187 37.970 1.00 54.53 628 GLU X N 1
ATOM 4676 C CA . GLU A 1 626 ? 7.983 31.868 38.536 1.00 48.93 628 GLU X CA 1
ATOM 4677 C C . GLU A 1 626 ? 9.180 31.414 39.360 1.00 46.25 628 GLU X C 1
ATOM 4678 O O . GLU A 1 626 ? 9.022 30.918 40.467 1.00 53.68 628 GLU X O 1
ATOM 4684 N N . TYR A 1 627 ? 10.380 31.633 38.841 1.00 40.52 629 TYR X N 1
ATOM 4685 C CA . TYR A 1 627 ? 11.589 31.377 39.621 1.00 47.80 629 TYR X CA 1
ATOM 4686 C C . TYR A 1 627 ? 11.631 32.101 40.973 1.00 56.37 629 TYR X C 1
ATOM 4687 O O . TYR A 1 627 ? 11.806 31.466 42.023 1.00 48.96 629 TYR X O 1
ATOM 4696 N N . PHE A 1 628 ? 11.488 33.427 40.937 1.00 58.44 630 PHE X N 1
ATOM 4697 C CA . PHE A 1 628 ? 11.483 34.242 42.152 1.00 54.14 630 PHE X CA 1
ATOM 4698 C C . PHE A 1 628 ? 10.423 33.779 43.158 1.00 49.45 630 PHE X C 1
ATOM 4699 O O . PHE A 1 628 ? 10.606 33.879 44.365 1.00 55.66 630 PHE X O 1
ATOM 4707 N N . THR A 1 629 ? 9.312 33.275 42.657 1.00 40.57 631 THR X N 1
ATOM 4708 C CA . THR A 1 629 ? 8.280 32.733 43.524 1.00 49.65 631 THR X CA 1
ATOM 4709 C C . THR A 1 629 ? 8.752 31.458 44.257 1.00 54.18 631 THR X C 1
ATOM 4710 O O . THR A 1 629 ? 8.608 31.354 45.479 1.00 50.42 631 THR X O 1
ATOM 4714 N N . GLN A 1 630 ? 9.331 30.515 43.503 1.00 53.67 632 GLN X N 1
ATOM 4715 C CA . GLN A 1 630 ? 9.976 29.301 44.051 1.00 58.41 632 GLN X CA 1
ATOM 4716 C C . GLN A 1 630 ? 11.049 29.599 45.099 1.00 62.67 632 GLN X C 1
ATOM 4717 O O . GLN A 1 630 ? 11.051 29.017 46.185 1.00 60.66 632 GLN X O 1
ATOM 4723 N N . HIS A 1 631 ? 11.976 30.491 44.746 1.00 60.81 633 HIS X N 1
ATOM 4724 C CA . HIS A 1 631 ? 13.152 30.755 45.568 1.00 54.40 633 HIS X CA 1
ATOM 4725 C C . HIS A 1 631 ? 13.146 32.223 45.905 1.00 71.29 633 HIS X C 1
ATOM 4726 O O . HIS A 1 631 ? 12.654 33.034 45.128 1.00 86.05 633 HIS X O 1
ATOM 4733 N N . GLY A 1 632 ? 13.655 32.593 47.067 1.00 72.49 634 GLY X N 1
ATOM 4734 C CA . GLY A 1 632 ? 13.733 34.013 47.378 1.00 70.71 634 GLY X CA 1
ATOM 4735 C C . GLY A 1 632 ? 12.386 34.641 47.659 1.00 62.07 634 GLY X C 1
ATOM 4736 O O . GLY A 1 632 ? 11.360 34.001 47.512 1.00 59.26 634 GLY X O 1
ATOM 4737 N N . GLU A 1 633 ? 12.381 35.905 48.063 1.00 65.50 635 GLU X N 1
ATOM 4738 C CA . GLU A 1 633 ? 11.179 36.464 48.663 1.00 62.74 635 GLU X CA 1
ATOM 4739 C C . GLU A 1 633 ? 10.323 37.242 47.703 1.00 56.59 635 GLU X C 1
ATOM 4740 O O . GLU A 1 633 ? 10.793 37.789 46.714 1.00 64.35 635 GLU X O 1
ATOM 4746 N N . VAL A 1 634 ? 9.045 37.293 48.017 1.00 47.50 636 VAL X N 1
ATOM 4747 C CA . VAL A 1 634 ? 8.098 37.923 47.129 1.00 54.60 636 VAL X CA 1
ATOM 4748 C C . VAL A 1 634 ? 7.102 38.723 47.942 1.00 52.95 636 VAL X C 1
ATOM 4749 O O . VAL A 1 634 ? 6.494 38.216 48.893 1.00 47.57 636 VAL X O 1
ATOM 4753 N N . ARG A 1 635 ? 6.990 39.993 47.567 1.00 52.45 637 ARG X N 1
ATOM 4754 C CA . ARG A 1 635 ? 6.132 40.952 48.233 1.00 55.84 637 ARG X CA 1
ATOM 4755 C C . ARG A 1 635 ? 5.228 41.616 47.217 1.00 52.76 637 ARG X C 1
ATOM 4756 O O . ARG A 1 635 ? 5.512 41.635 46.013 1.00 51.61 637 ARG X O 1
ATOM 4764 N N . THR A 1 636 ? 4.128 42.160 47.712 1.00 51.44 638 THR X N 1
ATOM 4765 C CA . THR A 1 636 ? 3.208 42.885 46.865 1.00 46.53 638 THR X CA 1
ATOM 4766 C C . THR A 1 636 ? 3.380 44.406 47.130 1.00 55.34 638 THR X C 1
ATOM 4767 O O . THR A 1 636 ? 3.808 44.812 48.218 1.00 51.44 638 THR X O 1
ATOM 4771 N N . ALA A 1 637 ? 3.089 45.239 46.130 1.00 55.30 639 ALA X N 1
ATOM 4772 C CA . ALA A 1 637 ? 3.186 46.690 46.293 1.00 52.45 639 ALA X CA 1
ATOM 4773 C C . ALA A 1 637 ? 2.342 47.191 47.466 1.00 60.80 639 ALA X C 1
ATOM 4774 O O . ALA A 1 637 ? 2.691 48.172 48.113 1.00 63.43 639 ALA X O 1
ATOM 4776 N N . PHE A 1 638 ? 1.237 46.501 47.734 1.00 71.19 640 PHE X N 1
ATOM 4777 C CA . PHE A 1 638 ? 0.341 46.828 48.848 1.00 72.07 640 PHE X CA 1
ATOM 4778 C C . PHE A 1 638 ? 1.065 46.899 50.204 1.00 70.53 640 PHE X C 1
ATOM 4779 O O . PHE A 1 638 ? 0.572 47.513 51.151 1.00 78.58 640 PHE X O 1
ATOM 4787 N N . GLU A 1 639 ? 2.234 46.282 50.301 1.00 60.93 641 GLU X N 1
ATOM 4788 C CA . GLU A 1 639 ? 2.987 46.322 51.546 1.00 66.29 641 GLU X CA 1
ATOM 4789 C C . GLU A 1 639 ? 3.901 47.536 51.598 1.00 61.15 641 GLU X C 1
ATOM 4790 O O . GLU A 1 639 ? 4.419 47.890 52.660 1.00 63.44 641 GLU X O 1
ATOM 4796 N N . TYR A 1 640 ? 4.122 48.155 50.446 1.00 52.19 642 TYR X N 1
ATOM 4797 C CA . TYR A 1 640 ? 5.007 49.312 50.382 1.00 56.11 642 TYR X CA 1
ATOM 4798 C C . TYR A 1 640 ? 4.214 50.627 50.382 1.00 62.43 642 TYR X C 1
ATOM 4799 O O . TYR A 1 640 ? 4.609 51.605 51.016 1.00 53.41 642 TYR X O 1
ATOM 4808 N N . LEU A 1 641 ? 3.091 50.628 49.676 1.00 66.84 643 LEU X N 1
ATOM 4809 C CA . LEU A 1 641 ? 2.304 51.839 49.448 1.00 73.49 643 LEU X CA 1
ATOM 4810 C C . LEU A 1 641 ? 0.923 51.761 50.106 1.00 83.31 643 LEU X C 1
ATOM 4811 O O . LEU A 1 641 ? 0.198 50.777 49.955 1.00 91.25 643 LEU X O 1
ATOM 4816 N N . ASP A 1 642 ? 0.560 52.819 50.821 1.00 90.00 644 ASP X N 1
ATOM 4817 C CA . ASP A 1 642 ? -0.692 52.860 51.565 1.00 90.88 644 ASP X CA 1
ATOM 4818 C C . ASP A 1 642 ? -1.842 53.532 50.797 1.00 91.93 644 ASP X C 1
ATOM 4819 O O . ASP A 1 642 ? -3.010 53.189 50.994 1.00 94.90 644 ASP X O 1
ATOM 4824 N N . ASP A 1 643 ? -1.514 54.477 49.921 1.00 82.62 645 ASP X N 1
ATOM 4825 C CA . ASP A 1 643 ? -2.539 55.191 49.168 1.00 89.01 645 ASP X CA 1
ATOM 4826 C C . ASP A 1 643 ? -2.992 54.415 47.934 1.00 86.90 645 ASP X C 1
ATOM 4827 O O . ASP A 1 643 ? -3.677 54.949 47.062 1.00 93.30 645 ASP X O 1
ATOM 4832 N N . ILE A 1 644 ? -2.629 53.140 47.894 1.00 84.97 646 ILE X N 1
ATOM 4833 C CA . ILE A 1 644 ? -2.891 52.271 46.749 1.00 88.33 646 ILE X CA 1
ATOM 4834 C C . ILE A 1 644 ? -4.368 51.806 46.665 1.00 97.37 646 ILE X C 1
ATOM 4835 O O . ILE A 1 644 ? -4.916 51.267 47.632 1.00 89.79 646 ILE X O 1
ATOM 4840 N N . VAL A 1 645 ? -4.998 52.031 45.506 1.00 101.93 647 VAL X N 1
ATOM 4841 C CA . VAL A 1 645 ? -6.414 51.710 45.285 1.00 106.22 647 VAL X CA 1
ATOM 4842 C C . VAL A 1 645 ? -6.612 50.559 44.285 1.00 122.46 647 VAL X C 1
ATOM 4843 O O . VAL A 1 645 ? -6.349 50.716 43.088 1.00 126.44 647 VAL X O 1
ATOM 4847 N N . PRO A 1 646 ? -7.104 49.405 44.776 1.00 127.36 648 PRO X N 1
ATOM 4848 C CA . PRO A 1 646 ? -7.231 48.170 43.987 1.00 125.63 648 PRO X CA 1
ATOM 4849 C C . PRO A 1 646 ? -8.285 48.274 42.886 1.00 119.15 648 PRO X C 1
ATOM 4850 O O . PRO A 1 646 ? -8.664 47.238 42.336 1.00 108.54 648 PRO X O 1
#

Foldseek 3Di:
DVLLVVVLVLVLVLLVLQVVLQQVVVVVCVPPHDPVCCVVAQFKWWFWFWPDWFQAQASWIKTKIFYPPPHFTRDHDDFFFFKKWKDFPPDPRDTPAIFTWFADDRTMTMTIGVNHDRHDGMMIGTHDRVLLSVQLNVLSVCRSVDDDDLQVQLVCCLSVVDHFPDFADQDDDDFPDPPDDPLLVVLLSRQVRGQHEFEEAEAFFQCFLVSVLRSLVVCVVVVFAEEEAEQDLASLQVNQLVCLVVVAFEAECDDHRDDDPSRRCRYLRNLPVVDPDPPLVVLRCVLSVCVVVCPPPHPVNPVVNVVSSVVSVVVSLVSLLVSVVPGRYYYYYLSCLACVHSCVSDDQVRGAEYEYEQQQQDFASSNSRCSSSHNYYYYYYHVLAAFHDTSSVVSCVSPRSPTSNNVVCVVCPPSHYRYRAEGEFAACLLVQLCCVPPVVVRHDYDPNQHPDWQCVDPQAHDDLAGNWAFEEAAAVPQVQAWPVLIATVLLLLVVVLVVCVRVVRGNQLLQEEEEEQRPVHLVSNCVVPCVPHVNHHYYYLVVQAPAAHQEYEYEHRHDDDVLDRPPSLSVSSVSSRSSRHGHHYYYYYHQSNQCVHPSSVVVVVSSVVGPYYHYCVVVDPVTDD

Secondary structure (DSSP, 8-state):
-HHHHHHHHHHHHHHHHHHHHHHHHHHHHHHSS-HHHHGGGTSEEEEEEEEEEEE-SSS-EEEEEEES----PPP----TT-EEEEEETTTTS---EEEEEEEEETTEEEEE-----SS--EEEEEE--HHHHHHHHHHHHHHHT--SSTTHHHHHHHTTSS-------------SSTT--HHHHHHHHHHHH-SSEEEEE--TTS-HHHHHHHHHHHHHHTT--EEEEESSHHHHHHHHHHHHHTT--EEE-S--SS--HHHHTTBHHHHHTTTT-SSTHHHHHHHHTTSSTTTT---SSHHHHHHHHHHHHHHHHHHHHHHHHH-SEEEEETTTT-SSSGGGGSPTT--SEEEETTGGGS-HHHHTTTGGGSSEEEEEE-TTSPPPP-S-HHHIIIIIT--HHHHHHHHHGGGTEEE--EESSS-HHHHHHHHHHHSTT--EE-TTTTT--GGGSTTPPP-TTTT-SEEEEE-TTSS---------HHHHHHHHHHHHHHHHHT--GGGEEEEES-HHHHHHHHHHHTTT-TT-EEEEGGGGTT--EEEEEEE-----TT----STT-HHHHHHHHHTEEEEEEEEE-HHHHTTSHHHHHHHHHHHHSSEEEEGGGT-SS---

B-factor: mean 75.73, std 26.98, range [21.42, 172.99]

Solvent-accessible surface area: 28044 Å² total; per-residue (Å²): 102,61,44,15,74,61,20,4,70,106,12,33,102,11,6,67,86,14,67,76,14,23,37,109,72,67,153,48,101,94,121,112,39,60,81,137,53,6,17,84,129,0,28,1,0,15,108,2,29,5,38,42,53,138,18,10,24,71,16,50,40,46,1,29,0,60,13,141,208,201,78,67,18,55,104,48,62,13,52,8,36,18,15,0,0,4,12,19,52,105,60,151,44,47,91,79,38,78,2,52,3,4,99,25,12,114,114,20,0,13,0,1,22,164,160,36,75,157,122,15,23,5,43,0,17,35,34,20,35,45,45,37,25,130,56,8,88,129,12,0,56,53,2,75,140,48,119,105,16,53,2,38,57,1,18,75,2,2,24,41,150,43,57,21,55,124,54,63,166,108,155,109,40,68,54,90,51,121,114,10,28,99,25,7,71,99,1,0,52,34,0,46,11,6,106,10,0,0,0,1,14,7,4,6,19,1,24,29,33,29,0,2,10,1,2,0,6,0,6,25,112,100,61,61,52,1,3,1,2,0,43,39,24,100,11,2,0,47,2,0,39,79,0,11,124,56,177,37,156,16,2,0,9,37,41,3,29,71,68,80,126,28,0,46,83,35,0,7,49,30,28,14,81,136,76,142,26,73,112,31,78,45,17,15,146,100,14,20,42,28,76,159,84,51,133,162,189,115,54,96,33,129,95,72,66,114,125,47,87,118,77,2,84,97,147,6,51,64,26,3,65,98,16,0,62,60,7,32,0,3,0,2,18,1,34,19,6,7,91,78,9,16,16,103,34,14,83,92,70,38,2,20,9,0,3,0,2,37,0,2,56,1,40,9,1,6,0,1,11,2,0,29,37,2,76,13,0,4,0,0,0,11,11,46,27,3,29,9,100,40,64,14,104,147,0,11,126,56,24,5,36,75,1,0,0,25,62,1,7,110,103,16,29,80,140,0,13,83,58,0,40,19,0,73,26,0,16,42,13,1,11,107,5,0,2,90,52,38,12,157,36,105,10,70,22,64,98,72,3,16,175,17,20,0,115,85,19,123,75,13,57,82,46,123,28,0,15,28,19,2,0,3,0,22,1,16,33,4,46,19,95,14,68,201,96,55,0,0,55,8,0,6,109,1,0,9,82,0,0,62,31,0,41,106,14,33,1,37,15,137,36,0,0,1,1,0,8,17,101,58,0,6,49,37,0,103,131,48,0,70,139,132,12,108,106,11,41,8,68,17,0,46,41,1,57,62,84,70,24,32,0,0,0,1,0,1,0,18,1,10,134,136,18,89,10,27,78,0,41,80,39,57,21,0,0,0,2,3,0,5,0,52,32,0,0,0,0,0,0,5,17,169,1,0,48,107,44,73,23,0,94,57,0,9,83,32,2,76,134,84,35,55,71,26,44,0,79,117,47,10,142,106,28,126,136

Sequence (625 aa):
SAAVESFVTKQLDLLELERDAEVEERRSWQENISLKELQSRGVCLLKLQVSSQRTGLYGRLLVTFEPRRYAALPSNSFTSGDIVGLYDAANEGSQLATGILTRVTQKSVTVAFDSLDRENSYRLLKLANDVTYRRLKKALIALKKYHSGPASSLIEVLFGRSAPSPASEIHPLTFFNTCLDTSQKEAVLFALSQKELAIIHGPPGTGKTTTVVEIILQAVKQGLKVLCCAPSNIAVDNLVERLALCKQRILRLGHPARLLESIQQHSLDAVLARSDSAQIVADIRKDIDQVFVKNKKKSNFRNEIKLLRKELKEREEAAMLESLTSANVVLATNTGASADGPLKLLPESYFDVVVIDECAQALEASCWIPLLKARKCILAGDHKQLPPTTVSHKAALAGLSLSLMERLAEEYGARVVRTLTVQYRMHQAIMRWASDTMYLGQLTAHSSVARHLLRDLPGVAATEETGVPLLLVDTAGCGLFELESKGNPGEVRLVSLHIQALVDAGVPARDIAVVSPYNLQVDLLRQSLVHRHPELEIKSVDGFQGREKEAVILSFVRSNRKGEVGFLAEDRRINVAVTRARRHVAVICDSRTVNNHAFLKTLVEYFTQHGEVRTAFEYLDDIVP